Protein AF-0000000084556492 (afdb_homodimer)

Foldseek 3Di:
DFAQLQAKDKDDFAQEEEEEEEADQFHQLLCVLLQVLVVVVGHIYIYWHFFQHRDDQLRLLPDFLVSRLVRSVVRVVVSVVRHPAYEYEYAALGLLSQLVCLLPDDHQEREYELHALDWACVVVCVPQDDLVPQPPPKDADDQDDDDVDPRSSSDGDRIHGSNSVVRSNVSSVVSLVRQLSRAHEYEQEYEPQENTHDPCRSVSSQVSHNYPHYDYYYHYFFYRSLCRTPCNVVVSVVVSVSSVVRD/DFAQLQAKDKDDFAQEEEEEEEADQFHLLLCVLLQVLVVVVGHIYIYWHFFQHRPDQVRLLPDFLVSRLVRSVVRVVVSVVRHPAYEYEYAALGLLSQLVCLLPDDHQEREYALHALDWACVVVCVPQDDLVVQPPPKDADDQDDDDVDPRSSSDGDRIHGSNSVVRSNVSSVVSLVRQLSRAHEYEQEYEPQENTHDPCRSVSSQVSHNYPHYDYYYHYFFYRSLCRTPCNVVVSVVVSVSSVVRD

Nearest PDB structures (foldseek):
  3rm3-assembly1_A  TM=9.226E-01  e=1.569E-26  Bacillus sp. H-257
  4ke6-assembly1_A  TM=9.196E-01  e=4.486E-26  Bacillus sp. H-257
  4ke6-assembly3_C  TM=9.200E-01  e=6.913E-26  Bacillus sp. H-257
  4fbl-assembly1_A  TM=9.233E-01  e=1.065E-25  unidentified
  4ke7-assembly2_B  TM=9.172E-01  e=1.858E-25  Bacillus sp. H-257

Radius of gyration: 22.8 Å; Cα contacts (8 Å, |Δi|>4): 1200; chains: 2; bounding box: 48×64×56 Å

InterPro domains:
  IPR012354 Esterase/lipase [PIRSF017388] (4-246)
  IPR022742 Alpha/beta hydrolase domain-containing protein 17C-like [PF12146] (18-227)
  IPR029058 Alpha/Beta hydrolase fold [G3DSA:3.40.50.1820] (2-245)
  IPR029058 Alpha/Beta hydrolase fold [SSF53474] (14-246)
  IPR051044 Monoacylglycerol and Diacylglycerol Lipase [PTHR11614] (18-239)

Organism: NCBI:txid82374

Structure (mmCIF, N/CA/C/O backbone):
data_AF-0000000084556492-model_v1
#
loop_
_entity.id
_entity.type
_entity.pdbx_description
1 polymer Carboxylesterase
#
loop_
_atom_site.group_PDB
_atom_site.id
_atom_site.type_symbol
_atom_site.label_atom_id
_atom_site.label_alt_id
_atom_site.label_comp_id
_atom_site.label_asym_id
_atom_site.label_entity_id
_atom_site.label_seq_id
_atom_site.pdbx_PDB_ins_code
_atom_site.Cartn_x
_atom_site.Cartn_y
_atom_site.Cartn_z
_atom_site.occupancy
_atom_site.B_iso_or_equiv
_atom_site.auth_seq_id
_atom_site.auth_comp_id
_atom_site.auth_asym_id
_atom_site.auth_atom_id
_atom_site.pdbx_PDB_model_num
ATOM 1 N N . MET A 1 1 ? 7.531 -7.559 9.781 1 83.94 1 MET A N 1
ATOM 2 C CA . MET A 1 1 ? 6.254 -7.633 10.484 1 83.94 1 MET A CA 1
ATOM 3 C C . MET A 1 1 ? 5.746 -6.242 10.844 1 83.94 1 MET A C 1
ATOM 5 O O . MET A 1 1 ? 6.496 -5.418 11.367 1 83.94 1 MET A O 1
ATOM 9 N N . ILE A 1 2 ? 4.5 -6.016 10.508 1 94.94 2 ILE A N 1
ATOM 10 C CA . ILE A 1 2 ? 3.871 -4.734 10.805 1 94.94 2 ILE A CA 1
ATOM 11 C C . ILE A 1 2 ? 3.488 -4.684 12.281 1 94.94 2 ILE A C 1
ATOM 13 O O . ILE A 1 2 ? 2.863 -5.609 12.805 1 94.94 2 ILE A O 1
ATOM 17 N N . ILE A 1 3 ? 3.863 -3.635 12.984 1 94.62 3 ILE A N 1
ATOM 18 C CA . ILE A 1 3 ? 3.629 -3.514 14.414 1 94.62 3 ILE A CA 1
ATOM 19 C C . ILE A 1 3 ? 2.162 -3.178 14.672 1 94.62 3 ILE A C 1
ATOM 21 O O . ILE A 1 3 ? 1.464 -2.693 13.781 1 94.62 3 ILE A O 1
ATOM 25 N N . ASN A 1 4 ? 1.726 -3.416 15.914 1 94.38 4 ASN A N 1
ATOM 26 C CA . ASN A 1 4 ? 0.368 -3.035 16.281 1 94.38 4 ASN A CA 1
ATOM 27 C C . ASN A 1 4 ? 0.14 -1.535 16.109 1 94.38 4 ASN A C 1
ATOM 29 O O . ASN A 1 4 ? 0.911 -0.723 16.625 1 94.38 4 ASN A O 1
ATOM 33 N N . GLY A 1 5 ? -0.828 -1.171 15.398 1 95.56 5 GLY A N 1
ATOM 34 C CA . GLY A 1 5 ? -1.104 0.227 15.109 1 95.56 5 GLY A CA 1
ATOM 35 C C . GLY A 1 5 ? -0.498 0.693 13.797 1 95.56 5 GLY A C 1
ATOM 36 O O . GLY A 1 5 ? -0.805 1.788 13.32 1 95.56 5 GLY A O 1
ATOM 37 N N . GLY A 1 6 ? 0.35 -0.196 13.219 1 97.25 6 GLY A N 1
ATOM 38 C CA . GLY A 1 6 ? 1.032 0.152 11.984 1 97.25 6 GLY A CA 1
ATOM 39 C C . GLY A 1 6 ? 0.242 -0.215 10.742 1 97.25 6 GLY A C 1
ATOM 40 O O . GLY A 1 6 ? 0.597 0.187 9.633 1 97.25 6 GLY A O 1
ATOM 41 N N . GLU A 1 7 ? -0.863 -0.992 10.891 1 97.56 7 GLU A N 1
ATOM 42 C CA . GLU A 1 7 ? -1.685 -1.424 9.766 1 97.56 7 GLU A CA 1
ATOM 43 C C . GLU A 1 7 ? -2.547 -0.28 9.242 1 97.56 7 GLU A C 1
ATOM 45 O O . GLU A 1 7 ? -3.043 0.538 10.016 1 97.56 7 GLU A O 1
ATOM 50 N N . PRO A 1 8 ? -2.658 -0.192 7.883 1 98.5 8 PRO A N 1
ATOM 51 C CA . PRO A 1 8 ? -3.719 0.698 7.402 1 98.5 8 PRO A CA 1
ATOM 52 C C . PRO A 1 8 ? -5.098 0.308 7.926 1 98.5 8 PRO A C 1
ATOM 54 O O . PRO A 1 8 ? -5.297 -0.827 8.367 1 98.5 8 PRO A O 1
ATOM 57 N N . PHE A 1 9 ? -5.977 1.251 7.93 1 97.75 9 PHE A N 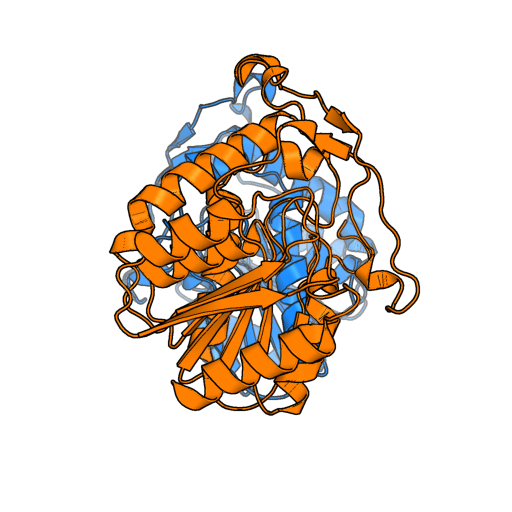1
ATOM 58 C CA . PHE A 1 9 ? -7.34 0.896 8.305 1 97.75 9 PHE A CA 1
ATOM 59 C C . PHE A 1 9 ? -8.352 1.56 7.383 1 97.75 9 PHE A C 1
ATOM 61 O O . PHE A 1 9 ? -8.07 2.604 6.789 1 97.75 9 PHE A O 1
ATOM 68 N N . PHE A 1 10 ? -9.438 0.912 7.281 1 98.38 10 PHE A N 1
ATOM 69 C CA . PHE A 1 10 ? -10.547 1.317 6.434 1 98.38 10 PHE A CA 1
ATOM 70 C C . PHE A 1 10 ? -11.859 1.312 7.219 1 98.38 10 PHE A C 1
ATOM 72 O O . PHE A 1 10 ? -12.188 0.321 7.871 1 98.38 10 PHE A O 1
ATOM 79 N N . LEU A 1 11 ? -12.516 2.412 7.23 1 98.25 11 LEU A N 1
ATOM 80 C CA . LEU A 1 11 ? -13.836 2.545 7.855 1 98.25 11 LEU A CA 1
ATOM 81 C C . LEU A 1 11 ? -14.891 2.898 6.816 1 98.25 11 LEU A C 1
ATOM 83 O O . LEU A 1 11 ? -14.859 3.988 6.238 1 98.25 11 LEU A O 1
ATOM 87 N N . LYS A 1 12 ? -15.82 1.966 6.66 1 97.06 12 LYS A N 1
ATOM 88 C CA . LYS A 1 12 ? -16.828 2.137 5.629 1 97.06 12 LYS A CA 1
ATOM 89 C C . LYS A 1 12 ? -17.859 3.195 6.031 1 97.06 12 LYS A C 1
ATOM 91 O O . LYS A 1 12 ? -18.297 3.236 7.18 1 97.06 12 LYS A O 1
ATOM 96 N N . GLY A 1 13 ? -18.125 4.137 5.121 1 97.69 13 GLY A N 1
ATOM 97 C CA . GLY A 1 13 ? -19.156 5.145 5.285 1 97.69 13 GLY A CA 1
ATOM 98 C C . GLY A 1 13 ? -19.859 5.5 3.988 1 97.69 13 GLY A C 1
ATOM 99 O O . GLY A 1 13 ? -20.281 4.613 3.244 1 97.69 13 GLY A O 1
ATOM 100 N N . GLY A 1 14 ? -20.094 6.758 3.758 1 97.44 14 GLY A N 1
ATOM 101 C CA . GLY A 1 14 ? -20.828 7.234 2.598 1 97.44 14 GLY A CA 1
ATOM 102 C C . GLY A 1 14 ? -19.938 7.445 1.38 1 97.44 14 GLY A C 1
ATOM 103 O O . GLY A 1 14 ? -18.859 6.875 1.288 1 97.44 14 GLY A O 1
ATOM 104 N N . PRO A 1 15 ? -20.453 8.195 0.429 1 98 15 PRO A N 1
ATOM 105 C CA . PRO A 1 15 ? -19.797 8.32 -0.879 1 98 15 PRO A CA 1
ATOM 106 C C . PRO A 1 15 ? -18.609 9.281 -0.857 1 98 15 PRO A C 1
ATOM 108 O O . PRO A 1 15 ? -17.859 9.367 -1.836 1 98 15 PRO A O 1
ATOM 111 N N . HIS A 1 16 ? -18.438 10.039 0.212 1 98.75 16 HIS A N 1
ATOM 112 C CA . HIS A 1 16 ? -17.281 10.93 0.343 1 98.75 16 HIS A CA 1
ATOM 113 C C . HIS A 1 16 ? -16.141 10.242 1.097 1 98.75 16 HIS A C 1
ATOM 115 O O . HIS A 1 16 ? -16.266 9.977 2.295 1 98.75 16 HIS A O 1
ATOM 121 N N . GLY A 1 17 ? -15.078 9.953 0.358 1 98.81 17 GLY A N 1
ATOM 122 C CA . GLY A 1 17 ? -13.914 9.32 0.958 1 98.81 17 GLY A CA 1
ATOM 123 C C . GLY A 1 17 ? -12.93 10.312 1.54 1 98.81 17 GLY A C 1
ATOM 124 O O . GLY A 1 17 ? -12.695 11.375 0.961 1 98.81 17 GLY A O 1
ATOM 125 N N . ILE A 1 18 ? -12.383 9.984 2.686 1 98.94 18 ILE A N 1
ATOM 126 C CA . ILE A 1 18 ? -11.297 10.742 3.295 1 98.94 18 ILE A CA 1
ATOM 127 C C . ILE A 1 18 ? -10.031 9.891 3.342 1 98.94 18 ILE A C 1
ATOM 129 O O . ILE A 1 18 ? -10.016 8.82 3.951 1 98.94 18 ILE A O 1
ATOM 133 N N . LEU A 1 19 ? -9.008 10.336 2.664 1 98.94 19 LEU A N 1
ATOM 134 C CA . LEU A 1 19 ? -7.695 9.711 2.756 1 98.94 19 LEU A CA 1
ATOM 135 C C . LEU A 1 19 ? -6.875 10.344 3.877 1 98.94 19 LEU A C 1
ATOM 137 O O . LEU A 1 19 ? -6.617 11.547 3.863 1 98.94 19 LEU A O 1
ATOM 141 N N . LEU A 1 20 ? -6.508 9.523 4.855 1 99 20 LEU A N 1
ATOM 142 C CA . LEU A 1 20 ? -5.715 9.984 5.992 1 99 20 LEU A CA 1
ATOM 143 C C . LEU A 1 20 ? -4.262 9.539 5.855 1 99 20 LEU A C 1
ATOM 145 O O . LEU A 1 20 ? -3.99 8.375 5.559 1 99 20 LEU A O 1
ATOM 149 N N . ILE A 1 21 ? -3.35 10.484 6.113 1 98.94 21 ILE A N 1
ATOM 150 C CA . ILE A 1 21 ? -1.928 10.211 5.93 1 98.94 21 ILE A CA 1
ATOM 151 C C . ILE A 1 21 ? -1.164 10.586 7.199 1 98.94 21 ILE A C 1
ATOM 153 O O . ILE A 1 21 ? -1.188 11.742 7.625 1 98.94 21 ILE A O 1
ATOM 157 N N . HIS A 1 22 ? -0.417 9.648 7.754 1 98.75 22 HIS A N 1
ATOM 158 C CA . HIS A 1 22 ? 0.329 9.867 8.984 1 98.75 22 HIS A CA 1
ATOM 159 C C . HIS A 1 22 ? 1.667 10.539 8.711 1 98.75 22 HIS A C 1
ATOM 161 O O . HIS A 1 22 ? 2.035 10.75 7.551 1 98.75 22 HIS A O 1
ATOM 167 N N . GLY A 1 23 ? 2.383 10.922 9.812 1 97.94 23 GLY A N 1
ATOM 168 C CA . GLY A 1 23 ? 3.607 11.695 9.68 1 97.94 23 GLY A CA 1
ATOM 169 C C . GLY A 1 23 ? 4.859 10.836 9.695 1 97.94 23 GLY A C 1
ATOM 170 O O . GLY A 1 23 ? 4.777 9.609 9.719 1 97.94 23 GLY A O 1
ATOM 171 N N . PHE A 1 24 ? 5.996 11.555 9.688 1 97.38 24 PHE A N 1
ATOM 172 C CA . PHE A 1 24 ? 7.324 10.961 9.711 1 97.38 24 PHE A CA 1
ATOM 173 C C . PHE A 1 24 ? 7.539 10.156 10.992 1 97.38 24 PHE A C 1
ATOM 175 O O . PHE A 1 24 ? 7.246 10.641 12.086 1 97.38 24 PHE A O 1
ATOM 182 N N . THR A 1 25 ? 7.938 8.875 10.82 1 96.19 25 THR A N 1
ATOM 183 C CA . THR A 1 25 ? 8.203 7.945 11.914 1 96.19 25 THR A CA 1
ATOM 184 C C . THR A 1 25 ? 6.91 7.605 12.656 1 96.19 25 THR A C 1
ATOM 186 O O . THR A 1 25 ? 6.949 6.992 13.727 1 96.19 25 THR A O 1
ATOM 189 N N . GLY A 1 26 ? 5.789 8.039 12.164 1 95.75 26 GLY A N 1
ATOM 190 C CA . GLY A 1 26 ? 4.496 7.664 12.719 1 95.75 26 GLY A CA 1
ATOM 191 C C . GLY A 1 26 ? 3.918 6.41 12.094 1 95.75 26 GLY A C 1
ATOM 192 O O . GLY A 1 26 ? 4.621 5.68 11.391 1 95.75 26 GLY A O 1
ATOM 193 N N . VAL A 1 27 ? 2.676 6.148 12.492 1 97.19 27 VAL A N 1
ATOM 194 C CA . VAL A 1 27 ? 1.912 5.012 11.992 1 97.19 27 VAL A CA 1
ATOM 195 C C . VAL A 1 27 ? 0.457 5.418 11.773 1 97.19 27 VAL A C 1
ATOM 197 O O . VAL A 1 27 ? 0.023 6.469 12.25 1 97.19 27 VAL A O 1
ATOM 200 N N . PRO A 1 28 ? -0.296 4.59 11.008 1 98.38 28 PRO A N 1
ATOM 201 C CA . PRO A 1 28 ? -1.692 4.934 10.727 1 98.38 28 PRO A CA 1
ATOM 202 C C . PRO A 1 28 ? -2.5 5.191 11.992 1 98.38 28 PRO A C 1
ATOM 204 O O . PRO A 1 28 ? -3.418 6.016 11.992 1 98.38 28 PRO A O 1
ATOM 207 N N . ALA A 1 29 ? -2.141 4.59 13.086 1 97.81 29 ALA A N 1
ATOM 208 C CA . ALA A 1 29 ? -2.896 4.715 14.328 1 97.81 29 ALA A CA 1
ATOM 209 C C . ALA A 1 29 ? -2.883 6.152 14.844 1 97.81 29 ALA A C 1
ATOM 211 O O . ALA A 1 29 ? -3.773 6.559 15.594 1 97.81 29 ALA A O 1
ATOM 212 N N . GLU A 1 30 ? -1.933 6.906 14.43 1 96.38 30 GLU A N 1
ATOM 213 C CA . GLU A 1 30 ? -1.869 8.32 14.766 1 96.38 30 GLU A CA 1
ATOM 214 C C . GLU A 1 30 ? -3.086 9.07 14.227 1 96.38 30 GLU A C 1
ATOM 216 O O . GLU A 1 30 ? -3.459 10.125 14.758 1 96.38 30 GLU A O 1
ATOM 221 N N . MET A 1 31 ? -3.705 8.492 13.211 1 98.56 31 MET A N 1
ATOM 222 C CA . MET A 1 31 ? -4.828 9.133 12.531 1 98.56 31 MET A CA 1
ATOM 223 C C . MET A 1 31 ? -6.152 8.508 12.961 1 98.56 31 MET A C 1
ATOM 225 O O . MET A 1 31 ? -7.215 8.898 12.477 1 98.56 31 MET A O 1
ATOM 229 N N . LEU A 1 32 ? -6.113 7.578 13.898 1 98.38 32 LEU A N 1
ATOM 230 C CA . LEU A 1 32 ? -7.254 6.723 14.203 1 98.38 32 LEU A CA 1
ATOM 231 C C . LEU A 1 32 ? -8.398 7.535 14.797 1 98.38 32 LEU A C 1
ATOM 233 O O . LEU A 1 32 ? -9.555 7.387 14.375 1 98.38 32 LEU A O 1
ATOM 237 N N . LEU A 1 33 ? -8.117 8.414 15.734 1 98.69 33 LEU A N 1
ATOM 238 C CA . LEU A 1 33 ? -9.164 9.188 16.391 1 98.69 33 LEU A CA 1
ATOM 239 C C . LEU A 1 33 ? -9.836 10.133 15.406 1 98.69 33 LEU A C 1
ATOM 241 O O . LEU A 1 33 ? -11.062 10.266 15.414 1 98.69 33 LEU A O 1
ATOM 245 N N . LEU A 1 34 ? -9.031 10.773 14.594 1 98.88 34 LEU A N 1
ATOM 246 C CA . LEU A 1 34 ? -9.609 11.609 13.547 1 98.88 34 LEU A CA 1
ATOM 247 C C . LEU A 1 34 ? -10.453 10.773 12.594 1 98.88 34 LEU A C 1
ATOM 249 O O . LEU A 1 34 ? -11.555 11.18 12.219 1 98.88 34 LEU A O 1
ATOM 253 N N . GLY A 1 35 ? -9.93 9.625 12.156 1 98.88 35 GLY A N 1
ATOM 254 C CA . GLY A 1 35 ? -10.648 8.734 11.258 1 98.88 35 GLY A CA 1
ATOM 255 C C . GLY A 1 35 ? -12.008 8.328 11.797 1 98.88 35 GLY A C 1
ATOM 256 O O . GLY A 1 35 ? -13 8.367 11.07 1 98.88 35 GLY A O 1
ATOM 257 N N . ARG A 1 36 ? -12.031 7.93 13.055 1 98.69 36 ARG A N 1
ATOM 258 C CA . ARG A 1 36 ? -13.281 7.523 13.688 1 98.69 36 ARG A CA 1
ATOM 259 C C . ARG A 1 36 ? -14.266 8.688 13.758 1 98.69 36 ARG A C 1
ATOM 261 O O . ARG A 1 36 ? -15.461 8.516 13.492 1 98.69 36 ARG A O 1
ATOM 268 N N . TYR A 1 37 ? -13.742 9.859 14.125 1 98.88 37 TYR A N 1
ATOM 269 C CA . TYR A 1 37 ? -14.578 11.047 14.18 1 98.88 37 TYR A CA 1
ATOM 270 C C . TYR A 1 37 ? -15.234 11.32 12.836 1 98.88 37 TYR A C 1
ATOM 272 O O . TYR A 1 37 ? -16.453 11.508 12.758 1 98.88 37 TYR A O 1
ATOM 280 N N . LEU A 1 38 ? -14.453 11.305 11.781 1 98.94 38 LEU A N 1
ATOM 281 C CA . LEU A 1 38 ? -14.945 11.609 10.445 1 98.94 38 LEU A CA 1
ATOM 282 C C . LEU A 1 38 ? -15.883 10.508 9.953 1 98.94 38 LEU A C 1
ATOM 284 O O . LEU A 1 38 ? -16.875 10.789 9.273 1 98.94 38 LEU A O 1
ATOM 288 N N . ASN A 1 39 ? -15.539 9.281 10.273 1 98.88 39 ASN A N 1
ATOM 289 C CA . ASN A 1 39 ? -16.438 8.188 9.914 1 98.88 39 ASN A CA 1
ATOM 290 C C . ASN A 1 39 ? -17.781 8.312 10.602 1 98.88 39 ASN A C 1
ATOM 292 O O . ASN A 1 39 ? -18.828 8.039 9.992 1 98.88 39 ASN A O 1
ATOM 296 N N . ASP A 1 40 ? -17.781 8.719 11.875 1 98.75 40 ASP A N 1
ATOM 297 C CA . ASP A 1 40 ? -19.016 8.953 12.617 1 98.75 40 ASP A CA 1
ATOM 298 C C . ASP A 1 40 ? -19.859 10.031 11.953 1 98.75 40 ASP A C 1
ATOM 300 O O . ASP A 1 40 ? -21.078 10.062 12.117 1 98.75 40 ASP A O 1
ATOM 304 N N . LYS A 1 41 ? -19.219 10.883 11.211 1 98.69 41 LYS A N 1
ATOM 305 C CA . LYS A 1 41 ? -19.922 11.93 10.484 1 98.69 41 LYS A CA 1
ATOM 306 C C . LYS A 1 41 ? -20.422 11.422 9.133 1 98.69 41 LYS A C 1
ATOM 308 O O . LYS A 1 41 ? -21.078 12.156 8.391 1 98.69 41 LYS A O 1
ATOM 313 N N . GLY A 1 42 ? -20.078 10.219 8.734 1 98.56 42 GLY A N 1
ATOM 314 C CA . GLY A 1 42 ? -20.656 9.586 7.562 1 98.56 42 GLY A CA 1
ATOM 315 C C . GLY A 1 42 ? -19.656 9.367 6.441 1 98.56 42 GLY A C 1
ATOM 316 O O . GLY A 1 42 ? -20.016 8.836 5.387 1 98.56 42 GLY A O 1
ATOM 317 N N . TYR A 1 43 ? -18.453 9.711 6.598 1 98.81 43 TYR A N 1
ATOM 318 C CA . TYR A 1 43 ? -17.438 9.578 5.551 1 98.81 43 TYR A CA 1
ATOM 319 C C . TYR A 1 43 ? -16.922 8.148 5.48 1 98.81 43 TYR A C 1
ATOM 321 O O . TYR A 1 43 ? -16.891 7.441 6.488 1 98.81 43 TYR A O 1
ATOM 329 N N . THR A 1 44 ? -16.516 7.68 4.297 1 98.69 44 THR A N 1
ATOM 330 C CA . THR A 1 44 ? -15.609 6.547 4.156 1 98.69 44 THR A CA 1
ATOM 331 C C . THR A 1 44 ? -14.164 6.977 4.402 1 98.69 44 THR A C 1
ATOM 333 O O . THR A 1 44 ? -13.719 7.992 3.861 1 98.69 44 THR A O 1
ATOM 336 N N . VAL A 1 45 ? -13.477 6.25 5.266 1 98.94 45 VAL A N 1
ATOM 337 C CA . VAL A 1 45 ? -12.148 6.707 5.668 1 98.94 45 VAL A CA 1
ATOM 338 C C . VAL A 1 45 ? -11.117 5.613 5.387 1 98.94 45 VAL A C 1
ATOM 340 O O . VAL A 1 45 ? -11.344 4.441 5.695 1 98.94 45 VAL A O 1
ATOM 343 N N . LEU A 1 46 ? -10.047 5.969 4.734 1 98.94 46 LEU A N 1
ATOM 344 C CA . LEU A 1 46 ? -8.883 5.102 4.578 1 98.94 46 LEU A CA 1
ATOM 345 C C . LEU A 1 46 ? -7.621 5.789 5.098 1 98.94 46 LEU A C 1
ATOM 347 O O . LEU A 1 46 ? -7.273 6.887 4.648 1 98.94 46 LEU A O 1
ATOM 351 N N . ALA A 1 47 ? -6.98 5.203 6.07 1 98.88 47 ALA A N 1
ATOM 352 C CA . ALA A 1 47 ? -5.648 5.625 6.492 1 98.88 47 ALA A CA 1
ATOM 353 C C . ALA A 1 47 ? -4.574 4.691 5.934 1 98.88 47 ALA A C 1
ATOM 355 O O . ALA A 1 47 ? -4.57 3.494 6.227 1 98.88 47 ALA A O 1
ATOM 356 N N . VAL A 1 48 ? -3.686 5.223 5.211 1 98.81 48 VAL A N 1
ATOM 357 C CA . VAL A 1 48 ? -2.682 4.398 4.551 1 98.81 48 VAL A CA 1
ATOM 358 C C . VAL A 1 48 ? -1.459 4.246 5.449 1 98.81 48 VAL A C 1
ATOM 360 O O . VAL A 1 48 ? -1.199 5.102 6.301 1 98.81 48 VAL A O 1
ATOM 363 N N . ARG A 1 49 ? -0.741 3.174 5.289 1 98.75 49 ARG A N 1
ATOM 364 C CA . ARG A 1 49 ? 0.601 3.008 5.836 1 98.75 49 ARG A CA 1
ATOM 365 C C . ARG A 1 49 ? 1.661 3.445 4.832 1 98.75 49 ARG A C 1
ATOM 367 O O . ARG A 1 49 ? 1.708 2.938 3.709 1 98.75 49 ARG A O 1
ATOM 374 N N . LEU A 1 50 ? 2.445 4.355 5.223 1 98.69 50 LEU A N 1
ATOM 375 C CA . LEU A 1 50 ? 3.516 4.805 4.34 1 98.69 50 LEU A CA 1
ATOM 376 C C . LEU A 1 50 ? 4.641 3.777 4.277 1 98.69 50 LEU A C 1
ATOM 378 O O . LEU A 1 50 ? 5.008 3.193 5.301 1 98.69 50 LEU A O 1
ATOM 382 N N . ALA A 1 51 ? 5.168 3.611 3.105 1 98.31 51 ALA A N 1
ATOM 383 C CA . ALA A 1 51 ? 6.176 2.586 2.836 1 98.31 51 ALA A CA 1
ATOM 384 C C . ALA A 1 51 ? 7.309 2.648 3.857 1 98.31 51 ALA A C 1
ATOM 386 O O . ALA A 1 51 ? 7.875 3.715 4.098 1 98.31 51 ALA A O 1
ATOM 387 N N . GLY A 1 52 ? 7.598 1.486 4.426 1 97.62 52 GLY A N 1
ATOM 388 C CA . GLY A 1 52 ? 8.711 1.366 5.355 1 97.62 52 GLY A CA 1
ATOM 389 C C . GLY A 1 52 ? 8.336 1.712 6.781 1 97.62 52 GLY A C 1
ATOM 390 O O . GLY A 1 52 ? 9.078 1.412 7.715 1 97.62 52 GLY A O 1
ATOM 391 N N . HIS A 1 53 ? 7.215 2.359 6.953 1 98.12 53 HIS A N 1
ATOM 392 C CA . HIS A 1 53 ? 6.762 2.711 8.297 1 98.12 53 HIS A CA 1
ATOM 393 C C . HIS A 1 53 ? 5.98 1.565 8.93 1 98.12 53 HIS A C 1
ATOM 395 O O . HIS A 1 53 ? 5.449 0.705 8.219 1 98.12 53 HIS A O 1
ATOM 401 N N . GLY A 1 54 ? 5.918 1.612 10.258 1 96.38 54 GLY A N 1
ATOM 402 C CA . GLY A 1 54 ? 5.105 0.654 10.992 1 96.38 54 GLY A CA 1
ATOM 403 C C . GLY A 1 54 ? 5.719 -0.73 11.047 1 96.38 54 GLY A C 1
ATOM 404 O O . GLY A 1 54 ? 5.02 -1.719 11.273 1 96.38 54 GLY A O 1
ATOM 405 N N . THR A 1 55 ? 7.004 -0.843 10.711 1 96 55 THR A N 1
ATOM 406 C CA . THR A 1 55 ? 7.742 -2.1 10.781 1 96 55 THR A CA 1
ATOM 407 C C . THR A 1 55 ? 9.039 -1.925 11.57 1 96 55 THR A C 1
ATOM 409 O O . THR A 1 55 ? 9.016 -1.85 12.797 1 96 55 THR A O 1
ATOM 412 N N . THR A 1 56 ? 10.242 -1.821 10.898 1 94.44 56 THR A N 1
ATOM 413 C CA . THR A 1 56 ? 11.516 -1.563 11.555 1 94.44 56 THR A CA 1
ATOM 414 C C . THR A 1 56 ? 12.164 -0.298 11.008 1 94.44 56 THR A C 1
ATOM 416 O O . THR A 1 56 ? 11.828 0.156 9.914 1 94.44 56 THR A O 1
ATOM 419 N N . THR A 1 57 ? 13.086 0.229 11.789 1 94.56 57 THR A N 1
ATOM 420 C CA . THR A 1 57 ? 13.797 1.418 11.328 1 94.56 57 THR A CA 1
ATOM 421 C C . THR A 1 57 ? 14.633 1.106 10.094 1 94.56 57 THR A C 1
ATOM 423 O O . THR A 1 57 ? 14.812 1.965 9.227 1 94.56 57 THR A O 1
ATOM 426 N N . GLU A 1 58 ? 15.086 -0.104 10.016 1 94.75 58 GLU A N 1
ATOM 427 C CA . GLU A 1 58 ? 15.844 -0.526 8.844 1 94.75 58 GLU A CA 1
ATOM 428 C C . GLU A 1 58 ? 14.984 -0.503 7.586 1 94.75 58 GLU A C 1
ATOM 430 O O . GLU A 1 58 ? 15.453 -0.111 6.512 1 94.75 58 GLU A O 1
ATOM 435 N N . ASP A 1 59 ? 13.727 -0.934 7.738 1 96.19 59 ASP A N 1
ATOM 436 C CA . ASP A 1 59 ? 12.789 -0.884 6.621 1 96.19 59 ASP A CA 1
ATOM 437 C C . ASP A 1 59 ? 12.562 0.554 6.16 1 96.19 59 ASP A C 1
ATOM 439 O O . ASP A 1 59 ? 12.508 0.827 4.957 1 96.19 59 ASP A O 1
ATOM 443 N N . MET A 1 60 ? 12.453 1.41 7.078 1 96.56 60 MET A N 1
ATOM 444 C CA . MET A 1 60 ? 12.273 2.824 6.766 1 96.56 60 MET A CA 1
ATOM 445 C C . MET A 1 60 ? 13.492 3.387 6.047 1 96.56 60 MET A C 1
ATOM 447 O O . MET A 1 60 ? 13.359 4.203 5.133 1 96.56 60 MET A O 1
ATOM 451 N N . ALA A 1 61 ? 14.688 2.928 6.383 1 96.69 61 ALA A N 1
ATOM 452 C CA . ALA A 1 61 ? 15.953 3.479 5.914 1 96.69 61 ALA A CA 1
ATOM 453 C C . ALA A 1 61 ? 16.109 3.289 4.406 1 96.69 61 ALA A C 1
ATOM 455 O O . ALA A 1 61 ? 16.812 4.062 3.748 1 96.69 61 ALA A O 1
ATOM 456 N N . HIS A 1 62 ? 15.492 2.293 3.865 1 95.19 62 HIS A N 1
ATOM 457 C CA . HIS A 1 62 ? 15.75 2.084 2.445 1 95.19 62 HIS A CA 1
ATOM 458 C C . HIS A 1 62 ? 14.578 2.576 1.596 1 95.19 62 HIS A C 1
ATOM 460 O O . HIS A 1 62 ? 14.523 2.311 0.393 1 95.19 62 HIS A O 1
ATOM 466 N N . MET A 1 63 ? 13.633 3.262 2.152 1 97.75 63 MET A N 1
ATOM 467 C CA . MET A 1 63 ? 12.539 3.859 1.396 1 97.75 63 MET A CA 1
ATOM 468 C C . MET A 1 63 ? 12.875 5.289 0.986 1 97.75 63 MET A C 1
ATOM 470 O O . MET A 1 63 ? 13.617 5.98 1.688 1 97.75 63 MET A O 1
ATOM 474 N N . THR A 1 64 ? 12.328 5.723 -0.117 1 97.69 64 THR A N 1
ATOM 475 C CA . THR A 1 64 ? 12.461 7.09 -0.602 1 97.69 64 THR A CA 1
ATOM 476 C C . THR A 1 64 ? 11.156 7.863 -0.423 1 97.69 64 THR A C 1
ATOM 478 O O . THR A 1 64 ? 10.117 7.27 -0.136 1 97.69 64 THR A O 1
ATOM 481 N N . SER A 1 65 ? 11.266 9.188 -0.582 1 98.12 65 SER A N 1
ATOM 482 C CA . SER A 1 65 ? 10.062 10.008 -0.542 1 98.12 65 SER A CA 1
ATOM 483 C C . SER A 1 65 ? 9.086 9.602 -1.642 1 98.12 65 SER A C 1
ATOM 485 O O . SER A 1 65 ? 7.867 9.703 -1.465 1 98.12 65 SER A O 1
ATOM 487 N N . GLU A 1 66 ? 9.57 9.094 -2.713 1 97.94 66 GLU A N 1
ATOM 488 C CA . GLU A 1 66 ? 8.703 8.617 -3.791 1 97.94 66 GLU A CA 1
ATOM 489 C C . GLU A 1 66 ? 7.934 7.371 -3.371 1 97.94 66 GLU A C 1
ATOM 491 O O . GLU A 1 66 ? 6.77 7.203 -3.742 1 97.94 66 GLU A O 1
ATOM 496 N N . ASP A 1 67 ? 8.609 6.52 -2.654 1 98.25 67 ASP A N 1
ATOM 497 C CA . ASP A 1 67 ? 7.93 5.332 -2.141 1 98.25 67 ASP A CA 1
ATOM 498 C C . ASP A 1 67 ? 6.777 5.719 -1.216 1 98.25 67 ASP A C 1
ATOM 500 O O . ASP A 1 67 ? 5.707 5.105 -1.262 1 98.25 67 ASP A O 1
ATOM 504 N N . TRP A 1 68 ? 7.031 6.719 -0.355 1 98.69 68 TRP A N 1
ATOM 505 C CA . TRP A 1 68 ? 5.973 7.215 0.52 1 98.69 68 TRP A CA 1
ATOM 506 C C . TRP A 1 68 ? 4.793 7.738 -0.294 1 98.69 68 TRP A C 1
ATOM 508 O O . TRP A 1 68 ? 3.639 7.418 -0.003 1 98.69 68 TRP A O 1
ATOM 518 N N . TYR A 1 69 ? 5.102 8.492 -1.28 1 98.69 69 TYR A N 1
ATOM 519 C CA . TYR A 1 69 ? 4.055 9.078 -2.113 1 98.69 69 TYR A CA 1
ATOM 520 C C . TYR A 1 69 ? 3.291 7.996 -2.869 1 98.69 69 TYR A C 1
ATOM 522 O O . TYR A 1 69 ? 2.08 8.117 -3.074 1 98.69 69 TYR A O 1
ATOM 530 N N . ASP A 1 70 ? 3.965 6.918 -3.295 1 98.56 70 ASP A N 1
ATOM 531 C CA . ASP A 1 70 ? 3.291 5.805 -3.955 1 98.56 70 ASP A CA 1
ATOM 532 C C . ASP A 1 70 ? 2.221 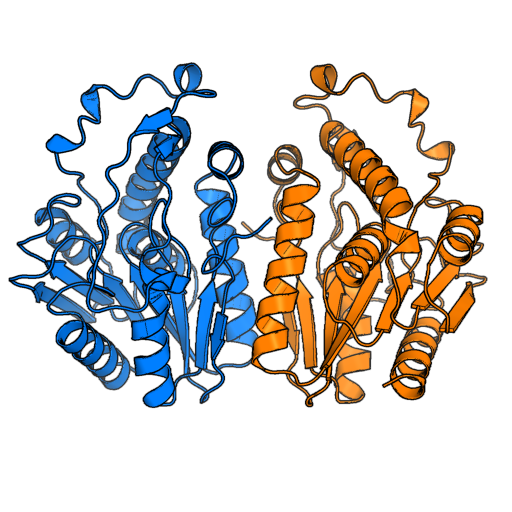5.199 -3.051 1 98.56 70 ASP A C 1
ATOM 534 O O . ASP A 1 70 ? 1.152 4.801 -3.523 1 98.56 70 ASP A O 1
ATOM 538 N N . SER A 1 71 ? 2.52 5.074 -1.766 1 98.69 71 SER A N 1
ATOM 539 C CA . SER A 1 71 ? 1.532 4.574 -0.815 1 98.69 71 SER A CA 1
ATOM 540 C C . SER A 1 71 ? 0.281 5.449 -0.809 1 98.69 71 SER A C 1
ATOM 542 O O . SER A 1 71 ? -0.837 4.938 -0.713 1 98.69 71 SER A O 1
ATOM 544 N N . VAL A 1 72 ? 0.507 6.723 -0.885 1 98.88 72 VAL A N 1
ATOM 545 C CA . VAL A 1 72 ? -0.589 7.684 -0.904 1 98.88 72 VAL A CA 1
ATOM 546 C C . VAL A 1 72 ? -1.413 7.504 -2.178 1 98.88 72 VAL A C 1
ATOM 548 O O . VAL A 1 72 ? -2.645 7.461 -2.125 1 98.88 72 VAL A O 1
ATOM 551 N N . CYS A 1 73 ? -0.734 7.367 -3.289 1 98.75 73 CYS A N 1
ATOM 552 C CA . CYS A 1 73 ? -1.407 7.184 -4.57 1 98.75 73 CYS A CA 1
ATOM 553 C C . CYS A 1 73 ? -2.227 5.898 -4.578 1 98.75 73 CYS A C 1
ATOM 555 O O . CYS A 1 73 ? -3.326 5.859 -5.129 1 98.75 73 CYS A O 1
ATOM 557 N N . ASP A 1 74 ? -1.658 4.859 -4.004 1 98.75 74 ASP A N 1
ATOM 558 C CA . ASP A 1 74 ? -2.395 3.604 -3.9 1 98.75 74 ASP A CA 1
ATOM 559 C C . ASP A 1 74 ? -3.689 3.789 -3.113 1 98.75 74 ASP A C 1
ATOM 561 O O . ASP A 1 74 ? -4.75 3.312 -3.527 1 98.75 74 ASP A O 1
ATOM 565 N N . GLY A 1 75 ? -3.592 4.465 -1.94 1 98.88 75 GLY A N 1
ATOM 566 C CA . GLY A 1 75 ? -4.781 4.746 -1.153 1 98.88 75 GLY A CA 1
ATOM 567 C C . GLY A 1 75 ? -5.828 5.539 -1.915 1 98.88 75 GLY A C 1
ATOM 568 O O . GLY A 1 75 ? -7.02 5.242 -1.834 1 98.88 75 GLY A O 1
ATOM 569 N N . TYR A 1 76 ? -5.359 6.559 -2.656 1 98.81 76 TYR A N 1
ATOM 570 C CA . TYR A 1 76 ? -6.254 7.363 -3.482 1 98.81 76 TYR A CA 1
ATOM 571 C C . TYR A 1 76 ? -6.984 6.492 -4.5 1 98.81 76 TYR A C 1
ATOM 573 O O . TYR A 1 76 ? -8.203 6.621 -4.672 1 98.81 76 TYR A O 1
ATOM 581 N N . SER A 1 77 ? -6.289 5.602 -5.156 1 98.44 77 SER A N 1
ATOM 582 C CA . SER A 1 77 ? -6.875 4.73 -6.168 1 98.44 77 SER A CA 1
ATOM 583 C C . SER A 1 77 ? -7.945 3.824 -5.566 1 98.44 77 SER A C 1
ATOM 585 O O . SER A 1 77 ? -8.992 3.609 -6.176 1 98.44 77 SER A O 1
ATOM 587 N N . ILE A 1 78 ? -7.668 3.297 -4.43 1 98.44 78 ILE A N 1
ATOM 588 C CA . ILE A 1 78 ? -8.609 2.414 -3.75 1 98.44 78 ILE A CA 1
ATOM 589 C C . ILE A 1 78 ? -9.891 3.176 -3.434 1 98.44 78 ILE A C 1
ATOM 591 O O . ILE A 1 78 ? -10.992 2.723 -3.766 1 98.44 78 ILE A O 1
ATOM 595 N N . LEU A 1 79 ? -9.758 4.352 -2.818 1 98.38 79 LEU A N 1
ATOM 596 C CA . LEU A 1 79 ? -10.93 5.145 -2.477 1 98.38 79 LEU A CA 1
ATOM 597 C C . LEU A 1 79 ? -11.688 5.566 -3.734 1 98.38 79 LEU A C 1
ATOM 599 O O . LEU A 1 79 ? -12.914 5.602 -3.742 1 98.38 79 LEU A O 1
ATOM 603 N N . ALA A 1 80 ? -10.938 5.914 -4.758 1 97.62 80 ALA A N 1
ATOM 604 C CA . ALA A 1 80 ? -11.547 6.398 -5.992 1 97.62 80 ALA A CA 1
ATOM 605 C C . ALA A 1 80 ? -12.43 5.328 -6.629 1 97.62 80 ALA A C 1
ATOM 607 O O . ALA A 1 80 ? -13.336 5.637 -7.402 1 97.62 80 ALA A O 1
ATOM 608 N N . SER A 1 81 ? -12.219 4.125 -6.246 1 94.06 81 SER A N 1
ATOM 609 C CA . SER A 1 81 ? -12.977 3.012 -6.805 1 94.06 81 SER A CA 1
ATOM 610 C C . SER A 1 81 ? -14.344 2.893 -6.152 1 94.06 81 SER A C 1
ATOM 612 O O . SER A 1 81 ? -15.258 2.295 -6.723 1 94.06 81 SER A O 1
ATOM 614 N N . ILE A 1 82 ? -14.5 3.51 -4.988 1 94.44 82 ILE A N 1
ATOM 615 C CA . ILE A 1 82 ? -15.734 3.193 -4.281 1 94.44 82 ILE A CA 1
ATOM 616 C C . ILE A 1 82 ? -16.406 4.48 -3.809 1 94.44 82 ILE A C 1
ATOM 618 O O . ILE A 1 82 ? -17.547 4.461 -3.34 1 94.44 82 ILE A O 1
ATOM 622 N N . CYS A 1 83 ? -15.656 5.598 -3.873 1 97.5 83 CYS A N 1
ATOM 623 C CA . CYS A 1 83 ? -16.203 6.875 -3.418 1 97.5 83 CYS A CA 1
ATOM 624 C C . CYS A 1 83 ? -16.406 7.828 -4.59 1 97.5 83 CYS A C 1
ATOM 626 O O . CYS A 1 83 ? -15.68 7.758 -5.586 1 97.5 83 CYS A O 1
ATOM 628 N N . GLU A 1 84 ? -17.344 8.742 -4.508 1 97.88 84 GLU A N 1
ATOM 629 C CA . GLU A 1 84 ? -17.656 9.727 -5.547 1 97.88 84 GLU A CA 1
ATOM 630 C C . GLU A 1 84 ? -16.688 10.898 -5.504 1 97.88 84 GLU A C 1
ATOM 632 O O . GLU A 1 84 ? -16.375 11.492 -6.539 1 97.88 84 GLU A O 1
ATOM 637 N N . LYS A 1 85 ? -16.344 11.242 -4.395 1 98.06 85 LYS A N 1
ATOM 638 C CA . LYS A 1 85 ? -15.383 12.312 -4.168 1 98.06 85 LYS A CA 1
ATOM 639 C C . LYS A 1 85 ? -14.422 11.953 -3.039 1 98.06 85 LYS A C 1
ATOM 641 O O . LYS A 1 85 ? -14.727 11.109 -2.199 1 98.06 85 LYS A O 1
ATOM 646 N N . ILE A 1 86 ? -13.281 12.539 -3.074 1 98.81 86 ILE A N 1
ATOM 647 C CA . ILE A 1 86 ? -12.227 12.219 -2.115 1 98.81 86 ILE A CA 1
ATOM 648 C C . ILE A 1 86 ? -11.617 13.508 -1.57 1 98.81 86 ILE A C 1
ATOM 650 O O . ILE A 1 86 ? -11.352 14.445 -2.328 1 98.81 86 ILE A O 1
ATOM 654 N N . SER A 1 87 ? -11.508 13.633 -0.276 1 98.94 87 SER A N 1
ATOM 655 C CA . SER A 1 87 ? -10.688 14.641 0.385 1 98.94 87 SER A CA 1
ATOM 656 C C . SER A 1 87 ? -9.492 14.008 1.088 1 98.94 87 SER A C 1
ATOM 658 O O . SER A 1 87 ? -9.5 12.805 1.383 1 98.94 87 SER A O 1
ATOM 660 N N . VAL A 1 88 ? -8.477 14.812 1.299 1 98.94 88 VAL A N 1
ATOM 661 C CA . VAL A 1 88 ? -7.262 14.273 1.896 1 98.94 88 VAL A CA 1
ATOM 662 C C . VAL A 1 88 ? -6.871 15.109 3.113 1 98.94 88 VAL A C 1
ATOM 664 O O . VAL A 1 88 ? -6.996 16.328 3.1 1 98.94 88 VAL A O 1
ATOM 667 N N . VAL A 1 89 ? -6.516 14.422 4.195 1 98.94 89 VAL A N 1
ATOM 668 C CA . VAL A 1 89 ? -6.047 15.031 5.434 1 98.94 89 VAL A CA 1
ATOM 669 C C . VAL A 1 89 ? -4.723 14.398 5.855 1 98.94 89 VAL A C 1
ATOM 671 O O . VAL A 1 89 ? -4.621 13.18 5.965 1 98.94 89 VAL A O 1
ATOM 674 N N . GLY A 1 90 ? -3.736 15.227 6.121 1 98.94 90 GLY A N 1
ATOM 675 C CA . GLY A 1 90 ? -2.438 14.688 6.492 1 98.94 90 GLY A CA 1
ATOM 676 C C . GLY A 1 90 ? -1.823 15.391 7.688 1 98.94 90 GLY A C 1
ATOM 677 O O . GLY A 1 90 ? -1.934 16.609 7.824 1 98.94 90 GLY A O 1
ATOM 678 N N . GLN A 1 91 ? -1.158 14.602 8.547 1 98.56 91 GLN A N 1
ATOM 679 C CA . GLN A 1 91 ? -0.421 15.086 9.703 1 98.56 91 GLN A CA 1
ATOM 680 C C . GLN A 1 91 ? 1.067 15.219 9.398 1 98.56 91 GLN A C 1
ATOM 682 O O . GLN A 1 91 ? 1.709 14.258 8.977 1 98.56 91 GLN A O 1
ATOM 687 N N . SER A 1 92 ? 1.661 16.406 9.703 1 98.38 92 SER A N 1
ATOM 688 C CA . SER A 1 92 ? 3.104 16.594 9.594 1 98.38 92 SER A CA 1
ATOM 689 C C . SER A 1 92 ? 3.605 16.219 8.203 1 98.38 92 SER A C 1
ATOM 691 O O . SER A 1 92 ? 3.137 16.766 7.199 1 98.38 92 SER A O 1
ATOM 693 N N . MET A 1 93 ? 4.414 15.234 8.039 1 98.69 93 MET A N 1
ATOM 694 C CA . MET A 1 93 ? 4.855 14.758 6.734 1 98.69 93 MET A CA 1
ATOM 695 C C . MET A 1 93 ? 3.662 14.352 5.875 1 98.69 93 MET A C 1
ATOM 697 O O . MET A 1 93 ? 3.674 14.547 4.66 1 98.69 93 MET A O 1
ATOM 701 N N . GLY A 1 94 ? 2.65 13.781 6.5 1 98.88 94 GLY A N 1
ATOM 702 C CA . GLY A 1 94 ? 1.422 13.469 5.789 1 98.88 94 GLY A CA 1
ATOM 703 C C . GLY A 1 94 ? 0.771 14.68 5.156 1 98.88 94 GLY A C 1
ATOM 704 O O . GLY A 1 94 ? 0.108 14.57 4.121 1 98.88 94 GLY A O 1
ATOM 705 N N . GLY A 1 95 ? 0.942 15.812 5.801 1 98.94 95 GLY A N 1
ATOM 706 C CA . GLY A 1 95 ? 0.473 17.047 5.199 1 98.94 95 GLY A CA 1
ATOM 707 C C . GLY A 1 95 ? 1.189 17.391 3.91 1 98.94 95 GLY A C 1
ATOM 708 O O . GLY A 1 95 ? 0.563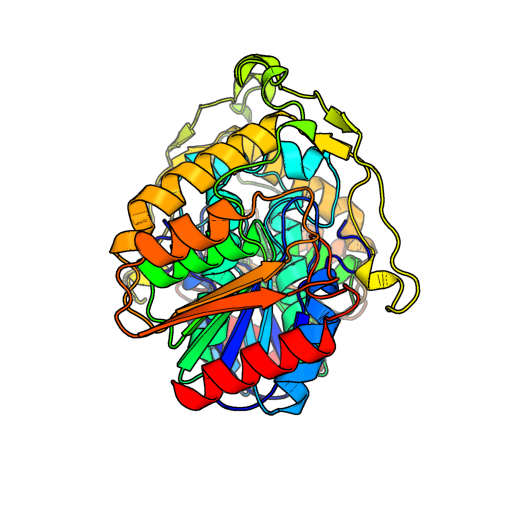 17.844 2.945 1 98.94 95 GLY A O 1
ATOM 709 N N . LEU A 1 96 ? 2.504 17.234 3.904 1 98.94 96 LEU A N 1
ATOM 710 C CA . LEU A 1 96 ? 3.279 17.438 2.686 1 98.94 96 LEU A CA 1
ATOM 711 C C . LEU A 1 96 ? 2.803 16.516 1.573 1 98.94 96 LEU A C 1
ATOM 713 O O . LEU A 1 96 ? 2.588 16.953 0.442 1 98.94 96 LEU A O 1
ATOM 717 N N . LEU A 1 97 ? 2.594 15.281 1.924 1 98.94 97 LEU A N 1
ATOM 718 C CA . LEU A 1 97 ? 2.145 14.281 0.958 1 98.94 97 LEU A CA 1
ATOM 719 C C . LEU A 1 97 ? 0.736 14.594 0.467 1 98.94 97 LEU A C 1
ATOM 721 O O . LEU A 1 97 ? 0.408 14.344 -0.694 1 98.94 97 LEU A O 1
ATOM 725 N N . SER A 1 98 ? -0.094 15.125 1.331 1 98.94 98 SER A N 1
ATOM 726 C CA . SER A 1 98 ? -1.433 15.555 0.938 1 98.94 98 SER A CA 1
ATOM 727 C C . SER A 1 98 ? -1.374 16.656 -0.109 1 98.94 98 SER A C 1
ATOM 729 O O . SER A 1 98 ? -2.154 16.656 -1.062 1 98.94 98 SER A O 1
ATOM 731 N N . ILE A 1 99 ? -0.47 17.578 0.094 1 98.88 99 ILE A N 1
ATOM 732 C CA . ILE A 1 99 ? -0.282 18.672 -0.852 1 98.88 99 ILE A CA 1
ATOM 733 C C . ILE A 1 99 ? 0.153 18.109 -2.205 1 98.88 99 ILE A C 1
ATOM 735 O O . ILE A 1 99 ? -0.385 18.5 -3.246 1 98.88 99 ILE A O 1
ATOM 739 N N . LEU A 1 100 ? 1.111 17.234 -2.168 1 98.81 100 LEU A N 1
ATOM 740 C CA . LEU A 1 100 ? 1.577 16.609 -3.406 1 98.81 100 LEU A CA 1
ATOM 741 C C . LEU A 1 100 ? 0.432 15.914 -4.133 1 98.81 100 LEU A C 1
ATOM 743 O O . LEU A 1 100 ? 0.295 16.047 -5.352 1 98.81 100 LEU A O 1
ATOM 747 N N . LEU A 1 101 ? -0.377 15.172 -3.357 1 98.81 101 LEU A N 1
ATOM 748 C CA . LEU A 1 101 ? -1.524 14.5 -3.959 1 98.81 101 LEU A CA 1
ATOM 749 C C . LEU A 1 101 ? -2.482 15.508 -4.578 1 98.81 101 LEU A C 1
ATOM 751 O O . LEU A 1 101 ? -2.926 15.336 -5.715 1 98.81 101 LEU A O 1
ATOM 755 N N . ALA A 1 102 ? -2.797 16.531 -3.879 1 98.81 102 ALA A N 1
ATOM 756 C CA . ALA A 1 102 ? -3.76 17.547 -4.316 1 98.81 102 ALA A CA 1
ATOM 757 C C . ALA A 1 102 ? -3.275 18.25 -5.578 1 98.81 102 ALA A C 1
ATOM 759 O O . ALA A 1 102 ? -4.086 18.703 -6.391 1 98.81 102 ALA A O 1
ATOM 760 N N . ALA A 1 103 ? -1.957 18.359 -5.719 1 98.69 103 ALA A N 1
ATOM 761 C CA . ALA A 1 103 ? -1.377 19 -6.895 1 98.69 103 ALA A CA 1
ATOM 762 C C . ALA A 1 103 ? -1.471 18.094 -8.117 1 98.69 103 ALA A C 1
ATOM 764 O O . ALA A 1 103 ? -1.37 18.562 -9.258 1 98.69 103 ALA A O 1
ATOM 765 N N . ASN A 1 104 ? -1.688 16.797 -7.93 1 97.81 104 ASN A N 1
ATOM 766 C CA . ASN A 1 104 ? -1.482 15.867 -9.039 1 97.81 104 ASN A CA 1
ATOM 767 C C . ASN A 1 104 ? -2.697 14.969 -9.242 1 97.81 104 ASN A C 1
ATOM 769 O O . ASN A 1 104 ? -2.715 14.148 -10.156 1 97.81 104 ASN A O 1
ATOM 773 N N . ALA A 1 105 ? -3.684 15.047 -8.453 1 97.81 105 ALA A N 1
ATOM 774 C CA . ALA A 1 105 ? -4.914 14.266 -8.555 1 97.81 105 ALA A CA 1
ATOM 775 C C . ALA A 1 105 ? -6.133 15.109 -8.188 1 97.81 105 ALA A C 1
ATOM 777 O O . ALA A 1 105 ? -5.996 16.172 -7.582 1 97.81 105 ALA A O 1
ATOM 778 N N . SER A 1 106 ? -7.258 14.648 -8.57 1 97.75 106 SER A N 1
ATOM 779 C CA . SER A 1 106 ? -8.492 15.352 -8.258 1 97.75 106 SER A CA 1
ATOM 780 C C . SER A 1 106 ? -8.953 15.047 -6.832 1 97.75 106 SER A C 1
ATOM 782 O O . SER A 1 106 ? -9.383 13.922 -6.543 1 97.75 106 SER A O 1
ATOM 784 N N . VAL A 1 107 ? -8.852 16.047 -5.945 1 98.19 107 VAL A N 1
ATOM 785 C CA . VAL A 1 107 ? -9.398 15.922 -4.598 1 98.19 107 VAL A CA 1
ATOM 786 C C . VAL A 1 107 ? -10.32 17.109 -4.301 1 98.19 107 VAL A C 1
ATOM 788 O O . VAL A 1 107 ? -10.156 18.188 -4.875 1 98.19 107 VAL A O 1
ATOM 791 N N . LYS A 1 108 ? -11.281 16.844 -3.465 1 98.56 108 LYS A N 1
ATOM 792 C CA . LYS A 1 108 ? -12.273 17.859 -3.139 1 98.56 108 LYS A CA 1
ATOM 793 C C . LYS A 1 108 ? -11.711 18.891 -2.172 1 98.56 108 LYS A C 1
ATOM 795 O O . LYS A 1 108 ? -11.977 20.078 -2.311 1 98.56 108 LYS A O 1
ATOM 800 N N . CYS A 1 109 ? -10.984 18.406 -1.146 1 98.69 109 CYS A N 1
ATOM 801 C CA . CYS A 1 109 ? -10.328 19.266 -0.155 1 98.69 109 CYS A CA 1
ATOM 802 C C . CYS A 1 109 ? -8.977 18.688 0.255 1 98.69 109 CYS A C 1
ATOM 804 O O . CYS A 1 109 ? -8.789 17.469 0.246 1 98.69 109 CYS A O 1
ATOM 806 N N . CYS A 1 110 ? -8.086 19.578 0.567 1 98.88 110 CYS A N 1
ATOM 807 C CA . CYS A 1 110 ? -6.797 19.234 1.147 1 98.88 110 CYS A CA 1
ATOM 808 C C . CYS A 1 110 ? -6.609 19.891 2.51 1 98.88 110 CYS A C 1
ATOM 810 O O . CYS A 1 110 ? -6.598 21.109 2.613 1 98.88 110 CYS A O 1
ATOM 812 N N . CYS A 1 111 ? -6.492 19.078 3.527 1 98.94 111 CYS A N 1
ATOM 813 C CA . CYS A 1 111 ? -6.273 19.578 4.879 1 98.94 111 CYS A CA 1
ATOM 814 C C . CYS A 1 111 ? -4.91 19.141 5.406 1 98.94 111 CYS A C 1
ATOM 816 O O . CYS A 1 111 ? -4.641 17.953 5.559 1 98.94 111 CYS A O 1
ATOM 818 N N . THR A 1 112 ? -4.082 20.094 5.742 1 98.88 112 THR A N 1
ATOM 819 C CA . THR A 1 112 ? -2.758 19.812 6.281 1 98.88 112 THR A CA 1
ATOM 820 C C . THR A 1 112 ? -2.682 20.203 7.758 1 98.88 112 THR A C 1
ATOM 822 O O . THR A 1 112 ? -3.061 21.312 8.133 1 98.88 112 THR A O 1
ATOM 825 N N . LEU A 1 113 ? -2.23 19.266 8.547 1 98.88 113 LEU A N 1
ATOM 826 C CA . LEU A 1 113 ? -2.061 19.453 9.977 1 98.88 113 LEU A CA 1
ATOM 827 C C . LEU A 1 113 ? -0.582 19.453 10.359 1 98.88 113 LEU A C 1
ATOM 829 O O . LEU A 1 113 ? 0.078 18.422 10.289 1 98.88 113 LEU A O 1
ATOM 833 N N . ALA A 1 114 ? -0.045 20.609 10.664 1 98.5 114 ALA A N 1
ATOM 834 C CA . ALA A 1 114 ? 1.321 20.797 11.148 1 98.5 114 ALA A CA 1
ATOM 835 C C . ALA A 1 114 ? 2.338 20.359 10.102 1 98.5 114 ALA A C 1
ATOM 837 O O . ALA A 1 114 ? 3.344 19.719 10.43 1 98.5 114 ALA A O 1
ATOM 838 N N . ALA A 1 115 ? 2.062 20.609 8.828 1 98.69 115 ALA A N 1
ATOM 839 C CA . ALA A 1 115 ? 3.002 20.25 7.77 1 98.69 115 ALA A CA 1
ATOM 840 C C . ALA A 1 115 ? 4.273 21.094 7.859 1 98.69 115 ALA A C 1
ATOM 842 O O . ALA A 1 115 ? 4.211 22.312 7.926 1 98.69 115 ALA A O 1
ATOM 843 N N . PRO A 1 116 ? 5.395 20.469 7.781 1 98.38 116 PRO A N 1
ATOM 844 C CA . PRO A 1 116 ? 6.641 21.219 7.949 1 98.38 116 PRO A CA 1
ATOM 845 C C . PRO A 1 116 ? 7.223 21.703 6.625 1 98.38 116 PRO A C 1
ATOM 847 O O . PRO A 1 116 ? 7.457 20.906 5.719 1 98.38 116 PRO A O 1
ATOM 850 N N . ILE A 1 117 ? 7.395 23.016 6.477 1 97.75 117 ILE A N 1
ATOM 851 C CA . ILE A 1 117 ? 8.234 23.609 5.441 1 97.75 117 ILE A CA 1
ATOM 852 C C . ILE A 1 117 ? 9.578 24.016 6.035 1 97.75 117 ILE A C 1
ATOM 854 O O . ILE A 1 117 ? 10.617 23.859 5.391 1 97.75 117 ILE A O 1
ATOM 858 N N . PHE A 1 118 ? 9.5 24.484 7.195 1 96.62 118 PHE A N 1
ATOM 859 C CA . PHE A 1 118 ? 10.664 24.844 7.996 1 96.62 118 PHE A CA 1
ATOM 860 C C . PHE A 1 118 ? 10.703 24.031 9.281 1 96.62 118 PHE A C 1
ATOM 862 O O . PHE A 1 118 ? 9.742 24.047 10.062 1 96.62 118 PHE A O 1
ATOM 869 N N . ILE A 1 119 ? 11.836 23.375 9.5 1 95.38 119 ILE A N 1
ATOM 870 C CA . ILE A 1 119 ? 12.008 22.547 10.695 1 95.38 119 ILE A CA 1
ATOM 871 C C . ILE A 1 119 ? 12.75 23.344 11.758 1 95.38 119 ILE A C 1
ATOM 873 O O . ILE A 1 119 ? 13.695 24.078 11.453 1 95.38 119 ILE A O 1
ATOM 877 N N . HIS A 1 120 ? 12.336 23.203 12.945 1 92.81 120 HIS A N 1
ATOM 878 C CA . HIS A 1 120 ? 12.938 23.922 14.062 1 92.81 120 HIS A CA 1
ATOM 879 C C . HIS A 1 120 ? 14.422 23.609 14.188 1 92.81 120 HIS A C 1
ATOM 881 O O . HIS A 1 120 ? 14.828 22.453 14.023 1 92.81 120 HIS A O 1
ATOM 887 N N . GLU A 1 121 ? 15.156 24.516 14.602 1 86.81 121 GLU A N 1
ATOM 888 C CA . GLU A 1 121 ? 16.609 24.391 14.727 1 86.81 121 GLU A CA 1
ATOM 889 C C . GLU A 1 121 ? 16.969 23.391 15.82 1 86.81 121 GLU A C 1
ATOM 891 O O . GLU A 1 121 ? 18.062 22.812 15.797 1 86.81 121 GLU A O 1
ATOM 896 N N . ASP A 1 122 ? 16.109 23.234 16.719 1 85.94 122 ASP A N 1
ATOM 897 C CA . ASP A 1 122 ? 16.359 22.312 17.828 1 85.94 122 ASP A CA 1
ATOM 898 C C . ASP A 1 122 ? 16.547 20.891 17.344 1 85.94 122 ASP A C 1
ATOM 900 O O . ASP A 1 122 ? 17.062 20.031 18.062 1 85.94 122 ASP A O 1
ATOM 904 N N . LYS A 1 123 ? 16.156 20.719 16.125 1 86.69 123 LYS A N 1
ATOM 905 C CA . LYS A 1 123 ? 16.328 19.391 15.562 1 86.69 123 LYS A CA 1
ATOM 906 C C . LYS A 1 123 ? 17.719 19.203 14.992 1 86.69 123 LYS A C 1
ATOM 908 O O . LYS A 1 123 ? 18.094 18.094 14.57 1 86.69 123 LYS A O 1
ATOM 913 N N . GLN A 1 124 ? 18.531 20.188 14.984 1 88.94 124 GLN A N 1
ATOM 914 C CA . GLN A 1 124 ? 19.969 20.156 14.703 1 88.94 124 GLN A CA 1
ATOM 915 C C . GLN A 1 124 ? 20.25 19.578 13.328 1 88.94 124 GLN A C 1
ATOM 917 O O . GLN A 1 124 ? 21.156 18.766 13.164 1 88.94 124 GLN A O 1
ATOM 922 N N . LEU A 1 125 ? 19.453 19.953 12.359 1 91.19 125 LEU A N 1
ATOM 923 C CA . LEU A 1 125 ? 19.609 19.453 11 1 91.19 125 LEU A CA 1
ATOM 924 C C . LEU A 1 125 ? 20.969 19.828 10.43 1 91.19 125 LEU A C 1
ATOM 926 O O . LEU A 1 125 ? 21.453 19.203 9.484 1 91.19 125 LEU A O 1
ATOM 930 N N . TYR A 1 126 ? 21.562 20.891 10.984 1 86.5 126 TYR A N 1
ATOM 931 C CA . TYR A 1 126 ? 22.891 21.297 10.539 1 86.5 126 TYR A CA 1
ATOM 932 C C . TYR A 1 126 ? 23.922 20.219 10.797 1 86.5 126 TYR A C 1
ATOM 934 O O . TYR A 1 126 ? 25.016 20.234 10.227 1 86.5 126 TYR A O 1
ATOM 942 N N . ARG A 1 127 ? 23.625 19.281 11.648 1 92.62 127 ARG A N 1
ATOM 943 C CA . ARG A 1 127 ? 24.531 18.172 11.953 1 92.62 127 ARG A CA 1
ATOM 944 C C . ARG A 1 127 ? 24.328 17.016 11 1 92.62 127 ARG A C 1
ATOM 946 O O . ARG A 1 127 ? 25.016 15.992 11.094 1 92.62 127 ARG A O 1
ATOM 953 N N . LEU A 1 128 ? 23.312 17.156 10.133 1 95.88 128 LEU A N 1
ATOM 954 C CA . LEU A 1 128 ? 23.016 16.094 9.18 1 95.88 128 LEU A CA 1
ATOM 955 C C . LEU A 1 128 ? 24.125 15.984 8.133 1 95.88 128 LEU A C 1
ATOM 957 O O . LEU A 1 128 ? 24.312 16.906 7.332 1 95.88 128 LEU A O 1
ATOM 961 N N . PRO A 1 129 ? 24.875 14.914 8.148 1 96 129 PRO A N 1
ATOM 962 C CA . PRO A 1 129 ? 25.906 14.766 7.129 1 96 129 PRO A CA 1
ATOM 963 C C . PRO A 1 129 ? 25.328 14.609 5.723 1 96 129 PRO A C 1
ATOM 965 O O . PRO A 1 129 ? 24.125 14.469 5.559 1 96 129 PRO A O 1
ATOM 968 N N . ALA A 1 130 ? 26.297 14.633 4.75 1 96.12 130 ALA A N 1
ATOM 969 C CA . ALA A 1 130 ? 25.859 14.344 3.385 1 96.12 130 ALA A CA 1
ATOM 970 C C . ALA A 1 130 ? 25.219 12.961 3.291 1 96.12 130 ALA A C 1
ATOM 972 O O . ALA A 1 130 ? 25.562 12.055 4.051 1 96.12 130 ALA A O 1
ATOM 973 N N . LYS A 1 131 ? 24.281 12.875 2.43 1 95.12 131 LYS A N 1
ATOM 974 C CA . LYS A 1 131 ? 23.438 11.68 2.316 1 95.12 131 LYS A CA 1
ATOM 975 C C . LYS A 1 131 ? 24.297 10.422 2.232 1 95.12 131 LYS A C 1
ATOM 977 O O . LYS A 1 131 ? 23.953 9.391 2.82 1 95.12 131 LYS A O 1
ATOM 982 N N . GLU A 1 132 ? 25.391 10.422 1.491 1 93.94 132 GLU A N 1
ATOM 983 C CA . GLU A 1 132 ? 26.25 9.266 1.251 1 93.94 132 GLU A CA 1
ATOM 984 C C . GLU A 1 132 ? 26.859 8.75 2.551 1 93.94 132 GLU A C 1
ATOM 986 O O . GLU A 1 132 ? 27.266 7.59 2.641 1 93.94 132 GLU A O 1
ATOM 991 N N . TYR A 1 133 ? 26.906 9.57 3.566 1 96.06 133 TYR A N 1
ATOM 992 C CA . TYR A 1 133 ? 27.516 9.203 4.84 1 96.06 133 TYR A CA 1
ATOM 993 C C . TYR A 1 133 ? 26.453 8.844 5.871 1 96.06 133 TYR A C 1
ATOM 995 O O . TYR A 1 133 ? 26.766 8.625 7.043 1 96.06 133 TYR A O 1
ATOM 1003 N N . CYS A 1 134 ? 25.234 8.797 5.477 1 96.19 134 CYS A N 1
ATOM 1004 C CA . CYS A 1 134 ? 24.141 8.586 6.398 1 96.19 134 CYS A CA 1
ATOM 1005 C C . CYS A 1 134 ? 23.703 7.121 6.406 1 96.19 134 CYS A C 1
ATOM 1007 O O . CYS A 1 134 ? 22.828 6.73 7.188 1 96.19 134 CYS A O 1
ATOM 1009 N N . LYS A 1 135 ? 24.328 6.305 5.547 1 93.44 135 LYS A N 1
ATOM 1010 C CA . LYS A 1 135 ? 23.922 4.906 5.445 1 93.44 135 LYS A CA 1
ATOM 1011 C C . LYS A 1 135 ? 24.094 4.188 6.781 1 93.44 135 LYS A C 1
ATOM 1013 O O . LYS A 1 135 ? 25.156 4.273 7.406 1 93.44 135 LYS A O 1
ATOM 1018 N N . ASN A 1 136 ? 23.031 3.57 7.301 1 94.06 136 ASN A N 1
ATOM 1019 C CA . ASN A 1 136 ? 23.016 2.773 8.523 1 94.06 136 ASN A CA 1
ATOM 1020 C C . ASN A 1 136 ? 23.281 3.629 9.758 1 94.06 136 ASN A C 1
ATOM 1022 O O . ASN A 1 136 ? 23.859 3.15 10.734 1 94.06 136 ASN A O 1
ATOM 1026 N N . LYS A 1 137 ? 23.109 4.922 9.703 1 96.31 137 LYS A N 1
ATOM 1027 C CA . LYS A 1 137 ? 23.172 5.824 10.852 1 96.31 137 LYS A CA 1
ATOM 1028 C C . LYS A 1 137 ? 21.781 6.281 11.281 1 96.31 137 LYS A C 1
ATOM 1030 O O . LYS A 1 137 ? 20.938 6.57 10.438 1 96.31 137 LYS A O 1
ATOM 1035 N N . TYR A 1 138 ? 21.625 6.297 12.594 1 95.88 138 TYR A N 1
ATOM 1036 C CA . TYR A 1 138 ? 20.312 6.586 13.164 1 95.88 138 TYR A CA 1
ATOM 1037 C C . TYR A 1 138 ? 20.406 7.684 14.219 1 95.88 138 TYR A C 1
ATOM 1039 O O . TYR A 1 138 ? 21.391 7.766 14.961 1 95.88 138 TYR A O 1
ATOM 1047 N N . TRP A 1 139 ? 19.406 8.516 14.227 1 94.94 139 TRP A N 1
ATOM 1048 C CA . TRP A 1 139 ? 19.25 9.508 15.289 1 94.94 139 TRP A CA 1
ATOM 1049 C C . TRP A 1 139 ? 18.234 9.039 16.312 1 94.94 139 TRP A C 1
ATOM 1051 O O . TRP A 1 139 ? 17.188 8.484 15.961 1 94.94 139 TRP A O 1
ATOM 1061 N N . PRO A 1 140 ? 18.547 9.234 17.578 1 92.06 140 PRO A N 1
ATOM 1062 C CA . PRO A 1 140 ? 17.531 8.93 18.594 1 92.06 140 PRO A CA 1
ATOM 1063 C C . PRO A 1 140 ? 16.344 9.891 18.547 1 92.06 140 PRO A C 1
ATOM 1065 O O . PRO A 1 140 ? 16.5 11.047 18.156 1 92.06 140 PRO A O 1
ATOM 1068 N N . LYS A 1 141 ? 15.219 9.375 18.844 1 89.12 141 LYS A N 1
ATOM 1069 C CA . LYS A 1 141 ? 13.984 10.148 18.906 1 89.12 141 LYS A CA 1
ATOM 1070 C C . LYS A 1 141 ? 13.336 10.016 20.281 1 89.12 141 LYS A C 1
ATOM 1072 O O . LYS A 1 141 ? 13.148 8.906 20.781 1 89.12 141 LYS A O 1
ATOM 1077 N N . LYS A 1 142 ? 13.023 11.117 20.828 1 81.38 142 LYS A N 1
ATOM 1078 C CA . LYS A 1 142 ? 12.305 11.078 22.109 1 81.38 142 LYS A CA 1
ATOM 1079 C C . LYS A 1 142 ? 10.852 10.648 21.906 1 81.38 142 LYS A C 1
ATOM 1081 O O . LYS A 1 142 ? 10.148 11.219 21.062 1 81.38 142 LYS A O 1
ATOM 1086 N N . LYS A 1 143 ? 10.531 9.625 22.609 1 75.19 143 LYS A N 1
ATOM 1087 C CA . LYS A 1 143 ? 9.148 9.164 22.531 1 75.19 143 LYS A CA 1
ATOM 1088 C C . LYS A 1 143 ? 8.242 9.984 23.438 1 75.19 143 LYS A C 1
ATOM 1090 O O . LYS A 1 143 ? 8.531 10.164 24.625 1 75.19 143 LYS A O 1
ATOM 1095 N N . ARG A 1 144 ? 7.328 10.641 22.766 1 73.19 144 ARG A N 1
ATOM 1096 C CA . ARG A 1 144 ? 6.32 11.312 23.578 1 73.19 144 ARG A CA 1
ATOM 1097 C C . ARG A 1 144 ? 5.059 10.461 23.703 1 73.19 144 ARG A C 1
ATOM 1099 O O . ARG A 1 144 ? 4.609 9.859 22.734 1 73.19 144 ARG A O 1
ATOM 1106 N N . MET A 1 145 ? 4.652 10.336 24.953 1 81.5 145 MET A N 1
ATOM 1107 C CA . MET A 1 145 ? 3.455 9.555 25.234 1 81.5 145 MET A CA 1
ATOM 1108 C C . MET A 1 145 ? 2.287 10.453 25.609 1 81.5 145 MET A C 1
ATOM 1110 O O . MET A 1 145 ? 2.426 11.32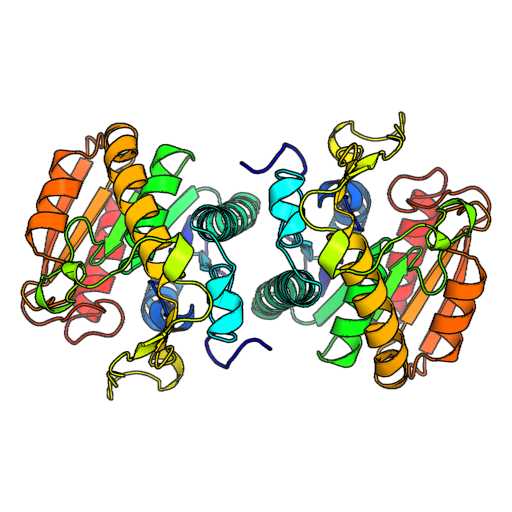8 26.469 1 81.5 145 MET A O 1
ATOM 1114 N N . HIS A 1 146 ? 1.278 10.297 24.859 1 87.31 146 HIS A N 1
ATOM 1115 C CA . HIS A 1 146 ? 0.012 10.938 25.203 1 87.31 146 HIS A CA 1
ATOM 1116 C C . HIS A 1 146 ? -0.881 9.992 26 1 87.31 146 HIS A C 1
ATOM 1118 O O . HIS A 1 146 ? -1.28 8.938 25.5 1 87.31 146 HIS A O 1
ATOM 1124 N N . PHE A 1 147 ? -1.288 10.383 27.141 1 84.88 147 PHE A N 1
ATOM 1125 C CA . PHE A 1 147 ? -1.93 9.453 28.062 1 84.88 147 PHE A CA 1
ATOM 1126 C C . PHE A 1 147 ? -3.445 9.484 27.891 1 84.88 147 PHE A C 1
ATOM 1128 O O . PHE A 1 147 ? -4.145 8.586 28.359 1 84.88 147 PHE A O 1
ATOM 1135 N N . ASP A 1 148 ? -3.969 10.438 27.25 1 90.62 148 ASP A N 1
ATOM 1136 C CA . ASP A 1 148 ? -5.418 10.578 27.141 1 90.62 148 ASP A CA 1
ATOM 1137 C C . ASP A 1 148 ? -5.918 10 25.812 1 90.62 148 ASP A C 1
ATOM 1139 O O . ASP A 1 148 ? -7.012 10.344 25.359 1 90.62 148 ASP A O 1
ATOM 1143 N N . VAL A 1 149 ? -5.086 9.195 25.172 1 92.56 149 VAL A N 1
ATOM 1144 C CA . VAL A 1 149 ? -5.469 8.531 23.922 1 92.56 149 VAL A CA 1
ATOM 1145 C C . VAL A 1 149 ? -5.184 7.035 24.031 1 92.56 149 VAL A C 1
ATOM 1147 O O . VAL A 1 149 ? -4.414 6.602 24.891 1 92.56 149 VAL A O 1
ATOM 1150 N N . PRO A 1 150 ? -5.879 6.234 23.141 1 93.12 150 PRO A N 1
ATOM 1151 C CA . PRO A 1 150 ? -5.527 4.812 23.141 1 93.12 150 PRO A CA 1
ATOM 1152 C C . PRO A 1 150 ? -4.035 4.574 22.938 1 93.12 150 PRO A C 1
ATOM 1154 O O . PRO A 1 150 ? -3.393 5.289 22.156 1 93.12 150 PRO A O 1
ATOM 1157 N N . GLN A 1 151 ? -3.521 3.621 23.609 1 92.25 151 GLN A N 1
ATOM 1158 C CA . GLN A 1 151 ? -2.092 3.332 23.594 1 92.25 151 GLN A CA 1
ATOM 1159 C C . GLN A 1 151 ? -1.578 3.176 22.172 1 92.25 151 GLN A C 1
ATOM 1161 O O . GLN A 1 151 ? -0.458 3.586 21.859 1 92.25 151 GLN A O 1
ATOM 1166 N N . VAL A 1 152 ? -2.379 2.617 21.328 1 93.31 152 VAL A N 1
ATOM 1167 C CA . VAL A 1 152 ? -1.984 2.307 19.953 1 93.31 152 VAL A CA 1
ATOM 1168 C C . VAL A 1 152 ? -1.694 3.598 19.188 1 93.31 152 VAL A C 1
ATOM 1170 O O . VAL A 1 152 ? -0.904 3.605 18.25 1 93.31 152 VAL A O 1
ATOM 1173 N N . CYS A 1 153 ? -2.223 4.652 19.594 1 93.12 153 CYS A N 1
ATOM 1174 C CA . CYS A 1 153 ? -2.033 5.941 18.922 1 93.12 153 CYS A CA 1
ATOM 1175 C C . CYS A 1 153 ? -0.634 6.488 19.188 1 93.12 153 CYS A C 1
ATOM 1177 O O . CYS A 1 153 ? -0.177 7.395 18.5 1 93.12 153 CYS A O 1
ATOM 1179 N N . ASN A 1 154 ? -0.005 5.906 20.219 1 91.44 154 ASN A N 1
ATOM 1180 C CA . ASN A 1 154 ? 1.324 6.363 20.609 1 91.44 154 ASN A CA 1
ATOM 1181 C C . ASN A 1 154 ? 2.42 5.566 19.906 1 91.44 154 ASN A C 1
ATOM 1183 O O . ASN A 1 154 ? 3.607 5.789 20.156 1 91.44 154 ASN A O 1
ATOM 1187 N N . ALA A 1 155 ? 1.992 4.664 19.078 1 89.38 155 ALA A N 1
ATOM 1188 C CA . ALA A 1 155 ? 2.986 3.852 18.391 1 89.38 155 ALA A CA 1
ATOM 1189 C C . ALA A 1 155 ? 3.842 4.707 17.453 1 89.38 155 ALA A C 1
ATOM 1191 O O . ALA A 1 155 ? 3.312 5.445 16.625 1 89.38 155 ALA A O 1
ATOM 1192 N N . SER A 1 156 ? 5.188 4.688 17.703 1 87.44 156 SER A N 1
ATOM 1193 C CA . SER A 1 156 ? 6.16 5.41 16.891 1 87.44 156 SER A CA 1
ATOM 1194 C C . SER A 1 156 ? 7.562 4.828 17.062 1 87.44 156 SER A C 1
ATOM 1196 O O . SER A 1 156 ? 7.812 4.059 17.984 1 87.44 156 SER A O 1
ATOM 1198 N N . TYR A 1 157 ? 8.383 5.211 16.219 1 89.5 157 TYR A N 1
ATOM 1199 C CA . TYR A 1 157 ? 9.766 4.754 16.297 1 89.5 157 TYR A CA 1
ATOM 1200 C C . TYR A 1 157 ? 10.531 5.527 17.375 1 89.5 157 TYR A C 1
ATOM 1202 O O . TYR A 1 157 ? 10.273 6.715 17.594 1 89.5 157 TYR A O 1
ATOM 1210 N N . GLY A 1 158 ? 11.469 4.844 18.016 1 89.38 158 GLY A N 1
ATOM 1211 C CA . GLY A 1 158 ? 12.336 5.484 19 1 89.38 158 GLY A CA 1
ATOM 1212 C C . GLY A 1 158 ? 13.609 6.043 18.391 1 89.38 158 GLY A C 1
ATOM 1213 O O . GLY A 1 158 ? 14.438 6.625 19.094 1 89.38 158 GLY A O 1
ATOM 1214 N N . GLU A 1 159 ? 13.805 5.824 17.172 1 93.62 159 GLU A N 1
ATOM 1215 C CA . GLU A 1 159 ? 14.898 6.355 16.359 1 93.62 159 GLU A CA 1
ATOM 1216 C C . GLU A 1 159 ? 14.492 6.457 14.883 1 93.62 159 GLU A C 1
ATOM 1218 O O . GLU A 1 159 ? 13.453 5.934 14.484 1 93.62 159 GLU A O 1
ATOM 1223 N N . TYR A 1 160 ? 15.203 7.246 14.141 1 93.88 160 TYR A N 1
ATOM 1224 C CA . TYR A 1 160 ? 14.953 7.297 12.711 1 93.88 160 TYR A CA 1
ATOM 1225 C C . TYR A 1 160 ? 16.25 7.383 11.93 1 93.88 160 TYR A C 1
ATOM 1227 O O . TYR A 1 160 ? 17.25 7.93 12.422 1 93.88 160 TYR A O 1
ATOM 1235 N N . PRO A 1 161 ? 16.25 6.766 10.742 1 96.75 161 PRO A N 1
ATOM 1236 C CA . PRO A 1 161 ? 17.453 6.797 9.914 1 96.75 161 PRO A CA 1
ATOM 1237 C C . PRO A 1 161 ? 17.797 8.203 9.414 1 96.75 161 PRO A C 1
ATOM 1239 O O . PRO A 1 161 ? 16.906 8.938 8.984 1 96.75 161 PRO A O 1
ATOM 1242 N N . MET A 1 162 ? 19.062 8.5 9.375 1 97.31 162 MET A N 1
ATOM 1243 C CA . MET A 1 162 ? 19.516 9.797 8.875 1 97.31 162 MET A CA 1
ATOM 1244 C C . MET A 1 162 ? 19.188 9.953 7.395 1 97.31 162 MET A C 1
ATOM 1246 O O . MET A 1 162 ? 18.844 11.047 6.941 1 97.31 162 MET A O 1
ATOM 1250 N N . VAL A 1 163 ? 19.25 8.875 6.68 1 97.75 163 VAL A N 1
ATOM 1251 C CA . VAL A 1 163 ? 18.953 8.922 5.254 1 97.75 163 VAL A CA 1
ATOM 1252 C C . VAL A 1 163 ? 17.5 9.328 5.039 1 97.75 163 VAL A C 1
ATOM 1254 O O . VAL A 1 163 ? 17.172 10.016 4.062 1 97.75 163 VAL A O 1
ATOM 1257 N N . SER A 1 164 ? 16.625 8.883 5.906 1 98 164 SER A N 1
ATOM 1258 C CA . SER A 1 164 ? 15.211 9.227 5.789 1 98 164 SER A CA 1
ATOM 1259 C C . SER A 1 164 ? 14.977 10.711 6.02 1 98 164 SER A C 1
ATOM 1261 O O . SER A 1 164 ? 14 11.273 5.527 1 98 164 SER A O 1
ATOM 1263 N N . VAL A 1 165 ? 15.82 11.352 6.812 1 97.94 165 VAL A N 1
ATOM 1264 C CA . VAL A 1 165 ? 15.734 12.797 6.992 1 97.94 165 VAL A CA 1
ATOM 1265 C C . VAL A 1 165 ? 16 13.5 5.664 1 97.94 165 VAL A C 1
ATOM 1267 O O . VAL A 1 165 ? 15.328 14.469 5.32 1 97.94 165 VAL A O 1
ATOM 1270 N N . HIS A 1 166 ? 16.984 13.023 4.902 1 98.19 166 HIS A N 1
ATOM 1271 C CA . HIS A 1 166 ? 17.234 13.57 3.574 1 98.19 166 HIS A CA 1
ATOM 1272 C C . HIS A 1 166 ? 16 13.43 2.686 1 98.19 166 HIS A C 1
ATOM 1274 O O . HIS A 1 166 ? 15.672 14.344 1.925 1 98.19 166 HIS A O 1
ATOM 1280 N N . GLU A 1 167 ? 15.336 12.297 2.785 1 98.38 167 GLU A N 1
ATOM 1281 C CA . GLU A 1 167 ? 14.117 12.078 2.014 1 98.38 167 GLU A CA 1
ATOM 1282 C C . GLU A 1 167 ? 13.031 13.07 2.416 1 98.38 167 GLU A C 1
ATOM 1284 O O . GLU A 1 167 ? 12.297 13.578 1.562 1 98.38 167 GLU A O 1
ATOM 1289 N N . LEU A 1 168 ? 12.914 13.312 3.682 1 98.44 168 LEU A N 1
ATOM 1290 C CA . LEU A 1 168 ? 11.953 14.297 4.18 1 98.44 168 LEU A CA 1
ATOM 1291 C C . LEU A 1 168 ? 12.266 15.68 3.629 1 98.44 168 LEU A C 1
ATOM 1293 O O . LEU A 1 168 ? 11.359 16.391 3.184 1 98.44 168 LEU A O 1
ATOM 1297 N N . LEU A 1 169 ? 13.5 16.062 3.648 1 98.31 169 LEU A N 1
ATOM 1298 C CA . LEU A 1 169 ? 13.906 17.359 3.135 1 98.31 169 LEU A CA 1
ATOM 1299 C C . LEU A 1 169 ? 13.633 17.469 1.639 1 98.31 169 LEU A C 1
ATOM 1301 O O . LEU A 1 169 ? 13.18 18.516 1.158 1 98.31 169 LEU A O 1
ATOM 1305 N N . ASP A 1 170 ? 13.883 16.375 0.922 1 98 170 ASP A N 1
ATOM 1306 C CA . ASP A 1 170 ? 13.547 16.328 -0.498 1 98 170 ASP A CA 1
ATOM 1307 C C . ASP A 1 170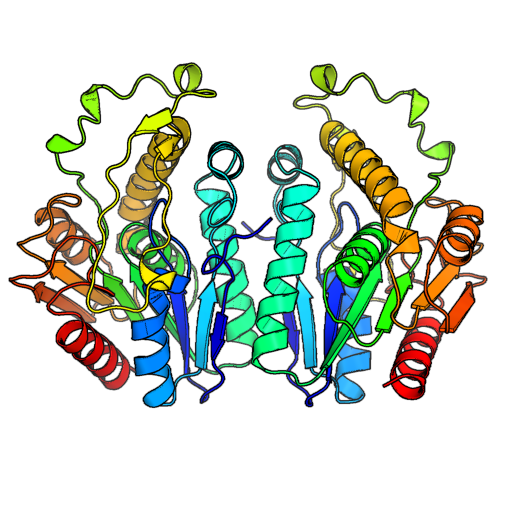 ? 12.047 16.516 -0.714 1 98 170 ASP A C 1
ATOM 1309 O O . ASP A 1 170 ? 11.625 17.203 -1.644 1 98 170 ASP A O 1
ATOM 1313 N N . LEU A 1 171 ? 11.297 15.891 0.104 1 98.69 171 LEU A N 1
ATOM 1314 C CA . LEU A 1 171 ? 9.844 16 0.02 1 98.69 171 LEU A CA 1
ATOM 1315 C C . LEU A 1 171 ? 9.391 17.438 0.273 1 98.69 171 LEU A C 1
ATOM 1317 O O . LEU A 1 171 ? 8.5 17.938 -0.419 1 98.69 171 LEU A O 1
ATOM 1321 N N . ILE A 1 172 ? 9.977 18.062 1.261 1 98.62 172 ILE A N 1
ATOM 1322 C CA . ILE A 1 172 ? 9.672 19.469 1.564 1 98.62 172 ILE A CA 1
ATOM 1323 C C . ILE A 1 172 ? 9.93 20.328 0.333 1 98.62 172 ILE A C 1
ATOM 1325 O O . ILE A 1 172 ? 9.07 21.109 -0.074 1 98.62 172 ILE A O 1
ATOM 1329 N N . ASP A 1 173 ? 11.047 20.156 -0.291 1 98.5 173 ASP A N 1
ATOM 1330 C CA . ASP A 1 173 ? 11.414 20.953 -1.456 1 98.5 173 ASP A CA 1
ATOM 1331 C C . ASP A 1 173 ? 10.453 20.703 -2.617 1 98.5 173 ASP A C 1
ATOM 1333 O O . ASP A 1 173 ? 10.031 21.641 -3.291 1 98.5 173 ASP A O 1
ATOM 1337 N N . ARG A 1 174 ? 10.18 19.484 -2.836 1 98.38 174 ARG A N 1
ATOM 1338 C CA . ARG A 1 174 ? 9.234 19.125 -3.887 1 98.38 174 ARG A CA 1
ATOM 1339 C C . ARG A 1 174 ? 7.871 19.75 -3.631 1 98.38 174 ARG A C 1
ATOM 1341 O O . ARG A 1 174 ? 7.234 20.266 -4.555 1 98.38 174 ARG A O 1
ATOM 1348 N N . THR A 1 175 ? 7.438 19.703 -2.395 1 98.5 175 THR A N 1
ATOM 1349 C CA . THR A 1 175 ? 6.137 20.234 -2.014 1 98.5 175 THR A CA 1
ATOM 1350 C C . THR A 1 175 ? 6.082 21.734 -2.262 1 98.5 175 THR A C 1
ATOM 1352 O O . THR A 1 175 ? 5.098 22.25 -2.803 1 98.5 175 THR A O 1
ATOM 1355 N N . LYS A 1 176 ? 7.125 22.453 -1.934 1 98.31 176 LYS A N 1
ATOM 1356 C CA . LYS A 1 176 ? 7.188 23.891 -2.186 1 98.31 176 LYS A CA 1
ATOM 1357 C C . LYS A 1 176 ? 6.988 24.188 -3.668 1 98.31 176 LYS A C 1
ATOM 1359 O O . LYS A 1 176 ? 6.27 25.125 -4.023 1 98.31 176 LYS A O 1
ATOM 1364 N N . ARG A 1 177 ? 7.57 23.375 -4.484 1 98.38 177 ARG A N 1
ATOM 1365 C CA . ARG A 1 177 ? 7.508 23.594 -5.926 1 98.38 177 ARG A CA 1
ATOM 1366 C C . ARG A 1 177 ? 6.113 23.297 -6.465 1 98.38 177 ARG A C 1
ATOM 1368 O O . ARG A 1 177 ? 5.676 23.906 -7.445 1 98.38 177 ARG A O 1
ATOM 1375 N N . GLU A 1 178 ? 5.402 22.422 -5.805 1 98.56 178 GLU A N 1
ATOM 1376 C CA . GLU A 1 178 ? 4.129 21.938 -6.328 1 98.56 178 GLU A CA 1
ATOM 1377 C C . GLU A 1 178 ? 2.955 22.719 -5.746 1 98.56 178 GLU A C 1
ATOM 1379 O O . GLU A 1 178 ? 1.843 22.672 -6.277 1 98.56 178 GLU A O 1
ATOM 1384 N N . LEU A 1 179 ? 3.145 23.453 -4.719 1 98.69 179 LEU A N 1
ATOM 1385 C CA . LEU A 1 179 ? 2.1 24.141 -3.967 1 98.69 179 LEU A CA 1
ATOM 1386 C C . LEU A 1 179 ? 1.27 25.031 -4.883 1 98.69 179 LEU A C 1
ATOM 1388 O O . LEU A 1 179 ? 0.04 25.047 -4.797 1 98.69 179 LEU A O 1
ATOM 1392 N N . PRO A 1 180 ? 1.905 25.75 -5.859 1 98.75 180 PRO A N 1
ATOM 1393 C CA . PRO A 1 180 ? 1.106 26.609 -6.734 1 98.75 180 PRO A CA 1
ATOM 1394 C C . PRO A 1 180 ? 0.132 25.828 -7.609 1 98.75 180 PRO A C 1
ATOM 1396 O O . PRO A 1 180 ? -0.822 26.406 -8.141 1 98.75 180 PRO A O 1
ATOM 1399 N N . ARG A 1 181 ? 0.315 24.531 -7.719 1 98.62 181 ARG A N 1
ATOM 1400 C CA . ARG A 1 181 ? -0.513 23.703 -8.586 1 98.62 181 ARG A CA 1
ATOM 1401 C C . ARG A 1 181 ? -1.728 23.156 -7.832 1 98.62 181 ARG A C 1
ATOM 1403 O O . ARG A 1 181 ? -2.625 22.578 -8.43 1 98.62 181 ARG A O 1
ATOM 1410 N N . VAL A 1 182 ? -1.805 23.375 -6.547 1 98.69 182 VAL A N 1
ATOM 1411 C CA . VAL A 1 182 ? -2.963 22.969 -5.758 1 98.69 182 VAL A CA 1
ATOM 1412 C C . VAL A 1 182 ? -4.125 23.922 -6.008 1 98.69 182 VAL A C 1
ATOM 1414 O O . VAL A 1 182 ? -4.035 25.109 -5.688 1 98.69 182 VAL A O 1
ATOM 1417 N N . LYS A 1 183 ? -5.207 23.375 -6.496 1 98.25 183 LYS A N 1
ATOM 1418 C CA . LYS A 1 183 ? -6.324 24.234 -6.863 1 98.25 183 LYS A CA 1
ATOM 1419 C C . LYS A 1 183 ? -7.539 23.969 -5.98 1 98.25 183 LYS A C 1
ATOM 1421 O O . LYS A 1 183 ? -8.438 24.812 -5.879 1 98.25 183 LYS A O 1
ATOM 1426 N N . CYS A 1 184 ? -7.621 22.812 -5.367 1 98.5 184 CYS A N 1
ATOM 1427 C CA . CYS A 1 184 ? -8.758 22.5 -4.512 1 98.5 184 CYS A CA 1
ATOM 1428 C C . CYS A 1 184 ? -8.742 23.344 -3.24 1 98.5 184 CYS A C 1
ATOM 1430 O O . CYS A 1 184 ? -7.707 23.906 -2.875 1 98.5 184 CYS A O 1
ATOM 1432 N N . PRO A 1 185 ? -9.906 23.484 -2.594 1 98.88 185 PRO A N 1
ATOM 1433 C CA . PRO A 1 185 ? -9.914 24.156 -1.29 1 98.88 185 PRO A CA 1
ATOM 1434 C C . PRO A 1 185 ? -8.906 23.547 -0.315 1 98.88 185 PRO A C 1
ATOM 1436 O O . PRO A 1 185 ? -8.734 22.328 -0.278 1 98.88 185 PRO A O 1
ATOM 1439 N N . MET A 1 186 ? -8.242 24.438 0.487 1 98.81 186 MET A N 1
ATOM 1440 C CA . MET A 1 186 ? -7.164 23.969 1.352 1 98.81 186 MET A CA 1
ATOM 1441 C C . MET A 1 186 ? -7.309 24.547 2.76 1 98.81 186 MET A C 1
ATOM 1443 O O . MET A 1 186 ? -7.488 25.75 2.932 1 98.81 186 MET A O 1
ATOM 1447 N N . LEU A 1 187 ? -7.258 23.672 3.695 1 98.94 187 LEU A N 1
ATOM 1448 C CA . LEU A 1 187 ? -7.152 24.047 5.102 1 98.94 187 LEU A CA 1
ATOM 1449 C C . LEU A 1 187 ? -5.734 23.828 5.617 1 98.94 187 LEU A C 1
ATOM 1451 O O . LEU A 1 187 ? -5.203 22.719 5.543 1 98.94 187 LEU A O 1
ATOM 1455 N N . VAL A 1 188 ? -5.117 24.875 6.074 1 98.88 188 VAL A N 1
ATOM 1456 C CA . VAL A 1 188 ? -3.816 24.797 6.727 1 98.88 188 VAL A CA 1
ATOM 1457 C C . VAL A 1 188 ? -3.979 25.016 8.227 1 98.88 188 VAL A C 1
ATOM 1459 O O . VAL A 1 188 ? -4.422 26.078 8.664 1 98.88 188 VAL A O 1
ATOM 1462 N N . MET A 1 189 ? -3.668 24 8.977 1 98.88 189 MET A N 1
ATOM 1463 C CA . MET A 1 189 ? -3.797 24.078 10.43 1 98.88 189 MET A CA 1
ATOM 1464 C C . MET A 1 189 ? -2.445 23.875 11.109 1 98.88 189 MET A C 1
ATOM 1466 O O . MET A 1 189 ? -1.678 23 10.711 1 98.88 189 MET A O 1
ATOM 1470 N N . HIS A 1 190 ? -2.129 24.688 12.086 1 98.56 190 HIS A N 1
ATOM 1471 C CA . HIS A 1 190 ? -0.868 24.625 12.812 1 98.56 190 HIS A CA 1
ATOM 1472 C C . HIS A 1 190 ? -1.057 25.047 14.266 1 98.56 190 HIS A C 1
ATOM 1474 O O . HIS A 1 190 ? -2.07 25.656 14.617 1 98.56 190 HIS A O 1
ATOM 1480 N N . SER A 1 191 ? -0.151 24.594 15.086 1 97.69 191 SER A N 1
ATOM 1481 C CA . SER A 1 191 ? -0.21 24.969 16.5 1 97.69 191 SER A CA 1
ATOM 1482 C C . SER A 1 191 ? 0.958 25.859 16.875 1 97.69 191 SER A C 1
ATOM 1484 O O . SER A 1 191 ? 2.092 25.625 16.453 1 97.69 191 SER A O 1
ATOM 1486 N N . HIS A 1 192 ? 0.694 26.844 17.734 1 95.88 192 HIS A N 1
ATOM 1487 C CA . HIS A 1 192 ? 1.761 27.688 18.266 1 95.88 192 HIS A CA 1
ATOM 1488 C C . HIS A 1 192 ? 2.666 26.891 19.203 1 95.88 192 HIS A C 1
ATOM 1490 O O . HIS A 1 192 ? 3.824 27.266 19.406 1 95.88 192 HIS A O 1
ATOM 1496 N N . GLY A 1 193 ? 2.117 25.812 19.703 1 93.62 193 GLY A N 1
ATOM 1497 C CA . GLY A 1 193 ? 2.889 24.984 20.609 1 93.62 193 GLY A CA 1
ATOM 1498 C C . GLY A 1 193 ? 3.742 23.953 19.906 1 93.62 193 GLY A C 1
ATOM 1499 O O . GLY A 1 193 ? 4.359 23.094 20.547 1 93.62 193 GLY A O 1
ATOM 1500 N N . ASP A 1 194 ? 3.832 23.984 18.594 1 95.25 194 ASP A N 1
ATOM 1501 C CA . ASP A 1 194 ? 4.621 23.031 17.812 1 95.25 194 ASP A CA 1
ATOM 1502 C C . ASP A 1 194 ? 6.113 23.344 17.922 1 95.25 194 ASP A C 1
ATOM 1504 O O . ASP A 1 194 ? 6.562 24.406 17.5 1 95.25 194 ASP A O 1
ATOM 1508 N N . HIS A 1 195 ? 6.867 22.406 18.359 1 92.19 195 HIS A N 1
ATOM 1509 C CA . HIS A 1 195 ? 8.305 22.594 18.516 1 92.19 195 HIS A CA 1
ATOM 1510 C C . HIS A 1 195 ? 9.086 21.797 17.484 1 92.19 195 HIS A C 1
ATOM 1512 O O . HIS A 1 195 ? 10.289 21.578 17.656 1 92.19 195 HIS A O 1
ATOM 1518 N N . THR A 1 196 ? 8.391 21.281 16.547 1 94.19 196 THR A N 1
ATOM 1519 C CA . THR A 1 196 ? 9.016 20.547 15.461 1 94.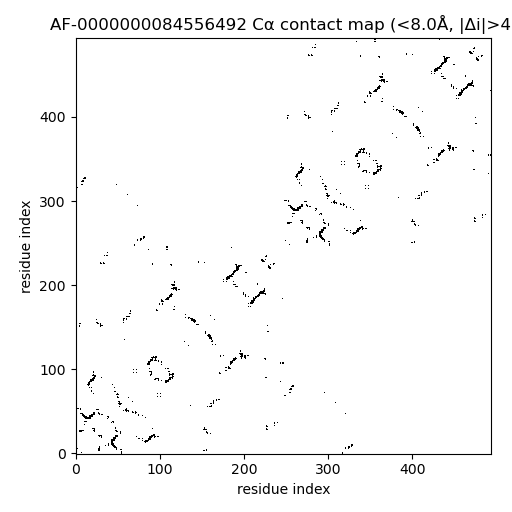19 196 THR A CA 1
ATOM 1520 C C . THR A 1 196 ? 8.953 21.344 14.156 1 94.19 196 THR A C 1
ATOM 1522 O O . THR A 1 196 ? 9.992 21.672 13.586 1 94.19 196 THR A O 1
ATOM 1525 N N . ALA A 1 197 ? 7.809 21.656 13.711 1 95.81 197 ALA A N 1
ATOM 1526 C CA . ALA A 1 197 ? 7.605 22.5 12.539 1 95.81 197 ALA A CA 1
ATOM 1527 C C . ALA A 1 197 ? 7.41 23.953 12.93 1 95.81 197 ALA A C 1
ATOM 1529 O O . ALA A 1 197 ? 6.547 24.281 13.75 1 95.81 197 ALA A O 1
ATOM 1530 N N . ARG A 1 198 ? 8.141 24.812 12.289 1 96 198 ARG A N 1
ATOM 1531 C CA . ARG A 1 198 ? 8.023 26.234 12.609 1 96 198 ARG A CA 1
ATOM 1532 C C . ARG A 1 198 ? 6.684 26.797 12.141 1 96 198 ARG A C 1
ATOM 1534 O O . ARG A 1 198 ? 6.172 26.406 11.094 1 96 198 ARG A O 1
ATOM 1541 N N . ASP A 1 199 ? 6.262 27.812 12.867 1 94.75 199 ASP A N 1
ATOM 1542 C CA . ASP A 1 199 ? 4.988 28.453 12.57 1 94.75 199 ASP A CA 1
ATOM 1543 C C . ASP A 1 199 ? 4.961 28.984 11.133 1 94.75 199 ASP A C 1
ATOM 1545 O O . ASP A 1 199 ? 3.938 28.906 10.453 1 94.75 199 ASP A O 1
ATOM 1549 N N . ARG A 1 200 ? 6.039 29.5 10.727 1 96.69 200 ARG A N 1
ATOM 1550 C CA . ARG A 1 200 ? 6.102 30.109 9.398 1 96.69 200 ARG A CA 1
ATOM 1551 C C . ARG A 1 200 ? 5.84 29.078 8.305 1 96.69 200 ARG A C 1
ATOM 1553 O O . ARG A 1 200 ? 5.582 29.438 7.156 1 96.69 200 ARG A O 1
ATOM 1560 N N . SER A 1 201 ? 5.969 27.781 8.648 1 97.94 201 SER A N 1
ATOM 1561 C CA . SER A 1 201 ? 5.613 26.75 7.684 1 97.94 201 SER A CA 1
ATOM 1562 C C . SER A 1 201 ? 4.176 26.906 7.199 1 97.94 201 SER A C 1
ATOM 1564 O O . SER A 1 201 ? 3.906 26.844 6 1 97.94 201 SER A O 1
ATOM 1566 N N . ALA A 1 202 ? 3.268 27.141 8.117 1 98.44 202 ALA A N 1
ATOM 1567 C CA . ALA A 1 202 ? 1.853 27.281 7.785 1 98.44 202 ALA A CA 1
ATOM 1568 C C . ALA A 1 202 ? 1.622 28.484 6.879 1 98.44 202 ALA A C 1
ATOM 1570 O O . ALA A 1 202 ? 0.877 28.391 5.898 1 98.44 202 ALA A O 1
ATOM 1571 N N . ASN A 1 203 ? 2.303 29.562 7.199 1 98.44 203 ASN A N 1
ATOM 1572 C CA . ASN A 1 203 ? 2.189 30.766 6.375 1 98.44 203 ASN A CA 1
ATOM 1573 C C . ASN A 1 203 ? 2.703 30.531 4.961 1 98.44 203 ASN A C 1
ATOM 1575 O O . ASN A 1 203 ? 2.088 30.969 3.988 1 98.44 203 ASN A O 1
ATOM 1579 N N . LYS A 1 204 ? 3.836 29.875 4.91 1 98.56 204 LYS A N 1
ATOM 1580 C CA . LYS A 1 204 ? 4.438 29.609 3.605 1 98.56 204 LYS A CA 1
ATOM 1581 C C . LYS A 1 204 ? 3.525 28.734 2.748 1 98.56 204 LYS A C 1
ATOM 1583 O O . LYS A 1 204 ? 3.344 29 1.558 1 98.56 204 LYS A O 1
ATOM 1588 N N . ILE A 1 205 ? 2.93 27.688 3.32 1 98.81 205 ILE A N 1
ATOM 1589 C CA . ILE A 1 205 ? 2.012 26.797 2.607 1 98.81 205 ILE A CA 1
ATOM 1590 C C . ILE A 1 205 ? 0.801 27.594 2.123 1 98.81 205 ILE A C 1
ATOM 1592 O O . ILE A 1 205 ? 0.413 27.5 0.958 1 98.81 205 ILE A O 1
ATOM 1596 N N . TYR A 1 206 ? 0.28 28.391 3.006 1 98.56 206 TYR A N 1
ATOM 1597 C CA . TYR A 1 206 ? -0.881 29.219 2.684 1 98.56 206 TYR A CA 1
ATOM 1598 C C . TYR A 1 206 ? -0.576 30.156 1.527 1 98.56 206 TYR A C 1
ATOM 1600 O O . TYR A 1 206 ? -1.359 30.266 0.58 1 98.56 206 TYR A O 1
ATOM 1608 N N . ASP A 1 207 ? 0.533 30.766 1.596 1 98.19 207 ASP A N 1
ATOM 1609 C CA . ASP A 1 207 ? 0.904 31.797 0.63 1 98.19 207 ASP A CA 1
ATOM 1610 C C . ASP A 1 207 ? 1.197 31.188 -0.738 1 98.19 207 ASP A C 1
ATOM 1612 O O . ASP A 1 207 ? 0.838 31.766 -1.77 1 98.19 207 ASP A O 1
ATOM 1616 N N . LEU A 1 208 ? 1.824 30.047 -0.757 1 98.44 208 LEU A N 1
ATOM 1617 C CA . LEU A 1 208 ? 2.301 29.469 -2.01 1 98.44 208 LEU A CA 1
ATOM 1618 C C . LEU A 1 208 ? 1.197 28.672 -2.693 1 98.44 208 LEU A C 1
ATOM 1620 O O . LEU A 1 208 ? 1.271 28.422 -3.896 1 98.44 208 LEU A O 1
ATOM 1624 N N . SER A 1 209 ? 0.23 28.25 -1.904 1 98.56 209 SER A N 1
ATOM 1625 C CA . SER A 1 209 ? -0.822 27.406 -2.473 1 98.56 209 SER A CA 1
ATOM 1626 C C . SER A 1 209 ? -1.561 28.141 -3.594 1 98.56 209 SER A C 1
ATOM 1628 O O . SER A 1 209 ? -1.844 29.328 -3.484 1 98.56 209 SER A O 1
ATOM 1630 N N . GLY A 1 210 ? -1.858 27.422 -4.66 1 98.38 210 GLY A N 1
ATOM 1631 C CA . GLY A 1 210 ? -2.619 27.984 -5.766 1 98.38 210 GLY A CA 1
ATOM 1632 C C . GLY A 1 210 ? -4.117 27.938 -5.543 1 98.38 210 GLY A C 1
ATOM 1633 O O . GLY A 1 210 ? -4.891 28.375 -6.402 1 98.38 210 GLY A O 1
ATOM 1634 N N . SER A 1 211 ? -4.527 27.406 -4.41 1 97.69 211 SER A N 1
ATOM 1635 C CA . SER A 1 211 ? -5.945 27.297 -4.09 1 97.69 211 SER A CA 1
ATOM 1636 C C . SER A 1 211 ? -6.59 28.672 -3.973 1 97.69 211 SER A C 1
ATOM 1638 O O . SER A 1 211 ? -5.992 29.594 -3.416 1 97.69 211 SER A O 1
ATOM 1640 N N . TYR A 1 212 ? -7.84 28.828 -4.449 1 94.38 212 TYR A N 1
ATOM 1641 C CA . TYR A 1 212 ? -8.555 30.094 -4.316 1 94.38 212 TYR A CA 1
ATOM 1642 C C . TYR A 1 212 ? -9.359 30.125 -3.02 1 94.38 212 TYR A C 1
ATOM 1644 O O . TYR A 1 212 ? -9.742 31.203 -2.551 1 94.38 212 TYR A O 1
ATOM 1652 N N . GLU A 1 213 ? -9.641 29.016 -2.496 1 97.56 213 GLU A N 1
ATOM 1653 C CA . GLU A 1 213 ? -10.328 28.891 -1.215 1 97.56 213 GLU A CA 1
ATOM 1654 C C . GLU A 1 213 ? -9.43 28.25 -0.164 1 97.56 213 GLU A C 1
ATOM 1656 O O . GLU A 1 213 ? -9.352 27.016 -0.07 1 97.56 213 GLU A O 1
ATOM 1661 N N . LYS A 1 214 ? -8.805 28.984 0.606 1 97.75 214 LYS A N 1
ATOM 1662 C CA . LYS A 1 214 ? -7.883 28.469 1.619 1 97.75 214 LYS A CA 1
ATOM 1663 C C . LYS A 1 214 ? -8.133 29.141 2.969 1 97.75 214 LYS A C 1
ATOM 1665 O O . LYS A 1 214 ? -8.578 30.281 3.029 1 97.75 214 LYS A O 1
ATOM 1670 N N . GLU A 1 215 ? -7.895 28.438 3.951 1 98.44 215 GLU A N 1
ATOM 1671 C CA . GLU A 1 215 ? -8.023 28.891 5.336 1 98.44 215 GLU A CA 1
ATOM 1672 C C . GLU A 1 215 ? -6.793 28.5 6.152 1 98.44 215 GLU A C 1
ATOM 1674 O O . GLU A 1 215 ? -6.254 27.406 6 1 98.44 215 GLU A O 1
ATOM 1679 N N . LEU A 1 216 ? -6.355 29.469 6.945 1 98.62 216 LEU A N 1
ATOM 1680 C CA . LEU A 1 216 ? -5.281 29.234 7.902 1 98.62 216 LEU A CA 1
ATOM 1681 C C . LEU A 1 216 ? -5.812 29.266 9.336 1 98.62 216 LEU A C 1
ATOM 1683 O O . LEU A 1 216 ? -6.371 30.266 9.773 1 98.62 216 LEU A O 1
ATOM 1687 N N . VAL A 1 217 ? -5.641 28.156 10.039 1 98.69 217 VAL A N 1
ATOM 1688 C CA . VAL A 1 217 ? -6.152 28.031 11.398 1 98.69 217 VAL A CA 1
ATOM 1689 C C . VAL A 1 217 ? -5 27.797 12.367 1 98.69 217 VAL A C 1
ATOM 1691 O O . VAL A 1 217 ? -4.152 26.938 12.133 1 98.69 217 VAL A O 1
ATOM 1694 N N . TRP A 1 218 ? -5.031 28.484 13.461 1 98.38 218 TRP A N 1
ATOM 1695 C CA . TRP A 1 218 ? -4.02 28.344 14.5 1 98.38 218 TRP A CA 1
ATOM 1696 C C . TRP A 1 218 ? -4.613 27.719 15.758 1 98.38 218 TRP A C 1
ATOM 1698 O O . TRP A 1 218 ? -5.672 28.141 16.234 1 98.38 218 TRP A O 1
ATOM 1708 N N . LEU A 1 219 ? -3.959 26.703 16.234 1 98.12 219 LEU A N 1
ATOM 1709 C CA . LEU A 1 219 ? -4.223 26.156 17.562 1 98.12 219 LEU A CA 1
ATOM 1710 C C . LEU A 1 219 ? -3.25 26.734 18.578 1 98.12 219 LEU A C 1
ATOM 1712 O O . LEU A 1 219 ? -2.152 27.172 18.234 1 98.12 219 LEU A O 1
ATOM 1716 N N . GLU A 1 220 ? -3.631 26.734 19.844 1 96.25 220 GLU A N 1
ATOM 1717 C CA . GLU A 1 220 ? -2.852 27.453 20.859 1 96.25 220 GLU A CA 1
ATOM 1718 C C . GLU A 1 220 ? -2.049 26.484 21.719 1 96.25 220 GLU A C 1
ATOM 1720 O O . GLU A 1 220 ? -0.893 26.75 22.062 1 96.25 220 GLU A O 1
ATOM 1725 N N . GLU A 1 221 ? -2.637 25.406 22.094 1 93.88 221 GLU A N 1
ATOM 1726 C CA . GLU A 1 221 ? -2.062 24.594 23.156 1 93.88 221 GLU A CA 1
ATOM 1727 C C . GLU A 1 221 ? -1.535 23.266 22.609 1 93.88 221 GLU A C 1
ATOM 1729 O O . GLU A 1 221 ? -0.741 22.594 23.281 1 93.88 221 GLU A O 1
ATOM 1734 N N . SER A 1 222 ? -1.924 22.922 21.469 1 93.38 222 SER A N 1
ATOM 1735 C CA . SER A 1 222 ? -1.522 21.625 20.922 1 93.38 222 SER A CA 1
ATOM 1736 C C . SER A 1 222 ? -0.039 21.625 20.562 1 93.38 222 SER A C 1
ATOM 1738 O O . SER A 1 222 ? 0.565 22.672 20.359 1 93.38 222 SER A O 1
ATOM 1740 N N . GLY A 1 223 ? 0.529 20.5 20.641 1 93.75 223 GLY A N 1
ATOM 1741 C CA . GLY A 1 223 ? 1.874 20.328 20.109 1 93.75 223 GLY A CA 1
ATOM 1742 C C . GLY A 1 223 ? 1.896 19.984 18.641 1 93.75 223 GLY A C 1
ATOM 1743 O O . GLY A 1 223 ? 1.03 20.422 17.875 1 93.75 223 GLY A O 1
ATOM 1744 N N . HIS A 1 224 ? 2.994 19.266 18.25 1 94.44 224 HIS A N 1
ATOM 1745 C CA . HIS A 1 224 ? 3.209 18.922 16.844 1 94.44 224 HIS A CA 1
ATOM 1746 C C . HIS A 1 224 ? 2.172 17.922 16.359 1 94.44 224 HIS A C 1
ATOM 1748 O O . HIS A 1 224 ? 1.688 18.031 15.227 1 94.44 224 HIS A O 1
ATOM 1754 N N . LEU A 1 225 ? 1.837 16.969 17.156 1 96 225 LEU A N 1
ATOM 1755 C CA . LEU A 1 225 ? 0.863 15.945 16.781 1 96 225 LEU A CA 1
ATOM 1756 C C . LEU A 1 225 ? -0.553 16.391 17.125 1 96 225 LEU A C 1
ATOM 1758 O O . LEU A 1 225 ? -1.095 16.016 18.172 1 96 225 LEU A O 1
ATOM 1762 N N . ILE A 1 226 ? -1.134 17.031 16.203 1 97.5 226 ILE A N 1
ATOM 1763 C CA . ILE A 1 226 ? -2.422 17.688 16.422 1 97.5 226 ILE A CA 1
ATOM 1764 C C . ILE A 1 226 ? -3.512 16.625 16.609 1 97.5 226 ILE A C 1
ATOM 1766 O O . ILE A 1 226 ? -4.41 16.797 17.422 1 97.5 226 ILE A O 1
ATOM 1770 N N . THR A 1 227 ? -3.471 15.469 15.938 1 97.5 227 THR A N 1
ATOM 1771 C CA . THR A 1 227 ? -4.527 14.469 15.906 1 97.5 227 THR A CA 1
ATOM 1772 C C . THR A 1 227 ? -4.625 13.742 17.25 1 97.5 227 THR A C 1
ATOM 1774 O O . THR A 1 227 ? -5.629 13.086 17.531 1 97.5 227 THR A O 1
ATOM 1777 N N . ILE A 1 228 ? -3.547 13.867 18.031 1 96.31 228 ILE A N 1
ATOM 1778 C CA . ILE A 1 228 ? -3.57 13.227 19.328 1 96.31 228 ILE A CA 1
ATOM 1779 C C . ILE A 1 228 ? -3.193 14.234 20.422 1 96.31 228 ILE A C 1
ATOM 1781 O O . ILE A 1 228 ? -2.822 13.852 21.531 1 96.31 228 ILE A O 1
ATOM 1785 N N . GLY A 1 229 ? -3.225 15.516 20.109 1 94.69 229 GLY A N 1
ATOM 1786 C CA . GLY A 1 229 ? -2.885 16.578 21.031 1 94.69 229 GLY A CA 1
ATOM 1787 C C . GLY A 1 229 ? -4.062 17.031 21.875 1 94.69 229 GLY A C 1
ATOM 1788 O O . GLY A 1 229 ? -5.164 16.5 21.75 1 94.69 229 GLY A O 1
ATOM 1789 N N . SER A 1 230 ? -3.816 18.062 22.672 1 94.75 230 SER A N 1
ATOM 1790 C CA . SER A 1 230 ? -4.781 18.516 23.672 1 94.75 230 SER A CA 1
ATOM 1791 C C . SER A 1 230 ? -5.988 19.172 23.016 1 94.75 230 SER A C 1
ATOM 1793 O O . SER A 1 230 ? -7.082 19.188 23.578 1 94.75 230 SER A O 1
ATOM 1795 N N . GLU A 1 231 ? -5.836 19.672 21.797 1 97.31 231 GLU A N 1
ATOM 1796 C CA . GLU A 1 231 ? -6.934 20.359 21.125 1 97.31 231 GLU A CA 1
ATOM 1797 C C . GLU A 1 231 ? -7.461 19.547 19.953 1 97.31 231 GLU A C 1
ATOM 1799 O O . GLU A 1 231 ? -7.992 20.094 18.984 1 97.31 231 GLU A O 1
ATOM 1804 N N . ARG A 1 232 ? -7.316 18.234 20.016 1 97.81 232 ARG A N 1
ATOM 1805 C CA . ARG A 1 232 ? -7.641 17.375 18.875 1 97.81 232 ARG A CA 1
ATOM 1806 C C . ARG A 1 232 ? -9.117 17.484 18.516 1 97.81 232 ARG A C 1
ATOM 1808 O O . ARG A 1 232 ? -9.477 17.469 17.344 1 97.81 232 ARG A O 1
ATOM 1815 N N . GLU A 1 233 ? -10.008 17.562 19.5 1 98 233 GLU A N 1
ATOM 1816 C CA . GLU A 1 233 ? -11.438 17.625 19.203 1 98 233 GLU A CA 1
ATOM 1817 C C . GLU A 1 233 ? -11.789 18.891 18.422 1 98 233 GLU A C 1
ATOM 1819 O O . GLU A 1 233 ? -12.578 18.828 17.469 1 98 233 GLU A O 1
ATOM 1824 N N . LYS A 1 234 ? -11.188 19.938 18.859 1 98.38 234 LYS A N 1
ATOM 1825 C CA . LYS A 1 234 ? -11.367 21.188 18.125 1 98.38 234 LYS A CA 1
ATOM 1826 C C . LYS A 1 234 ? -10.852 21.047 16.688 1 98.38 234 LYS A C 1
ATOM 1828 O O . LYS A 1 234 ? -11.516 21.484 15.742 1 98.38 234 LYS A O 1
ATOM 1833 N N . ALA A 1 235 ? -9.727 20.484 16.531 1 98.75 235 ALA A N 1
ATOM 1834 C CA . ALA A 1 235 ? -9.133 20.266 15.219 1 98.75 235 ALA A CA 1
ATOM 1835 C C . ALA A 1 235 ? -10.047 19.406 14.344 1 98.75 235 ALA A C 1
ATOM 1837 O O . ALA A 1 235 ? -10.25 19.703 13.164 1 98.75 235 ALA A O 1
ATOM 1838 N N . PHE A 1 236 ? -10.602 18.297 14.93 1 98.88 236 PHE A N 1
ATOM 1839 C CA . PHE A 1 236 ? -11.492 17.406 14.211 1 98.88 236 PHE A CA 1
ATOM 1840 C C . PHE A 1 236 ? -12.711 18.156 13.688 1 98.88 236 PHE A C 1
ATOM 1842 O O . PHE A 1 236 ? -13.086 18 12.523 1 98.88 236 PHE A O 1
ATOM 1849 N N . GLU A 1 237 ? -13.242 18.969 14.531 1 98.81 237 GLU A N 1
ATOM 1850 C CA . GLU A 1 237 ? -14.422 19.75 14.172 1 98.81 237 GLU A CA 1
ATOM 1851 C C . GLU A 1 237 ? -14.125 20.703 13.016 1 98.81 237 GLU A C 1
ATOM 1853 O O . GLU A 1 237 ? -14.922 20.828 12.086 1 98.81 237 GLU A O 1
ATOM 1858 N N . LEU A 1 238 ? -13.008 21.344 13.062 1 98.75 238 LEU A N 1
ATOM 1859 C CA . LEU A 1 238 ? -12.633 22.328 12.055 1 98.75 238 LEU A CA 1
ATOM 1860 C C . LEU A 1 238 ? -12.367 21.641 10.711 1 98.75 238 LEU A C 1
ATOM 1862 O O . LEU A 1 238 ? -12.734 22.172 9.656 1 98.75 238 LEU A O 1
ATOM 1866 N N . VAL A 1 239 ? -11.75 20.469 10.734 1 98.88 239 VAL A N 1
ATOM 1867 C CA . VAL A 1 239 ? -11.531 19.703 9.516 1 98.88 239 VAL A CA 1
ATOM 1868 C C . VAL A 1 239 ? -12.875 19.312 8.898 1 98.88 239 VAL A C 1
ATOM 1870 O O . VAL A 1 239 ? -13.102 19.516 7.707 1 98.88 239 VAL A O 1
ATOM 1873 N N . ASP A 1 240 ? -13.758 18.781 9.742 1 98.88 240 ASP A N 1
ATOM 1874 C CA . ASP A 1 240 ? -15.078 18.359 9.273 1 98.88 240 ASP A CA 1
ATOM 1875 C C . ASP A 1 240 ? -15.859 19.531 8.695 1 98.88 240 ASP A C 1
ATOM 1877 O O . ASP A 1 240 ? -16.453 19.422 7.617 1 98.88 240 ASP A O 1
ATOM 1881 N N . GLU A 1 241 ? -15.852 20.641 9.422 1 98.75 241 GLU A N 1
ATOM 1882 C CA . GLU A 1 241 ? -16.562 21.828 8.977 1 98.75 241 GLU A CA 1
ATOM 1883 C C . GLU A 1 241 ? -16.031 22.312 7.629 1 98.75 241 GLU A C 1
ATOM 1885 O O . GLU A 1 241 ? -16.828 22.641 6.734 1 98.75 241 G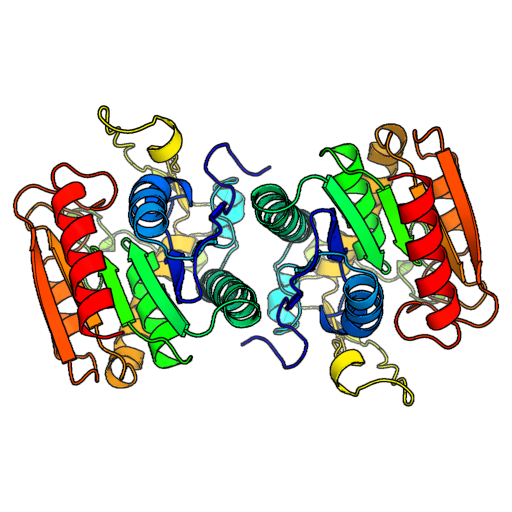LU A O 1
ATOM 1890 N N . PHE A 1 242 ? -14.758 22.375 7.438 1 98.88 242 PHE A N 1
ATOM 1891 C CA . PHE A 1 242 ? -14.148 22.844 6.191 1 98.88 242 PHE A CA 1
ATOM 1892 C C . PHE A 1 242 ? -14.562 21.953 5.027 1 98.88 242 PHE A C 1
ATOM 1894 O O . PHE A 1 242 ? -14.93 22.438 3.959 1 98.88 242 PHE A O 1
ATOM 1901 N N . ILE A 1 243 ? -14.461 20.625 5.258 1 98.62 243 ILE A N 1
ATOM 1902 C CA . ILE A 1 243 ? -14.789 19.672 4.207 1 98.62 243 ILE A CA 1
ATOM 1903 C C . ILE A 1 243 ? -16.266 19.797 3.84 1 98.62 243 ILE A C 1
ATOM 1905 O O . ILE A 1 243 ? -16.625 19.812 2.658 1 98.62 243 ILE A O 1
ATOM 1909 N N . ARG A 1 244 ? -17.125 20 4.785 1 98 244 ARG A N 1
ATOM 1910 C CA . ARG A 1 244 ? -18.547 20.141 4.547 1 98 244 ARG A CA 1
ATOM 1911 C C . ARG A 1 244 ? -18.844 21.406 3.75 1 98 244 ARG A C 1
ATOM 1913 O O . ARG A 1 244 ? -19.688 21.391 2.846 1 98 244 ARG A O 1
ATOM 1920 N N . GLU A 1 245 ? -18.156 22.391 4.121 1 97.69 245 GLU A N 1
ATOM 1921 C CA . GLU A 1 245 ? -18.406 23.703 3.504 1 97.69 245 GLU A CA 1
ATOM 1922 C C . GLU A 1 245 ? -17.969 23.703 2.041 1 97.69 245 GLU A C 1
ATOM 1924 O O . GLU A 1 245 ? -18.516 24.469 1.233 1 97.69 245 GLU A O 1
ATOM 1929 N N . HIS A 1 246 ? -17.062 22.906 1.713 1 95.88 246 HIS A N 1
ATOM 1930 C CA . HIS A 1 246 ? -16.484 22.969 0.371 1 95.88 246 HIS A CA 1
ATOM 1931 C C . HIS A 1 246 ? -16.844 21.719 -0.435 1 95.88 246 HIS A C 1
ATOM 1933 O O . HIS A 1 246 ? -16.297 21.5 -1.52 1 95.88 246 HIS A O 1
ATOM 1939 N N . SER A 1 247 ? -17.594 20.766 0.094 1 85.12 247 SER A N 1
ATOM 1940 C CA . SER A 1 247 ? -17.938 19.516 -0.598 1 85.12 247 SER A CA 1
ATOM 1941 C C . SER A 1 247 ? -19.312 19.609 -1.229 1 85.12 247 SER A C 1
ATOM 1943 O O . SER A 1 247 ? -20.234 20.188 -0.639 1 85.12 247 SER A O 1
ATOM 1945 N N . MET B 1 1 ? 6.203 7.656 -10.523 1 83.56 1 MET B N 1
ATOM 1946 C CA . MET B 1 1 ? 4.871 7.668 -11.125 1 83.56 1 MET B CA 1
ATOM 1947 C C . MET B 1 1 ? 4.41 6.25 -11.445 1 83.56 1 MET B C 1
ATOM 1949 O O . MET B 1 1 ? 5.156 5.465 -12.023 1 83.56 1 MET B O 1
ATOM 1953 N N . ILE B 1 2 ? 3.209 5.961 -11 1 95 2 ILE B N 1
ATOM 1954 C CA . ILE B 1 2 ? 2.629 4.648 -11.25 1 95 2 ILE B CA 1
ATOM 1955 C C . ILE B 1 2 ? 2.123 4.57 -12.688 1 95 2 ILE B C 1
ATOM 1957 O O . ILE B 1 2 ? 1.406 5.461 -13.148 1 95 2 ILE B O 1
ATOM 1961 N N . ILE B 1 3 ? 2.496 3.539 -13.422 1 94.62 3 ILE B N 1
ATOM 1962 C CA . ILE B 1 3 ? 2.145 3.402 -14.836 1 94.62 3 ILE B CA 1
ATOM 1963 C C . ILE B 1 3 ? 0.682 2.984 -14.961 1 94.62 3 ILE B C 1
ATOM 1965 O O . ILE B 1 3 ? 0.091 2.467 -14.016 1 94.62 3 ILE B O 1
ATOM 1969 N N . ASN B 1 4 ? 0.128 3.193 -16.156 1 94.38 4 ASN B N 1
ATOM 1970 C CA . ASN B 1 4 ? -1.233 2.732 -16.422 1 94.38 4 ASN B CA 1
ATOM 1971 C C . ASN B 1 4 ? -1.359 1.224 -16.219 1 94.38 4 ASN B C 1
ATOM 1973 O O . ASN B 1 4 ? -0.587 0.455 -16.797 1 94.38 4 ASN B O 1
ATOM 1977 N N . GLY B 1 5 ? -2.252 0.812 -15.445 1 95.56 5 GLY B N 1
ATOM 1978 C CA . GLY B 1 5 ? -2.422 -0.598 -15.125 1 95.56 5 GLY B CA 1
ATOM 1979 C C . GLY B 1 5 ? -1.678 -1.025 -13.875 1 95.56 5 GLY B C 1
ATOM 1980 O O . GLY B 1 5 ? -1.884 -2.131 -13.375 1 95.56 5 GLY B O 1
ATOM 1981 N N . GLY B 1 6 ? -0.829 -0.093 -13.375 1 97.31 6 GLY B N 1
ATOM 1982 C CA . GLY B 1 6 ? -0.018 -0.4 -12.211 1 97.31 6 GLY B CA 1
ATOM 1983 C C . GLY B 1 6 ? -0.711 -0.073 -10.898 1 97.31 6 GLY B C 1
ATOM 1984 O O . GLY B 1 6 ? -0.232 -0.45 -9.828 1 97.31 6 GLY B O 1
ATOM 1985 N N . GLU B 1 7 ? -1.865 0.634 -10.945 1 97.5 7 GLU B N 1
ATOM 1986 C CA . GLU B 1 7 ? -2.602 1.022 -9.742 1 97.5 7 GLU B CA 1
ATOM 1987 C C . GLU B 1 7 ? -3.35 -0.166 -9.148 1 97.5 7 GLU B C 1
ATOM 1989 O O . GLU B 1 7 ? -3.867 -1.012 -9.883 1 97.5 7 GLU B O 1
ATOM 1994 N N . PRO B 1 8 ? -3.348 -0.25 -7.781 1 98.5 8 PRO B N 1
ATOM 1995 C CA . PRO B 1 8 ? -4.309 -1.195 -7.215 1 98.5 8 PRO B CA 1
ATOM 1996 C C . PRO B 1 8 ? -5.75 -0.886 -7.617 1 98.5 8 PRO B C 1
ATOM 1998 O O . PRO B 1 8 ? -6.051 0.235 -8.031 1 98.5 8 PRO B O 1
ATOM 2001 N N . PHE B 1 9 ? -6.566 -1.877 -7.547 1 97.75 9 PHE B N 1
ATOM 2002 C CA . PHE B 1 9 ? -7.973 -1.599 -7.809 1 97.75 9 PHE B CA 1
ATOM 2003 C C . PHE B 1 9 ? -8.859 -2.312 -6.797 1 97.75 9 PHE B C 1
ATOM 2005 O O . PHE B 1 9 ? -8.477 -3.34 -6.238 1 97.75 9 PHE B O 1
ATOM 2012 N N . PHE B 1 10 ? -9.961 -1.718 -6.598 1 98.38 10 PHE B N 1
ATOM 2013 C CA . PHE B 1 10 ? -10.977 -2.18 -5.656 1 98.38 10 PHE B CA 1
ATOM 2014 C C . PHE B 1 10 ? -12.344 -2.246 -6.324 1 98.38 10 PHE B C 1
ATOM 2016 O O . PHE B 1 10 ? -12.789 -1.273 -6.938 1 98.38 10 PHE B O 1
ATOM 2023 N N . LEU B 1 11 ? -12.953 -3.385 -6.285 1 98.25 11 LEU B N 1
ATOM 2024 C CA . LEU B 1 11 ? -14.305 -3.588 -6.789 1 98.25 11 LEU B CA 1
ATOM 2025 C C . LEU B 1 11 ? -15.25 -3.996 -5.664 1 98.25 11 LEU B C 1
ATOM 2027 O O . LEU B 1 11 ? -15.109 -5.078 -5.09 1 98.25 11 LEU B O 1
ATOM 2031 N N . LYS B 1 12 ? -16.203 -3.119 -5.434 1 97.06 12 LYS B N 1
ATOM 2032 C CA . LYS B 1 12 ? -17.109 -3.342 -4.312 1 97.06 12 LYS B CA 1
ATOM 2033 C C . LYS B 1 12 ? -18.109 -4.457 -4.629 1 97.06 12 LYS B C 1
ATOM 2035 O O . LYS B 1 12 ? -18.641 -4.527 -5.738 1 97.06 12 LYS B O 1
ATOM 2040 N N . GLY B 1 13 ? -18.25 -5.398 -3.691 1 97.69 13 GLY B N 1
ATOM 2041 C CA . GLY B 1 13 ? -19.234 -6.461 -3.77 1 97.69 13 GLY B CA 1
ATOM 2042 C C . GLY B 1 13 ? -19.797 -6.855 -2.416 1 97.69 13 GLY B C 1
ATOM 2043 O O . GLY B 1 13 ? -20.203 -5.996 -1.633 1 97.69 13 GLY B O 1
ATOM 2044 N N . GLY B 1 14 ? -19.938 -8.133 -2.172 1 97.5 14 GLY B N 1
ATOM 2045 C CA . GLY B 1 14 ? -20.547 -8.641 -0.954 1 97.5 14 GLY B CA 1
ATOM 2046 C C . GLY B 1 14 ? -19.562 -8.805 0.184 1 97.5 14 GLY B C 1
ATOM 2047 O O . GLY B 1 14 ? -18.5 -8.18 0.182 1 97.5 14 GLY B O 1
ATOM 2048 N N . PRO B 1 15 ? -19.938 -9.586 1.164 1 98 15 PRO B N 1
ATOM 2049 C CA . PRO B 1 15 ? -19.172 -9.68 2.414 1 98 15 PRO B CA 1
ATOM 2050 C C . PRO B 1 15 ? -17.938 -10.57 2.285 1 98 15 PRO B C 1
ATOM 2052 O O . PRO B 1 15 ? -17.109 -10.602 3.195 1 98 15 PRO B O 1
ATOM 2055 N N . HIS B 1 16 ? -17.812 -11.32 1.212 1 98.81 16 HIS B N 1
ATOM 2056 C CA . HIS B 1 16 ? -16.625 -12.141 0.982 1 98.81 16 HIS B CA 1
ATOM 2057 C C . HIS B 1 16 ? -15.594 -11.398 0.135 1 98.81 16 HIS B C 1
ATOM 2059 O O . HIS B 1 16 ? -15.828 -11.133 -1.047 1 98.81 16 HIS B O 1
ATOM 2065 N N . GLY B 1 17 ? -14.484 -11.047 0.775 1 98.81 17 GLY B N 1
ATOM 2066 C CA . GLY B 1 17 ? -13.414 -10.352 0.079 1 98.81 17 GLY B CA 1
ATOM 2067 C C . GLY B 1 17 ? -12.43 -11.289 -0.588 1 98.81 17 GLY B C 1
ATOM 2068 O O . GLY B 1 17 ? -12.086 -12.336 -0.035 1 98.81 17 GLY B O 1
ATOM 2069 N N . ILE B 1 18 ? -12 -10.93 -1.777 1 98.94 18 ILE B N 1
ATOM 2070 C CA . ILE B 1 18 ? -10.93 -11.633 -2.482 1 98.94 18 ILE B CA 1
ATOM 2071 C C . ILE B 1 18 ? -9.727 -10.711 -2.639 1 98.94 18 ILE B C 1
ATOM 2073 O O . ILE B 1 18 ? -9.828 -9.641 -3.244 1 98.94 18 ILE B O 1
ATOM 2077 N N . LEU B 1 19 ? -8.625 -11.102 -2.051 1 98.94 19 LEU B N 1
ATOM 2078 C CA . LEU B 1 19 ? -7.363 -10.406 -2.258 1 98.94 19 LEU B CA 1
ATOM 2079 C C . LEU B 1 19 ? -6.609 -10.992 -3.447 1 98.94 19 LEU B C 1
ATOM 2081 O O . LEU B 1 19 ? -6.293 -12.188 -3.461 1 98.94 19 LEU B O 1
ATOM 2085 N N . LEU B 1 20 ? -6.375 -10.148 -4.449 1 99 20 LEU B N 1
ATOM 2086 C CA . LEU B 1 20 ? -5.664 -10.57 -5.652 1 99 20 LEU B CA 1
ATOM 2087 C C . LEU B 1 20 ? -4.23 -10.047 -5.648 1 99 20 LEU B C 1
ATOM 2089 O O . LEU B 1 20 ? -3.994 -8.867 -5.371 1 99 20 LEU B O 1
ATOM 2093 N N . ILE B 1 21 ? -3.289 -10.953 -5.988 1 98.94 21 ILE B N 1
ATOM 2094 C CA . ILE B 1 21 ? -1.875 -10.602 -5.93 1 98.94 21 ILE B CA 1
ATOM 2095 C C . ILE B 1 21 ? -1.203 -10.938 -7.262 1 98.94 21 ILE B C 1
ATOM 2097 O O . ILE B 1 21 ? -1.198 -12.094 -7.684 1 98.94 21 ILE B O 1
ATOM 2101 N N . HIS B 1 22 ? -0.561 -9.953 -7.879 1 98.75 22 HIS B N 1
ATOM 2102 C CA . HIS B 1 22 ? 0.086 -10.133 -9.172 1 98.75 22 HIS B CA 1
ATOM 2103 C C . HIS B 1 22 ? 1.479 -10.734 -9.016 1 98.75 22 HIS B C 1
ATOM 2105 O O . HIS B 1 22 ? 1.955 -10.914 -7.891 1 98.75 22 HIS B O 1
ATOM 2111 N N . GLY B 1 23 ? 2.119 -11.078 -10.172 1 97.94 23 GLY B N 1
ATOM 2112 C CA . GLY B 1 23 ? 3.391 -11.781 -10.156 1 97.94 23 GLY B CA 1
ATOM 2113 C C . GLY B 1 23 ? 4.59 -10.859 -10.273 1 97.94 23 GLY B C 1
ATOM 2114 O O . GLY B 1 23 ? 4.438 -9.633 -10.289 1 97.94 23 GLY B O 1
ATOM 2115 N N . PHE B 1 24 ? 5.758 -11.508 -10.367 1 97.44 24 PHE B N 1
ATOM 2116 C CA . PHE B 1 24 ? 7.047 -10.844 -10.5 1 97.44 24 PHE B CA 1
ATOM 2117 C C . PHE B 1 24 ? 7.105 -10.031 -11.789 1 97.44 24 PHE B C 1
ATOM 2119 O O . PHE B 1 24 ? 6.738 -10.531 -12.859 1 97.44 24 PHE B O 1
ATOM 2126 N N . THR B 1 25 ? 7.445 -8.727 -11.664 1 96.19 25 THR B N 1
ATOM 2127 C CA . THR B 1 25 ? 7.562 -7.789 -12.773 1 96.19 25 THR B CA 1
ATOM 2128 C C . THR B 1 25 ? 6.195 -7.516 -13.398 1 96.19 25 THR B C 1
ATOM 2130 O O . THR B 1 25 ? 6.105 -6.902 -14.461 1 96.19 25 THR B O 1
ATOM 2133 N N . GLY B 1 26 ? 5.145 -8.016 -12.805 1 95.75 26 GLY B N 1
ATOM 2134 C CA . GLY B 1 26 ? 3.791 -7.719 -13.25 1 95.75 26 GLY B CA 1
ATOM 2135 C C . GLY B 1 26 ? 3.199 -6.496 -12.578 1 95.75 26 GLY B C 1
ATOM 2136 O O . GLY B 1 26 ? 3.916 -5.727 -11.938 1 95.75 26 GLY B O 1
ATOM 2137 N N . VAL B 1 27 ? 1.916 -6.301 -12.859 1 97.19 27 VAL B N 1
ATOM 2138 C CA . VAL B 1 27 ? 1.139 -5.203 -12.297 1 97.19 27 VAL B CA 1
ATOM 2139 C C . VAL B 1 27 ? -0.268 -5.688 -11.953 1 97.19 27 VAL B C 1
ATOM 2141 O O . VAL B 1 27 ? -0.684 -6.766 -12.391 1 97.19 27 VAL B O 1
ATOM 2144 N N . PRO B 1 28 ? -1.001 -4.902 -11.117 1 98.44 28 PRO B N 1
ATOM 2145 C CA . PRO B 1 28 ? -2.346 -5.32 -10.719 1 98.44 28 PRO B CA 1
ATOM 2146 C C . PRO B 1 28 ? -3.248 -5.625 -11.914 1 98.44 28 PRO B C 1
ATOM 2148 O O . PRO B 1 28 ? -4.113 -6.5 -11.828 1 98.44 28 PRO B O 1
ATOM 2151 N N . ALA B 1 29 ? -3.016 -5.004 -13.031 1 97.81 29 ALA B N 1
ATOM 2152 C CA . ALA B 1 29 ? -3.873 -5.172 -14.203 1 97.81 29 ALA B CA 1
ATOM 2153 C C . ALA B 1 29 ? -3.826 -6.609 -14.711 1 97.81 29 ALA B C 1
ATOM 2155 O O . ALA B 1 29 ? -4.758 -7.066 -15.383 1 97.81 29 ALA B O 1
ATOM 2156 N N . GLU B 1 30 ? -2.803 -7.309 -14.383 1 96.38 30 GLU B N 1
ATOM 2157 C CA . GLU B 1 30 ? -2.693 -8.727 -14.734 1 96.38 30 GLU B CA 1
ATOM 2158 C C . GLU B 1 30 ? -3.814 -9.539 -14.094 1 96.38 30 GLU B C 1
ATOM 2160 O O . GLU B 1 30 ? -4.176 -10.609 -14.594 1 96.38 30 GLU B O 1
ATOM 2165 N N . MET B 1 31 ? -4.371 -9 -13.016 1 98.56 31 MET B N 1
ATOM 2166 C CA . MET B 1 31 ? -5.395 -9.695 -12.25 1 98.56 31 MET B CA 1
ATOM 2167 C C . MET B 1 31 ? -6.785 -9.148 -12.562 1 98.56 31 MET B C 1
ATOM 2169 O O . MET B 1 31 ? -7.777 -9.594 -11.984 1 98.56 31 MET B O 1
ATOM 2173 N N . LEU B 1 32 ? -6.879 -8.227 -13.492 1 98.38 32 LEU B N 1
ATOM 2174 C CA . LEU B 1 32 ? -8.086 -7.43 -13.703 1 98.38 32 LEU B CA 1
ATOM 2175 C C . LEU B 1 32 ? -9.234 -8.305 -14.188 1 98.38 32 LEU B C 1
ATOM 2177 O O . LEU B 1 32 ? -10.352 -8.219 -13.672 1 98.38 32 LEU B O 1
ATOM 2181 N N . LEU B 1 33 ? -8.984 -9.156 -15.156 1 98.69 33 LEU B N 1
ATOM 2182 C CA . LEU B 1 33 ? -10.039 -9.992 -15.719 1 98.69 33 LEU B CA 1
ATOM 2183 C C . LEU B 1 33 ? -10.578 -10.969 -14.68 1 98.69 33 LEU B C 1
ATOM 2185 O O . LEU B 1 33 ? -11.789 -11.164 -14.578 1 98.69 33 LEU B O 1
ATOM 2189 N N . LEU B 1 34 ? -9.672 -11.562 -13.945 1 98.88 34 LEU B N 1
ATOM 2190 C CA . LEU B 1 34 ? -10.109 -12.43 -12.852 1 98.88 34 LEU B CA 1
ATOM 2191 C C . LEU B 1 34 ? -10.906 -11.641 -11.82 1 98.88 34 LEU B C 1
ATOM 2193 O O . LEU B 1 34 ? -11.945 -12.102 -11.352 1 98.88 34 LEU B O 1
ATOM 2197 N N . GLY B 1 35 ? -10.406 -10.461 -11.43 1 98.88 35 GLY B N 1
ATOM 2198 C CA . GLY B 1 35 ? -11.094 -9.617 -10.477 1 98.88 35 GLY B CA 1
ATOM 2199 C C . GLY B 1 35 ? -12.516 -9.273 -10.883 1 98.88 35 GLY B C 1
ATOM 2200 O O . GLY B 1 35 ? -13.438 -9.367 -10.078 1 98.88 35 GLY B O 1
ATOM 2201 N N . ARG B 1 36 ? -12.672 -8.883 -12.141 1 98.69 36 ARG B N 1
ATOM 2202 C CA . ARG B 1 36 ? -13.992 -8.547 -12.656 1 98.69 36 ARG B CA 1
ATOM 2203 C C . ARG B 1 36 ? -14.914 -9.766 -12.641 1 98.69 36 ARG B C 1
ATOM 2205 O O . ARG B 1 36 ? -16.094 -9.656 -12.273 1 98.69 36 ARG B O 1
ATOM 2212 N N . TYR B 1 37 ? -14.359 -10.898 -13.062 1 98.88 37 TYR B N 1
ATOM 2213 C CA . TYR B 1 37 ? -15.141 -12.133 -13.047 1 98.88 37 TYR B CA 1
ATOM 2214 C C . TYR B 1 37 ? -15.664 -12.438 -11.648 1 98.88 37 TYR B C 1
ATOM 2216 O O . TYR B 1 37 ? -16.859 -12.688 -11.469 1 98.88 37 TYR B O 1
ATOM 2224 N N . LEU B 1 38 ? -14.789 -12.383 -10.664 1 98.94 38 LEU B N 1
ATOM 2225 C CA . LEU B 1 38 ? -15.156 -12.711 -9.297 1 98.94 38 LEU B CA 1
ATOM 2226 C C . LEU B 1 38 ? -16.094 -11.664 -8.719 1 98.94 38 LEU B C 1
ATOM 2228 O O . LEU B 1 38 ? -17.016 -11.992 -7.953 1 98.94 38 LEU B O 1
ATOM 2232 N N . ASN B 1 39 ? -15.852 -10.422 -9.062 1 98.88 39 ASN B N 1
ATOM 2233 C CA . ASN B 1 39 ? -16.766 -9.375 -8.625 1 98.88 39 ASN B CA 1
ATOM 2234 C C . ASN B 1 39 ? -18.172 -9.578 -9.195 1 98.88 39 ASN B C 1
ATOM 2236 O O . ASN B 1 39 ? -19.156 -9.359 -8.5 1 98.88 39 ASN B O 1
ATOM 2240 N N . ASP B 1 40 ? -18.234 -9.977 -10.469 1 98.69 40 ASP B N 1
ATOM 2241 C CA . ASP B 1 40 ? -19.516 -10.281 -11.102 1 98.69 40 ASP B CA 1
ATOM 2242 C C . ASP B 1 40 ? -20.25 -11.406 -10.367 1 98.69 40 ASP B C 1
ATOM 2244 O O . ASP B 1 40 ? -21.469 -11.508 -10.438 1 98.69 40 ASP B O 1
ATOM 2248 N N . LYS B 1 41 ? -19.5 -12.219 -9.68 1 98.69 41 LYS B N 1
ATOM 2249 C CA . LYS B 1 41 ? -20.078 -13.297 -8.898 1 98.69 41 LYS B CA 1
ATOM 2250 C C . LYS B 1 41 ? -20.484 -12.82 -7.508 1 98.69 41 LYS B C 1
ATOM 2252 O O . LYS B 1 41 ? -21.031 -13.586 -6.711 1 98.69 41 LYS B O 1
ATOM 2257 N N . GLY B 1 42 ? -20.172 -11.602 -7.137 1 98.56 42 GLY B N 1
ATOM 2258 C CA . GLY B 1 42 ? -20.688 -11 -5.918 1 98.56 42 GLY B CA 1
ATOM 2259 C C . GLY B 1 42 ? -19.609 -10.727 -4.887 1 98.56 42 GLY B C 1
ATOM 2260 O O . GLY B 1 42 ? -19.891 -10.203 -3.809 1 98.56 42 GLY B O 1
ATOM 2261 N N . TYR B 1 43 ? -18.391 -11 -5.148 1 98.81 43 TYR B N 1
ATOM 2262 C CA . TYR B 1 43 ? -17.312 -10.812 -4.191 1 98.81 43 TYR B CA 1
ATOM 2263 C C . TYR B 1 43 ? -16.859 -9.359 -4.164 1 98.81 43 TYR B C 1
ATOM 2265 O O . TYR B 1 43 ? -16.953 -8.648 -5.172 1 98.81 43 TYR B O 1
ATOM 2273 N N . THR B 1 44 ? -16.391 -8.859 -3.027 1 98.69 44 THR B N 1
ATOM 2274 C CA . THR B 1 44 ? -15.531 -7.68 -2.965 1 98.69 44 THR B CA 1
ATOM 2275 C C . THR B 1 44 ? -14.094 -8.031 -3.334 1 98.69 44 THR B C 1
ATOM 2277 O O . THR B 1 44 ? -13.547 -9.016 -2.838 1 98.69 44 THR B O 1
ATOM 2280 N N . VAL B 1 45 ? -13.523 -7.27 -4.246 1 98.94 45 VAL B N 1
ATOM 2281 C CA . VAL B 1 45 ? -12.219 -7.656 -4.762 1 98.94 45 VAL B CA 1
ATOM 2282 C C . VAL B 1 45 ? -11.227 -6.508 -4.57 1 98.94 45 VAL B C 1
ATOM 2284 O O . VAL B 1 45 ? -11.547 -5.352 -4.855 1 98.94 45 VAL B O 1
ATOM 2287 N N . LEU B 1 46 ? -10.078 -6.801 -4.02 1 98.94 46 LEU B N 1
ATOM 2288 C CA . LEU B 1 46 ? -8.953 -5.871 -3.967 1 98.94 46 LEU B CA 1
ATOM 2289 C C . LEU B 1 46 ? -7.711 -6.488 -4.594 1 98.94 46 LEU B C 1
ATOM 2291 O O . LEU B 1 46 ? -7.262 -7.559 -4.172 1 98.94 46 LEU B O 1
ATOM 2295 N N . ALA B 1 47 ? -7.191 -5.871 -5.617 1 98.94 47 ALA B N 1
ATOM 2296 C CA . ALA B 1 47 ? -5.883 -6.219 -6.156 1 98.94 47 ALA B CA 1
ATOM 2297 C C . ALA B 1 47 ? -4.816 -5.23 -5.688 1 98.94 47 ALA B C 1
ATOM 2299 O O . ALA B 1 47 ? -4.898 -4.035 -5.977 1 98.94 47 ALA B O 1
ATOM 2300 N N . VAL B 1 48 ? -3.842 -5.711 -5.043 1 98.81 48 VAL B N 1
ATOM 2301 C CA . VAL B 1 48 ? -2.83 -4.832 -4.469 1 98.81 48 VAL B CA 1
ATOM 2302 C C . VAL B 1 48 ? -1.701 -4.617 -5.477 1 98.81 48 VAL B C 1
ATOM 2304 O O . VAL B 1 48 ? -1.472 -5.457 -6.348 1 98.81 48 VAL B O 1
ATOM 2307 N N . ARG B 1 49 ? -1.031 -3.504 -5.375 1 98.75 49 ARG B N 1
ATOM 2308 C CA . ARG B 1 49 ? 0.246 -3.268 -6.039 1 98.75 49 ARG B CA 1
ATOM 2309 C C . ARG B 1 49 ? 1.413 -3.646 -5.133 1 98.75 49 ARG B C 1
ATOM 2311 O O . ARG B 1 49 ? 1.533 -3.133 -4.02 1 98.75 49 ARG B O 1
ATOM 2318 N N . LEU B 1 50 ? 2.211 -4.516 -5.594 1 98.75 50 LEU B N 1
ATOM 2319 C CA . LEU B 1 50 ? 3.379 -4.906 -4.812 1 98.75 50 LEU B CA 1
ATOM 2320 C C . LEU B 1 50 ? 4.445 -3.816 -4.848 1 98.75 50 LEU B C 1
ATOM 2322 O O . LEU B 1 50 ? 4.688 -3.213 -5.895 1 98.75 50 LEU B O 1
ATOM 2326 N N . ALA B 1 51 ? 5.059 -3.619 -3.727 1 98.31 51 ALA B N 1
ATOM 2327 C CA . ALA B 1 51 ? 6.027 -2.539 -3.543 1 98.31 51 ALA B CA 1
ATOM 2328 C C . ALA B 1 51 ? 7.066 -2.539 -4.66 1 98.31 51 ALA B C 1
ATOM 2330 O O . ALA B 1 51 ? 7.672 -3.572 -4.953 1 98.31 51 ALA B O 1
ATOM 2331 N N . GLY B 1 52 ? 7.238 -1.365 -5.246 1 97.69 52 GLY B N 1
ATOM 2332 C CA . GLY B 1 52 ? 8.258 -1.184 -6.27 1 97.69 52 GLY B CA 1
ATOM 2333 C C . GLY B 1 52 ? 7.777 -1.553 -7.66 1 97.69 52 GLY B C 1
ATOM 2334 O O . GLY B 1 52 ? 8.422 -1.215 -8.656 1 97.69 52 GLY B O 1
ATOM 2335 N N . HIS B 1 53 ? 6.684 -2.256 -7.738 1 98.19 53 HIS B N 1
ATOM 2336 C CA . HIS B 1 53 ? 6.137 -2.635 -9.039 1 98.19 53 HIS B CA 1
ATOM 2337 C C . HIS B 1 53 ? 5.238 -1.536 -9.594 1 98.19 53 HIS B C 1
ATOM 2339 O O . HIS B 1 53 ? 4.719 -0.709 -8.844 1 98.19 53 HIS B O 1
ATOM 2345 N N . GLY B 1 54 ? 5.055 -1.584 -10.922 1 96.38 54 GLY B N 1
ATOM 2346 C CA . GLY B 1 54 ? 4.129 -0.674 -11.578 1 96.38 54 GLY B CA 1
ATOM 2347 C C . GLY B 1 54 ? 4.66 0.742 -11.688 1 96.38 54 GLY B C 1
ATOM 2348 O O . GLY B 1 54 ? 3.891 1.69 -11.844 1 96.38 54 GLY B O 1
ATOM 2349 N N . THR B 1 55 ? 5.961 0.919 -11.453 1 96 55 THR B N 1
ATOM 2350 C CA . THR B 1 55 ? 6.625 2.213 -11.586 1 96 55 THR B CA 1
ATOM 2351 C C . THR B 1 55 ? 7.852 2.104 -12.484 1 96 55 THR B C 1
ATOM 2353 O O . THR B 1 55 ? 7.727 2.023 -13.711 1 96 55 THR B O 1
ATOM 2356 N N . THR B 1 56 ? 9.117 2.072 -11.922 1 94.44 56 THR B N 1
ATOM 2357 C CA . THR B 1 56 ? 10.344 1.877 -12.695 1 94.44 56 THR B CA 1
ATOM 2358 C C . THR B 1 56 ? 11.102 0.649 -12.203 1 94.44 56 THR B C 1
ATOM 2360 O O . THR B 1 56 ? 10.883 0.185 -11.078 1 94.44 56 THR B O 1
ATOM 2363 N N . THR B 1 57 ? 11.977 0.167 -13.062 1 94.44 57 THR B N 1
ATOM 2364 C CA . THR B 1 57 ? 12.781 -0.98 -12.672 1 94.44 57 THR B CA 1
ATOM 2365 C C . THR B 1 57 ? 13.711 -0.617 -11.508 1 94.44 57 THR B C 1
ATOM 2367 O O . THR B 1 57 ? 14.008 -1.46 -10.664 1 94.44 57 THR B O 1
ATOM 2370 N N . GLU B 1 58 ? 14.102 0.608 -11.477 1 94.69 58 GLU B N 1
ATOM 2371 C CA . GLU B 1 58 ? 14.938 1.077 -10.375 1 94.69 58 GLU B CA 1
ATOM 2372 C C . GLU B 1 58 ? 14.195 1.016 -9.047 1 94.69 58 GLU B C 1
ATOM 2374 O O . GLU B 1 58 ? 14.781 0.655 -8.023 1 94.69 58 GLU B O 1
ATOM 2379 N N . ASP B 1 59 ? 12.906 1.377 -9.086 1 96.19 59 ASP B N 1
ATOM 2380 C CA . ASP B 1 59 ? 12.078 1.286 -7.887 1 96.19 59 ASP B CA 1
ATOM 2381 C C . ASP B 1 59 ? 11.969 -0.159 -7.406 1 96.19 59 ASP B C 1
ATOM 2383 O O . ASP B 1 59 ? 12.031 -0.424 -6.203 1 96.19 59 ASP B O 1
ATOM 2387 N N . MET B 1 60 ? 11.844 -1.025 -8.312 1 96.56 60 MET B N 1
ATOM 2388 C CA . MET B 1 60 ? 11.766 -2.445 -7.98 1 96.56 60 MET B CA 1
ATOM 2389 C C . MET B 1 60 ? 13.07 -2.938 -7.375 1 96.56 60 MET B C 1
ATOM 2391 O O . MET B 1 60 ? 13.07 -3.758 -6.457 1 96.56 60 MET B O 1
ATOM 2395 N N . ALA B 1 61 ? 14.203 -2.408 -7.816 1 96.75 61 ALA B N 1
ATOM 2396 C CA . ALA B 1 61 ? 15.539 -2.887 -7.465 1 96.75 61 ALA B CA 1
ATOM 2397 C C . ALA B 1 61 ? 15.82 -2.689 -5.977 1 96.75 61 ALA B C 1
ATOM 2399 O O . ALA B 1 61 ? 16.609 -3.424 -5.387 1 96.75 61 ALA B O 1
ATOM 2400 N N . HIS B 1 62 ? 15.195 -1.735 -5.375 1 95.19 62 HIS B N 1
ATOM 2401 C CA . HIS B 1 62 ? 15.562 -1.512 -3.98 1 95.19 62 HIS B CA 1
ATOM 2402 C C . HIS B 1 62 ? 14.5 -2.066 -3.035 1 95.19 62 HIS B C 1
ATOM 2404 O O . HIS B 1 62 ? 14.531 -1.799 -1.832 1 95.19 62 HIS B O 1
ATOM 2410 N N . MET B 1 63 ? 13.555 -2.807 -3.516 1 97.75 63 MET B N 1
ATOM 2411 C CA . MET B 1 63 ? 12.562 -3.463 -2.668 1 97.75 63 MET B CA 1
ATOM 2412 C C . MET B 1 63 ? 13.016 -4.871 -2.293 1 97.75 63 MET B C 1
ATOM 2414 O O . MET B 1 63 ? 13.727 -5.523 -3.057 1 97.75 63 MET B O 1
ATOM 2418 N N . THR B 1 64 ? 12.578 -5.328 -1.146 1 97.69 64 THR B N 1
ATOM 2419 C CA . THR B 1 64 ? 12.828 -6.684 -0.676 1 97.69 64 THR B CA 1
ATOM 2420 C C . THR B 1 64 ? 11.555 -7.527 -0.739 1 97.69 64 THR B C 1
ATOM 2422 O O . THR B 1 64 ? 10.461 -6.992 -0.929 1 97.69 64 THR B O 1
ATOM 2425 N N . SER B 1 65 ? 11.766 -8.852 -0.596 1 98.12 65 SER B N 1
ATOM 2426 C CA . SER B 1 65 ? 10.602 -9.734 -0.53 1 98.12 65 SER B CA 1
ATOM 2427 C C . SER B 1 65 ? 9.703 -9.375 0.651 1 98.12 65 SER B C 1
ATOM 2429 O O . SER B 1 65 ? 8.484 -9.539 0.582 1 98.12 65 SER B O 1
ATOM 2431 N N . GLU B 1 66 ? 10.258 -8.836 1.683 1 97.94 66 GLU B N 1
ATOM 2432 C CA . GLU B 1 66 ? 9.469 -8.406 2.832 1 97.94 66 GLU B CA 1
ATOM 2433 C C . GLU B 1 66 ? 8.594 -7.203 2.484 1 97.94 66 GLU B C 1
ATOM 2435 O O . GLU B 1 66 ? 7.457 -7.094 2.959 1 97.94 66 GLU B O 1
ATOM 2440 N N . ASP B 1 67 ? 9.156 -6.324 1.703 1 98.31 67 ASP B N 1
ATOM 2441 C CA . ASP B 1 67 ? 8.367 -5.176 1.254 1 98.31 67 ASP B CA 1
ATOM 2442 C C . ASP B 1 67 ? 7.164 -5.625 0.432 1 98.31 67 ASP B C 1
ATOM 2444 O O . ASP B 1 67 ? 6.07 -5.07 0.573 1 98.31 67 ASP B O 1
ATOM 2448 N N . TRP B 1 68 ? 7.395 -6.609 -0.445 1 98.69 68 TRP B N 1
ATOM 2449 C CA . TRP B 1 68 ? 6.289 -7.16 -1.226 1 98.69 68 TRP B CA 1
ATOM 2450 C C . TRP B 1 68 ? 5.219 -7.75 -0.313 1 98.69 68 TRP B C 1
ATOM 2452 O O . TRP B 1 68 ? 4.027 -7.492 -0.502 1 98.69 68 TRP B O 1
ATOM 2462 N N . TYR B 1 69 ? 5.645 -8.477 0.64 1 98.69 69 TYR B N 1
ATOM 2463 C CA . TYR B 1 69 ? 4.715 -9.117 1.561 1 98.69 69 TYR B CA 1
ATOM 2464 C C . TYR B 1 69 ? 3.959 -8.078 2.381 1 98.69 69 TYR B C 1
ATOM 2466 O O . TYR B 1 69 ? 2.779 -8.258 2.693 1 98.69 69 TYR B O 1
ATOM 2474 N N . ASP B 1 70 ? 4.609 -6.969 2.748 1 98.56 70 ASP B N 1
ATOM 2475 C CA . ASP B 1 70 ? 3.938 -5.891 3.467 1 98.56 70 ASP B CA 1
ATOM 2476 C C . ASP B 1 70 ? 2.762 -5.344 2.66 1 98.56 70 ASP B C 1
ATOM 2478 O O . ASP B 1 70 ? 1.719 -5.004 3.225 1 98.56 70 ASP B O 1
ATOM 2482 N N . SER B 1 71 ? 2.941 -5.207 1.358 1 98.75 71 SER B N 1
ATOM 2483 C CA . SER B 1 71 ? 1.85 -4.766 0.499 1 98.75 71 SER B CA 1
ATOM 2484 C C . SER B 1 71 ? 0.652 -5.703 0.598 1 98.75 71 SER B C 1
ATOM 2486 O O . SER B 1 71 ? -0.496 -5.254 0.601 1 98.75 71 SER B O 1
ATOM 2488 N N . VAL B 1 72 ? 0.948 -6.957 0.648 1 98.88 72 VAL B N 1
ATOM 2489 C CA . VAL B 1 72 ? -0.089 -7.98 0.761 1 98.88 72 VAL B CA 1
ATOM 2490 C C . VAL B 1 72 ? -0.807 -7.84 2.102 1 98.88 72 VAL B C 1
ATOM 2492 O O . VAL B 1 72 ? -2.039 -7.863 2.158 1 98.88 72 VAL B O 1
ATOM 2495 N N . CYS B 1 73 ? -0.041 -7.66 3.148 1 98.75 73 CYS B N 1
ATOM 2496 C CA . CYS B 1 73 ? -0.608 -7.512 4.484 1 98.75 73 CYS B CA 1
ATOM 2497 C C . CYS B 1 73 ? -1.493 -6.27 4.562 1 98.75 73 CYS B C 1
ATOM 2499 O O . CYS B 1 73 ? -2.541 -6.293 5.211 1 98.75 73 CYS B O 1
ATOM 2501 N N . ASP B 1 74 ? -1.031 -5.207 3.953 1 98.75 74 ASP B N 1
ATOM 2502 C CA . ASP B 1 74 ? -1.84 -3.992 3.92 1 98.75 74 ASP B CA 1
ATOM 2503 C C . ASP B 1 74 ? -3.188 -4.25 3.248 1 98.75 74 ASP B C 1
ATOM 2505 O O . ASP B 1 74 ? -4.23 -3.828 3.756 1 98.75 74 ASP B O 1
ATOM 2509 N N . GLY B 1 75 ? -3.158 -4.922 2.066 1 98.88 75 GLY B N 1
ATOM 2510 C CA . GLY B 1 75 ? -4.398 -5.266 1.389 1 98.88 75 GLY B CA 1
ATOM 2511 C C . GLY B 1 75 ? -5.328 -6.113 2.238 1 98.88 75 GLY B C 1
ATOM 2512 O O . GLY B 1 75 ? -6.535 -5.879 2.264 1 98.88 75 GLY B O 1
ATOM 2513 N N . TYR B 1 76 ? -4.742 -7.105 2.928 1 98.81 76 TYR B N 1
ATOM 2514 C CA . TYR B 1 76 ? -5.512 -7.953 3.828 1 98.81 76 TYR B CA 1
ATOM 2515 C C . TYR B 1 76 ? -6.199 -7.125 4.906 1 98.81 76 TYR B C 1
ATOM 2517 O O . TYR B 1 76 ? -7.383 -7.316 5.188 1 98.81 76 TYR B O 1
ATOM 2525 N N . SER B 1 77 ? -5.492 -6.195 5.504 1 98.44 77 SER B N 1
ATOM 2526 C CA . SER B 1 77 ? -6.031 -5.352 6.562 1 98.44 77 SER B CA 1
ATOM 2527 C C . SER B 1 77 ? -7.199 -4.508 6.059 1 98.44 77 SER B C 1
ATOM 2529 O O . SER B 1 77 ? -8.203 -4.348 6.758 1 98.44 77 SER B O 1
ATOM 2531 N N . ILE B 1 78 ? -7.055 -3.971 4.902 1 98.44 78 ILE B N 1
ATOM 2532 C CA . ILE B 1 78 ? -8.102 -3.141 4.312 1 98.44 78 ILE B CA 1
ATOM 2533 C C . ILE B 1 78 ? -9.359 -3.973 4.105 1 98.44 78 ILE B C 1
ATOM 2535 O O . ILE B 1 78 ? -10.453 -3.578 4.535 1 98.44 78 ILE B O 1
ATOM 2539 N N . LEU B 1 79 ? -9.219 -5.141 3.484 1 98.38 79 LEU B N 1
ATOM 2540 C CA . LEU B 1 79 ? -10.375 -5.996 3.246 1 98.38 79 LEU B CA 1
ATOM 2541 C C . LEU B 1 79 ? -10.984 -6.457 4.562 1 98.38 79 LEU B C 1
ATOM 2543 O O . LEU B 1 79 ? -12.211 -6.559 4.68 1 98.38 79 LEU B O 1
ATOM 2547 N N . ALA B 1 80 ? -10.141 -6.762 5.512 1 97.62 80 ALA B N 1
ATOM 2548 C CA . ALA B 1 80 ? -10.609 -7.273 6.797 1 97.62 80 ALA B CA 1
ATOM 2549 C C . ALA B 1 80 ? -11.484 -6.254 7.508 1 97.62 80 ALA B C 1
ATOM 2551 O O . ALA B 1 80 ? -12.305 -6.613 8.359 1 97.62 80 ALA B O 1
ATOM 2552 N N . SER B 1 81 ? -11.375 -5.043 7.117 1 94.06 81 SER B N 1
ATOM 2553 C CA . SER B 1 81 ? -12.148 -3.973 7.742 1 94.06 81 SER B CA 1
ATOM 2554 C C . SER B 1 81 ? -13.57 -3.936 7.207 1 94.06 81 SER B C 1
ATOM 2556 O O . SER B 1 81 ? -14.469 -3.387 7.855 1 94.06 81 SER B O 1
ATOM 2558 N N . ILE B 1 82 ? -13.797 -4.559 6.059 1 94.5 82 ILE B N 1
ATOM 2559 C CA . ILE B 1 82 ? -15.102 -4.312 5.461 1 94.5 82 ILE B CA 1
ATOM 2560 C C . ILE B 1 82 ? -15.742 -5.637 5.047 1 94.5 82 ILE B C 1
ATOM 2562 O O . ILE B 1 82 ? -16.922 -5.68 4.676 1 94.5 82 ILE B O 1
ATOM 2566 N N . CYS B 1 83 ? -14.922 -6.711 5.051 1 97.5 83 CYS B N 1
ATOM 2567 C CA . CYS B 1 83 ? -15.43 -8.016 4.637 1 97.5 83 CYS B CA 1
ATOM 2568 C C . CYS B 1 83 ? -15.484 -8.977 5.82 1 97.5 83 CYS B C 1
ATOM 2570 O O . CYS B 1 83 ? -14.68 -8.867 6.746 1 97.5 83 CYS B O 1
ATOM 2572 N N . GLU B 1 84 ? -16.375 -9.945 5.812 1 97.88 84 GLU B N 1
ATOM 2573 C CA . GLU B 1 84 ? -16.547 -10.938 6.871 1 97.88 84 GLU B CA 1
ATOM 2574 C C . GLU B 1 84 ? -15.523 -12.062 6.742 1 97.88 84 GLU B C 1
ATOM 2576 O O . GLU B 1 84 ? -15.102 -12.641 7.746 1 97.88 84 GLU B O 1
ATOM 2581 N N . LYS B 1 85 ? -15.266 -12.391 5.609 1 98.06 85 LYS B N 1
ATOM 2582 C CA . LYS B 1 85 ? -14.258 -13.406 5.297 1 98.06 85 LYS B CA 1
ATOM 2583 C C . LYS B 1 85 ? -13.422 -12.992 4.09 1 98.06 85 LYS B C 1
ATOM 2585 O O . LYS B 1 85 ? -13.852 -12.172 3.279 1 98.06 85 LYS B O 1
ATOM 2590 N N . ILE B 1 86 ? -12.25 -13.508 4.027 1 98.81 86 ILE B N 1
ATOM 2591 C CA . ILE B 1 86 ? -11.305 -13.133 2.982 1 98.81 86 ILE B CA 1
ATOM 2592 C C . ILE B 1 86 ? -10.672 -14.391 2.385 1 98.81 86 ILE B C 1
ATOM 2594 O O . ILE B 1 86 ? -10.273 -15.305 3.113 1 98.81 86 ILE B O 1
ATOM 2598 N N . SER B 1 87 ? -10.672 -14.516 1.087 1 98.94 87 SER B N 1
ATOM 2599 C CA . SER B 1 87 ? -9.859 -15.477 0.355 1 98.94 87 SER B CA 1
ATOM 2600 C C . SER B 1 87 ? -8.766 -14.773 -0.448 1 98.94 87 SER B C 1
ATOM 2602 O O . SER B 1 87 ? -8.867 -13.578 -0.732 1 98.94 87 SER B O 1
ATOM 2604 N N . VAL B 1 88 ? -7.742 -15.531 -0.755 1 98.94 88 VAL B N 1
ATOM 2605 C CA . VAL B 1 88 ? -6.609 -14.93 -1.454 1 98.94 88 VAL B CA 1
ATOM 2606 C C . VAL B 1 88 ? -6.281 -15.75 -2.703 1 98.94 88 VAL B C 1
ATOM 2608 O O . VAL B 1 88 ? -6.332 -16.984 -2.68 1 98.94 88 VAL B O 1
ATOM 2611 N N . VAL B 1 89 ? -6.055 -15.039 -3.811 1 98.94 89 VAL B N 1
ATOM 2612 C CA . VAL B 1 89 ? -5.664 -15.633 -5.086 1 98.94 89 VAL B CA 1
ATOM 2613 C C . VAL B 1 89 ? -4.418 -14.93 -5.621 1 98.94 89 VAL B C 1
ATOM 2615 O O . VAL B 1 89 ? -4.391 -13.703 -5.73 1 98.94 89 VAL B O 1
ATOM 2618 N N . GLY B 1 90 ? -3.42 -15.695 -5.977 1 98.94 90 GLY B N 1
ATOM 2619 C CA . GLY B 1 90 ? -2.189 -15.094 -6.461 1 98.94 90 GLY B CA 1
ATOM 2620 C C . GLY B 1 90 ? -1.646 -15.766 -7.711 1 98.94 90 GLY B C 1
ATOM 2621 O O . GLY B 1 90 ? -1.703 -16.984 -7.836 1 98.94 90 GLY B O 1
ATOM 2622 N N . GLN B 1 91 ? -1.111 -14.945 -8.617 1 98.56 91 GLN B N 1
ATOM 2623 C CA . GLN B 1 91 ? -0.453 -15.383 -9.844 1 98.56 91 GLN B CA 1
ATOM 2624 C C . GLN B 1 91 ? 1.062 -15.438 -9.664 1 98.56 91 GLN B C 1
ATOM 2626 O O . GLN B 1 91 ? 1.684 -14.438 -9.297 1 98.56 91 GLN B O 1
ATOM 2631 N N . SER B 1 92 ? 1.703 -16.578 -10.031 1 98.38 92 SER B N 1
ATOM 2632 C CA . SER B 1 92 ? 3.158 -16.703 -10.039 1 98.38 92 SER B CA 1
ATOM 2633 C C . SER B 1 92 ? 3.754 -16.297 -8.695 1 98.38 92 SER B C 1
ATOM 2635 O O . SER B 1 92 ? 3.4 -16.859 -7.66 1 98.38 92 SER B O 1
ATOM 2637 N N . MET B 1 93 ? 4.523 -15.266 -8.602 1 98.69 93 MET B N 1
ATOM 2638 C CA . MET B 1 93 ? 5.047 -14.766 -7.336 1 98.69 93 MET B CA 1
ATOM 2639 C C . MET B 1 93 ? 3.914 -14.422 -6.379 1 98.69 93 MET B C 1
ATOM 2641 O O . MET B 1 93 ? 4.043 -14.609 -5.168 1 98.69 93 MET B O 1
ATOM 2645 N N . GLY B 1 94 ? 2.822 -13.914 -6.91 1 98.88 94 GLY B N 1
ATOM 2646 C CA . GLY B 1 94 ? 1.644 -13.664 -6.094 1 98.88 94 GLY B CA 1
ATOM 2647 C C . GLY B 1 94 ? 1.116 -14.914 -5.41 1 98.88 94 GLY B C 1
ATOM 2648 O O . GLY B 1 94 ? 0.538 -14.828 -4.324 1 98.88 94 GLY B O 1
ATOM 2649 N N . GLY B 1 95 ? 1.299 -16.031 -6.066 1 98.94 95 GLY B N 1
ATOM 2650 C CA . GLY B 1 95 ? 0.95 -17.281 -5.434 1 98.94 95 GLY B CA 1
ATOM 2651 C C . GLY B 1 95 ? 1.795 -17.594 -4.211 1 98.94 95 GLY B C 1
ATOM 2652 O O . GLY B 1 95 ? 1.28 -18.062 -3.195 1 98.94 95 GLY B O 1
ATOM 2653 N N . LEU B 1 96 ? 3.094 -17.359 -4.316 1 98.94 96 LEU B N 1
ATOM 2654 C CA . LEU B 1 96 ? 3.982 -17.516 -3.17 1 98.94 96 LEU B CA 1
ATOM 2655 C C . LEU B 1 96 ? 3.557 -16.625 -2.018 1 98.94 96 LEU B C 1
ATOM 2657 O O . LEU B 1 96 ? 3.469 -17.062 -0.872 1 98.94 96 LEU B O 1
ATOM 2661 N N . LEU B 1 97 ? 3.248 -15.391 -2.348 1 98.94 97 LEU B N 1
ATOM 2662 C CA . LEU B 1 97 ? 2.83 -14.422 -1.345 1 98.94 97 LEU B CA 1
ATOM 2663 C C . LEU B 1 97 ? 1.488 -14.812 -0.733 1 98.94 97 LEU B C 1
ATOM 2665 O O . LEU B 1 97 ? 1.25 -14.578 0.454 1 98.94 97 LEU B O 1
ATOM 2669 N N . SER B 1 98 ? 0.619 -15.391 -1.519 1 98.94 98 SER B N 1
ATOM 2670 C CA . SER B 1 98 ? -0.655 -15.891 -1.012 1 98.94 98 SER B CA 1
ATOM 2671 C C . SER B 1 98 ? -0.445 -16.984 0.022 1 98.94 98 SER B C 1
ATOM 2673 O O . SER B 1 98 ? -1.14 -17.031 1.039 1 98.94 98 SER B O 1
ATOM 2675 N N . ILE B 1 99 ? 0.486 -17.844 -0.26 1 98.88 99 ILE B N 1
ATOM 2676 C CA . ILE B 1 99 ? 0.815 -18.938 0.664 1 98.88 99 ILE B CA 1
ATOM 2677 C C . ILE B 1 99 ? 1.334 -18.344 1.977 1 98.88 99 ILE B C 1
ATOM 2679 O O . ILE B 1 99 ? 0.91 -18.766 3.057 1 98.88 99 ILE B O 1
ATOM 2683 N N . LEU B 1 100 ? 2.238 -17.422 1.858 1 98.81 100 LEU B N 1
ATOM 2684 C CA . LEU B 1 100 ? 2.775 -16.781 3.053 1 98.81 100 LEU B CA 1
ATOM 2685 C C . LEU B 1 100 ? 1.661 -16.141 3.877 1 98.81 100 LEU B C 1
ATOM 2687 O O . LEU B 1 100 ? 1.639 -16.266 5.102 1 98.81 100 LEU B O 1
ATOM 2691 N N . LEU B 1 101 ? 0.749 -15.445 3.174 1 98.81 101 LEU B N 1
ATOM 2692 C CA . LEU B 1 101 ? -0.377 -14.836 3.873 1 98.81 101 LEU B CA 1
ATOM 2693 C C . LEU B 1 101 ? -1.224 -15.898 4.57 1 98.81 101 LEU B C 1
ATOM 2695 O O . LEU B 1 101 ? -1.575 -15.742 5.742 1 98.81 101 LEU B O 1
ATOM 2699 N N . ALA B 1 102 ? -1.54 -16.938 3.896 1 98.81 102 ALA B N 1
ATOM 2700 C CA . ALA B 1 102 ? -2.404 -17.984 4.414 1 98.81 102 ALA B CA 1
ATOM 2701 C C . ALA B 1 102 ? -1.776 -18.672 5.629 1 98.81 102 ALA B C 1
ATOM 2703 O O . ALA B 1 102 ? -2.486 -19.156 6.508 1 98.81 102 ALA B O 1
ATOM 2704 N N . ALA B 1 103 ? -0.451 -18.703 5.652 1 98.69 103 ALA B N 1
ATOM 2705 C CA . ALA B 1 103 ? 0.263 -19.312 6.77 1 98.69 103 ALA B CA 1
ATOM 2706 C C . ALA B 1 103 ? 0.227 -18.422 8 1 98.69 103 ALA B C 1
ATOM 2708 O O . ALA B 1 103 ? 0.45 -18.875 9.125 1 98.69 103 ALA B O 1
ATOM 2709 N N . ASN B 1 104 ? -0.074 -17.141 7.84 1 97.81 104 ASN B N 1
ATOM 2710 C CA . ASN B 1 104 ? 0.176 -16.203 8.922 1 97.81 104 ASN B CA 1
ATOM 2711 C C . ASN B 1 104 ? -1.062 -15.359 9.242 1 97.81 104 ASN B C 1
ATOM 2713 O O . ASN B 1 104 ? -1.046 -14.547 10.164 1 97.81 104 ASN B O 1
ATOM 2717 N N . ALA B 1 105 ? -2.104 -15.484 8.539 1 97.81 105 ALA B N 1
ATOM 2718 C CA . ALA B 1 105 ? -3.361 -14.773 8.75 1 97.81 105 ALA B CA 1
ATOM 2719 C C . ALA B 1 105 ? -4.559 -15.688 8.484 1 97.81 105 ALA B C 1
ATOM 2721 O O . ALA B 1 105 ? -4.418 -16.734 7.863 1 97.81 105 ALA B O 1
ATOM 2722 N N . SER B 1 106 ? -5.672 -15.281 8.969 1 97.81 106 SER B N 1
ATOM 2723 C CA . SER B 1 106 ? -6.891 -16.047 8.75 1 97.81 106 SER B CA 1
ATOM 2724 C C . SER B 1 106 ? -7.492 -15.766 7.379 1 97.81 106 SER B C 1
ATOM 2726 O O . SER B 1 106 ? -8.008 -14.672 7.133 1 97.81 106 SER B O 1
ATOM 2728 N N . VAL B 1 107 ? -7.406 -16.766 6.488 1 98.19 107 VAL B N 1
ATOM 2729 C CA . VAL B 1 107 ? -8.078 -16.672 5.195 1 98.19 107 VAL B CA 1
ATOM 2730 C C . VAL B 1 107 ? -8.953 -17.906 4.977 1 98.19 107 VAL B C 1
ATOM 2732 O O . VAL B 1 107 ? -8.688 -18.969 5.535 1 98.19 107 VAL B O 1
ATOM 2735 N N . LYS B 1 108 ? -10 -17.688 4.227 1 98.56 108 LYS B N 1
ATOM 2736 C CA . LYS B 1 108 ? -10.961 -18.75 3.988 1 98.56 108 LYS B CA 1
ATOM 2737 C C . LYS B 1 108 ? -10.43 -19.766 2.975 1 98.56 108 LYS B C 1
ATOM 2739 O O . LYS B 1 108 ? -10.609 -20.969 3.139 1 98.56 108 LYS B O 1
ATOM 2744 N N . CYS B 1 109 ? -9.828 -19.266 1.89 1 98.75 109 CYS B N 1
ATOM 2745 C CA . CYS B 1 109 ? -9.219 -20.078 0.847 1 98.75 109 CYS B CA 1
ATOM 2746 C C . CYS B 1 109 ? -7.938 -19.438 0.322 1 98.75 109 CYS B C 1
ATOM 2748 O O . CYS B 1 109 ? -7.816 -18.203 0.319 1 98.75 109 CYS B O 1
ATOM 2750 N N . CYS B 1 110 ? -7.027 -20.281 -0.074 1 98.88 110 CYS B N 1
ATOM 2751 C CA . CYS B 1 110 ? -5.816 -19.859 -0.762 1 98.88 110 CYS B CA 1
ATOM 2752 C C . CYS B 1 110 ? -5.711 -20.5 -2.137 1 98.88 110 CYS B C 1
ATOM 2754 O O . CYS B 1 110 ? -5.641 -21.734 -2.246 1 98.88 110 CYS B O 1
ATOM 2756 N N . CYS B 1 111 ? -5.727 -19.688 -3.16 1 98.94 111 CYS B N 1
ATOM 2757 C CA . CYS B 1 111 ? -5.602 -20.188 -4.527 1 98.94 111 CYS B CA 1
ATOM 2758 C C . CYS B 1 111 ? -4.316 -19.688 -5.172 1 98.94 111 CYS B C 1
ATOM 2760 O O . CYS B 1 111 ? -4.129 -18.484 -5.344 1 98.94 111 CYS B O 1
ATOM 2762 N N . THR B 1 112 ? -3.465 -20.578 -5.578 1 98.88 112 THR B N 1
ATOM 2763 C CA . THR B 1 112 ? -2.213 -20.219 -6.234 1 98.88 112 THR B CA 1
ATOM 2764 C C . THR B 1 112 ? -2.242 -20.609 -7.711 1 98.88 112 THR B C 1
ATOM 2766 O O . THR B 1 112 ? -2.594 -21.75 -8.055 1 98.88 112 THR B O 1
ATOM 2769 N N . LEU B 1 113 ? -1.918 -19.656 -8.531 1 98.88 113 LEU B N 1
ATOM 2770 C CA . LEU B 1 113 ? -1.862 -19.844 -9.977 1 98.88 113 LEU B CA 1
ATOM 2771 C C . LEU B 1 113 ? -0.426 -19.766 -10.477 1 98.88 113 LEU B C 1
ATOM 2773 O O . LEU B 1 113 ? 0.178 -18.688 -10.477 1 98.88 113 LEU B O 1
ATOM 2777 N N . ALA B 1 114 ? 0.146 -20.891 -10.844 1 98.5 114 ALA B N 1
ATOM 2778 C CA . ALA B 1 114 ? 1.473 -21 -11.445 1 98.5 114 ALA B CA 1
ATOM 2779 C C . ALA B 1 114 ? 2.551 -20.5 -10.484 1 98.5 114 ALA B C 1
ATOM 2781 O O . ALA B 1 114 ? 3.488 -19.828 -10.898 1 98.5 114 ALA B O 1
ATOM 2782 N N . ALA B 1 115 ? 2.406 -20.766 -9.195 1 98.69 115 ALA B N 1
ATOM 2783 C CA . ALA B 1 115 ? 3.41 -20.344 -8.219 1 98.69 115 ALA B CA 1
ATOM 2784 C C . ALA B 1 115 ? 4.715 -21.125 -8.414 1 98.69 115 ALA B C 1
ATOM 2786 O O . ALA B 1 115 ? 4.715 -22.344 -8.469 1 98.69 115 ALA B O 1
ATOM 2787 N N . PRO B 1 116 ? 5.797 -20.438 -8.445 1 98.44 116 PRO B N 1
ATOM 2788 C CA . PRO B 1 116 ? 7.062 -21.109 -8.719 1 98.44 116 PRO B CA 1
ATOM 2789 C C . PRO B 1 116 ? 7.781 -21.562 -7.445 1 98.44 116 PRO B C 1
ATOM 2791 O O . PRO B 1 116 ? 8.055 -20.734 -6.566 1 98.44 116 PRO B O 1
ATOM 2794 N N . ILE B 1 117 ? 8.047 -22.859 -7.305 1 97.81 117 ILE B N 1
ATOM 2795 C CA . ILE B 1 117 ? 9.008 -23.406 -6.348 1 97.81 117 ILE B CA 1
ATOM 2796 C C . ILE B 1 117 ? 10.32 -23.734 -7.055 1 97.81 117 ILE B C 1
ATOM 2798 O O . ILE B 1 117 ? 11.398 -23.531 -6.504 1 97.81 117 ILE B O 1
ATOM 2802 N N . PHE B 1 118 ? 10.172 -24.219 -8.219 1 96.81 118 PHE B N 1
ATOM 2803 C CA . PHE B 1 118 ? 11.281 -24.5 -9.117 1 96.81 118 PHE B CA 1
ATOM 2804 C C . PHE B 1 118 ? 11.164 -23.688 -10.398 1 96.81 118 PHE B C 1
ATOM 2806 O O . PHE B 1 118 ? 10.141 -23.766 -11.094 1 96.81 118 PHE B O 1
ATOM 2813 N N . ILE B 1 119 ? 12.234 -22.984 -10.711 1 95.5 119 ILE B N 1
ATOM 2814 C CA . ILE B 1 119 ? 12.258 -22.156 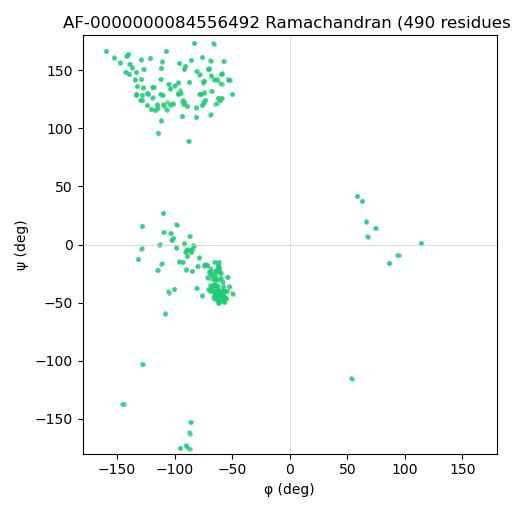-11.914 1 95.5 119 ILE B CA 1
ATOM 2815 C C . ILE B 1 119 ? 12.945 -22.906 -13.047 1 95.5 119 ILE B C 1
ATOM 2817 O O . ILE B 1 119 ? 13.953 -23.578 -12.836 1 95.5 119 ILE B O 1
ATOM 2821 N N . HIS B 1 120 ? 12.406 -22.781 -14.195 1 93.06 120 HIS B N 1
ATOM 2822 C CA . HIS B 1 120 ? 12.945 -23.469 -15.359 1 93.06 120 HIS B CA 1
ATOM 2823 C C . HIS B 1 120 ? 14.391 -23.062 -15.625 1 93.06 120 HIS B C 1
ATOM 2825 O O . HIS B 1 120 ? 14.742 -21.891 -15.484 1 93.06 120 HIS B O 1
ATOM 2831 N N . GLU B 1 121 ? 15.141 -23.938 -16.109 1 87.62 121 GLU B N 1
ATOM 2832 C CA . GLU B 1 121 ? 16.562 -23.719 -16.359 1 87.62 121 GLU B CA 1
ATOM 2833 C C . GLU B 1 121 ? 16.766 -22.719 -17.484 1 87.62 121 GLU B C 1
ATOM 2835 O O . GLU B 1 121 ? 17.812 -22.062 -17.562 1 87.62 121 GLU B O 1
ATOM 2840 N N . ASP B 1 122 ? 15.812 -22.594 -18.297 1 86.44 122 ASP B N 1
ATOM 2841 C CA . ASP B 1 122 ? 15.906 -21.672 -19.422 1 86.44 122 ASP B CA 1
ATOM 2842 C C . ASP B 1 122 ? 16.062 -20.234 -18.938 1 86.44 122 ASP B C 1
ATOM 2844 O O . ASP B 1 122 ? 16.453 -19.359 -19.703 1 86.44 122 ASP B O 1
ATOM 2848 N N . LYS B 1 123 ? 15.766 -20.094 -17.688 1 87.06 123 LYS B N 1
ATOM 2849 C CA . LYS B 1 123 ? 15.914 -18.75 -17.141 1 87.06 123 LYS B CA 1
ATOM 2850 C C . LYS B 1 123 ? 17.359 -18.5 -16.688 1 87.06 123 LYS B C 1
ATOM 2852 O O . LYS B 1 123 ? 17.703 -17.375 -16.312 1 87.06 123 LYS B O 1
ATOM 2857 N N . GLN B 1 124 ? 18.203 -19.438 -16.75 1 89.5 124 GLN B N 1
ATOM 2858 C CA . GLN B 1 124 ? 19.656 -19.344 -16.609 1 89.5 124 GLN B CA 1
ATOM 2859 C C . GLN B 1 124 ? 20.031 -18.75 -15.25 1 89.5 124 GLN B C 1
ATOM 2861 O O . GLN B 1 124 ? 20.906 -17.891 -15.172 1 89.5 124 GLN B O 1
ATOM 2866 N N . LEU B 1 125 ? 19.359 -19.156 -14.219 1 91.44 125 LEU B N 1
ATOM 2867 C CA . LEU B 1 125 ? 19.609 -18.641 -12.875 1 91.44 125 LEU B CA 1
ATOM 2868 C C . LEU B 1 125 ? 21.031 -18.953 -12.43 1 91.44 125 LEU B C 1
ATOM 2870 O O . LEU B 1 125 ? 21.547 -18.312 -11.523 1 91.44 125 LEU B O 1
ATOM 2874 N N . TYR B 1 126 ? 21.609 -19.984 -13.047 1 87 126 TYR B N 1
ATOM 2875 C CA . TYR B 1 126 ? 23 -20.344 -12.719 1 87 126 TYR B CA 1
ATOM 2876 C C . TYR B 1 126 ? 23.938 -19.188 -13.062 1 87 126 TYR B C 1
ATOM 2878 O O . TYR B 1 126 ? 25.078 -19.156 -12.594 1 87 126 TYR B O 1
ATOM 2886 N N . ARG B 1 127 ? 23.531 -18.281 -13.883 1 92.69 127 ARG B N 1
ATOM 2887 C CA . ARG B 1 127 ? 24.359 -17.125 -14.266 1 92.69 127 ARG B CA 1
ATOM 2888 C C . ARG B 1 127 ? 24.172 -15.977 -13.281 1 92.69 127 ARG B C 1
ATOM 2890 O O . ARG B 1 127 ? 24.781 -14.914 -13.438 1 92.69 127 ARG B O 1
ATOM 2897 N N . LEU B 1 128 ? 23.234 -16.172 -12.328 1 96 128 LEU B N 1
ATOM 2898 C CA . LEU B 1 128 ? 22.984 -15.125 -11.352 1 96 128 LEU B CA 1
ATOM 2899 C C . LEU B 1 128 ? 24.172 -14.961 -10.406 1 96 128 LEU B C 1
ATOM 2901 O O . LEU B 1 128 ? 24.469 -15.867 -9.617 1 96 128 LEU B O 1
ATOM 2905 N N . PRO B 1 129 ? 24.859 -13.852 -10.484 1 96.06 129 PRO B N 1
ATOM 2906 C CA . PRO B 1 129 ? 25.969 -13.656 -9.547 1 96.06 129 PRO B CA 1
ATOM 2907 C C . PRO B 1 129 ? 25.516 -13.516 -8.102 1 96.06 129 PRO B C 1
ATOM 2909 O O . PRO B 1 129 ? 24.312 -13.43 -7.836 1 96.06 129 PRO B O 1
ATOM 2912 N N . ALA B 1 130 ? 26.547 -13.477 -7.211 1 96.25 130 ALA B N 1
ATOM 2913 C CA . ALA B 1 130 ? 26.203 -13.203 -5.816 1 96.25 130 ALA B CA 1
ATOM 2914 C C . ALA B 1 130 ? 25.516 -11.859 -5.672 1 96.25 130 ALA B C 1
ATOM 2916 O O . ALA B 1 130 ? 25.75 -10.945 -6.469 1 96.25 130 ALA B O 1
ATOM 2917 N N . LYS B 1 131 ? 24.641 -11.812 -4.742 1 95.19 131 LYS B N 1
ATOM 2918 C CA . LYS B 1 131 ? 23.766 -10.664 -4.559 1 95.19 131 LYS B CA 1
ATOM 2919 C C . LYS B 1 131 ? 24.547 -9.359 -4.555 1 95.19 131 LYS B C 1
ATOM 2921 O O . LYS B 1 131 ? 24.109 -8.359 -5.117 1 95.19 131 LYS B O 1
ATOM 2926 N N . GLU B 1 132 ? 25.703 -9.289 -3.898 1 93.94 132 GLU B N 1
ATOM 2927 C CA . GLU B 1 132 ? 26.516 -8.078 -3.74 1 93.94 132 GLU B CA 1
ATOM 2928 C C . GLU B 1 132 ? 26.984 -7.551 -5.09 1 93.94 132 GLU B C 1
ATOM 2930 O O . GLU B 1 132 ? 27.312 -6.367 -5.223 1 93.94 132 GLU B O 1
ATOM 2935 N N . TYR B 1 133 ? 26.984 -8.391 -6.105 1 96.12 133 TYR B N 1
ATOM 2936 C CA . TYR B 1 133 ? 27.453 -8.008 -7.43 1 96.12 133 TYR B CA 1
ATOM 2937 C C . TYR B 1 133 ? 26.281 -7.707 -8.367 1 96.12 133 TYR B C 1
ATOM 2939 O O . TYR B 1 133 ? 26.484 -7.496 -9.562 1 96.12 133 TYR B O 1
ATOM 2947 N N . CYS B 1 134 ? 25.109 -7.715 -7.848 1 96.19 134 CYS B N 1
ATOM 2948 C CA . CYS B 1 134 ? 23.922 -7.566 -8.672 1 96.19 134 CYS B CA 1
ATOM 2949 C C . CYS B 1 134 ? 23.406 -6.129 -8.641 1 96.19 134 CYS B C 1
ATOM 2951 O O . CYS B 1 134 ? 22.453 -5.789 -9.336 1 96.19 134 CYS B O 1
ATOM 2953 N N . LYS B 1 135 ? 24.078 -5.27 -7.848 1 93.5 135 LYS B N 1
ATOM 2954 C CA . LYS B 1 135 ? 23.609 -3.893 -7.715 1 93.5 135 LYS B CA 1
ATOM 2955 C C . LYS B 1 135 ? 23.609 -3.172 -9.055 1 93.5 135 LYS B C 1
ATOM 2957 O O . LYS B 1 135 ? 24.609 -3.207 -9.781 1 93.5 135 LYS B O 1
ATOM 2962 N N . ASN B 1 136 ? 22.484 -2.611 -9.484 1 94.06 136 ASN B N 1
ATOM 2963 C CA . ASN B 1 136 ? 22.312 -1.821 -10.703 1 94.06 136 ASN B CA 1
ATOM 2964 C C . ASN B 1 136 ? 22.516 -2.668 -11.953 1 94.06 136 ASN B C 1
ATOM 2966 O O . ASN B 1 136 ? 22.984 -2.164 -12.977 1 94.06 136 ASN B O 1
ATOM 2970 N N . LYS B 1 137 ? 22.406 -3.965 -11.883 1 96.31 137 LYS B N 1
ATOM 2971 C CA . LYS B 1 137 ? 22.422 -4.871 -13.031 1 96.31 137 LYS B CA 1
ATOM 2972 C C . LYS B 1 137 ? 21.016 -5.398 -13.336 1 96.31 137 LYS B C 1
ATOM 2974 O O . LYS B 1 137 ? 20.266 -5.719 -12.422 1 96.31 137 LYS B O 1
ATOM 2979 N N . TYR B 1 138 ? 20.75 -5.434 -14.641 1 95.88 138 TYR B N 1
ATOM 2980 C CA . TYR B 1 138 ? 19.406 -5.793 -15.086 1 95.88 138 TYR B CA 1
ATOM 2981 C C . TYR B 1 138 ? 19.469 -6.895 -16.141 1 95.88 138 TYR B C 1
ATOM 2983 O O . TYR B 1 138 ? 20.391 -6.934 -16.969 1 95.88 138 TYR B O 1
ATOM 2991 N N . TRP B 1 139 ? 18.516 -7.777 -16.062 1 94.94 139 TRP B N 1
ATOM 2992 C CA . TRP B 1 139 ? 18.312 -8.781 -17.094 1 94.94 139 TRP B CA 1
ATOM 2993 C C . TRP B 1 139 ? 17.172 -8.375 -18.031 1 94.94 139 TRP B C 1
ATOM 2995 O O . TRP B 1 139 ? 16.141 -7.883 -17.578 1 94.94 139 TRP B O 1
ATOM 3005 N N . PRO B 1 140 ? 17.391 -8.562 -19.312 1 92.12 140 PRO B N 1
ATOM 3006 C CA . PRO B 1 140 ? 16.281 -8.312 -20.234 1 92.12 140 PRO B CA 1
ATOM 3007 C C . PRO B 1 140 ? 15.156 -9.336 -20.094 1 92.12 140 PRO B C 1
ATOM 3009 O O . PRO B 1 140 ? 15.398 -10.484 -19.719 1 92.12 140 PRO B O 1
ATOM 3012 N N . LYS B 1 141 ? 13.992 -8.867 -20.281 1 89.06 141 LYS B N 1
ATOM 3013 C CA . LYS B 1 141 ? 12.797 -9.711 -20.25 1 89.06 141 LYS B CA 1
ATOM 3014 C C . LYS B 1 141 ? 12.016 -9.602 -21.562 1 89.06 141 LYS B C 1
ATOM 3016 O O . LYS B 1 141 ? 11.727 -8.5 -22.031 1 89.06 141 LYS B O 1
ATOM 3021 N N . LYS B 1 142 ? 11.711 -10.711 -22.094 1 81.5 142 LYS B N 1
ATOM 3022 C CA . LYS B 1 142 ? 10.875 -10.703 -23.281 1 81.5 142 LYS B CA 1
ATOM 3023 C C . LYS B 1 142 ? 9.43 -10.367 -22.938 1 81.5 142 LYS B C 1
ATOM 3025 O O . LYS B 1 142 ? 8.844 -10.969 -22.047 1 81.5 142 LYS B O 1
ATOM 3030 N N . LYS B 1 143 ? 9 -9.359 -23.609 1 75.25 143 LYS B N 1
ATOM 3031 C CA . LYS B 1 143 ? 7.605 -8.984 -23.391 1 75.25 143 LYS B CA 1
ATOM 3032 C C . LYS B 1 143 ? 6.66 -9.852 -24.203 1 75.25 143 LYS B C 1
ATOM 3034 O O . LYS B 1 143 ? 6.871 -10.047 -25.406 1 75.25 143 LYS B O 1
ATOM 3039 N N . ARG B 1 144 ? 5.832 -10.547 -23.453 1 72.81 144 ARG B N 1
ATOM 3040 C CA . ARG B 1 144 ? 4.789 -11.273 -24.172 1 72.81 144 ARG B CA 1
ATOM 3041 C C . ARG B 1 144 ? 3.5 -10.469 -24.234 1 72.81 144 ARG B C 1
ATOM 3043 O O . ARG B 1 144 ? 3.139 -9.789 -23.266 1 72.81 144 ARG B O 1
ATOM 3050 N N . MET B 1 145 ? 2.961 -10.422 -25.438 1 81.31 145 MET B N 1
ATOM 3051 C CA . MET B 1 145 ? 1.71 -9.695 -25.641 1 81.31 145 MET B CA 1
ATOM 3052 C C . MET B 1 145 ? 0.562 -10.656 -25.922 1 81.31 145 MET B C 1
ATOM 3054 O O . MET B 1 145 ? 0.664 -11.516 -26.812 1 81.31 145 MET B O 1
ATOM 3058 N N . HIS B 1 146 ? -0.373 -10.57 -25.094 1 87.31 146 HIS B N 1
ATOM 3059 C CA . HIS B 1 146 ? -1.628 -11.273 -25.328 1 87.31 146 HIS B CA 1
ATOM 3060 C C . HIS B 1 146 ? -2.635 -10.383 -26.047 1 87.31 146 HIS B C 1
ATOM 3062 O O . HIS B 1 146 ? -3.029 -9.336 -25.531 1 87.31 146 HIS B O 1
ATOM 3068 N N . PHE B 1 147 ? -3.127 -10.812 -27.125 1 84.44 147 PHE B N 1
ATOM 3069 C CA . PHE B 1 147 ? -3.9 -9.938 -27.984 1 84.44 147 PHE B CA 1
ATOM 3070 C C . PHE B 1 147 ? -5.387 -10.039 -27.672 1 84.44 147 PHE B C 1
ATOM 3072 O O . PHE B 1 147 ? -6.172 -9.172 -28.078 1 84.44 147 PHE B O 1
ATOM 3079 N N . ASP B 1 148 ? -5.805 -11 -26.984 1 90.19 148 ASP B N 1
ATOM 3080 C CA . ASP B 1 148 ? -7.227 -11.211 -26.734 1 90.19 148 ASP B CA 1
ATOM 3081 C C . ASP B 1 148 ? -7.625 -10.664 -25.359 1 90.19 148 ASP B C 1
ATOM 3083 O O . ASP B 1 148 ? -8.648 -11.062 -24.797 1 90.19 148 ASP B O 1
ATOM 3087 N N . VAL B 1 149 ? -6.773 -9.812 -24.812 1 92.38 149 VAL B N 1
ATOM 3088 C CA . VAL B 1 149 ? -7.066 -9.164 -23.531 1 92.38 149 VAL B CA 1
ATOM 3089 C C . VAL B 1 149 ? -6.875 -7.66 -23.656 1 92.38 149 VAL B C 1
ATOM 3091 O O . VAL B 1 149 ? -6.207 -7.188 -24.594 1 92.38 149 VAL B O 1
ATOM 3094 N N . PRO B 1 150 ? -7.531 -6.879 -22.719 1 92.88 150 PRO B N 1
ATOM 3095 C CA . PRO B 1 150 ? -7.254 -5.441 -22.75 1 92.88 150 PRO B CA 1
ATOM 3096 C C . PRO B 1 150 ? -5.762 -5.129 -22.672 1 92.88 150 PRO B C 1
ATOM 3098 O O . PRO B 1 150 ? -5.02 -5.805 -21.953 1 92.88 150 PRO B O 1
ATOM 3101 N N . GLN B 1 151 ? -5.355 -4.156 -23.391 1 91.88 151 GLN B N 1
ATOM 3102 C CA . GLN B 1 151 ? -3.945 -3.795 -23.5 1 91.88 151 GLN B CA 1
ATOM 3103 C C . GLN B 1 151 ? -3.316 -3.611 -22.109 1 91.88 151 GLN B C 1
ATOM 3105 O O . GLN B 1 151 ? -2.154 -3.969 -21.906 1 91.88 151 GLN B O 1
ATOM 3110 N N . VAL B 1 152 ? -4.062 -3.088 -21.203 1 93.06 152 VAL B N 1
ATOM 3111 C CA . VAL B 1 152 ? -3.566 -2.756 -19.875 1 93.06 152 VAL B CA 1
ATOM 3112 C C . VAL B 1 152 ? -3.148 -4.027 -19.141 1 93.06 152 VAL B C 1
ATOM 3114 O O . VAL B 1 152 ? -2.277 -3.996 -18.266 1 93.06 152 VAL B O 1
ATOM 3117 N N . CYS B 1 153 ? -3.66 -5.113 -19.5 1 92.75 153 CYS B N 1
ATOM 3118 C CA . CYS B 1 153 ? -3.352 -6.387 -18.859 1 92.75 153 CYS B CA 1
ATOM 3119 C C . CYS B 1 153 ? -1.956 -6.863 -19.234 1 92.75 153 CYS B C 1
ATOM 3121 O O . CYS B 1 153 ? -1.396 -7.742 -18.578 1 92.75 153 CYS B O 1
ATOM 3123 N N . ASN B 1 154 ? -1.459 -6.27 -20.312 1 91.06 154 ASN B N 1
ATOM 3124 C CA . ASN B 1 154 ? -0.147 -6.664 -20.812 1 91.06 154 ASN B CA 1
ATOM 3125 C C . ASN B 1 154 ? 0.965 -5.812 -20.219 1 91.06 154 ASN B C 1
ATOM 3127 O O . ASN B 1 154 ? 2.139 -5.992 -20.547 1 91.06 154 ASN B O 1
ATOM 3131 N N . ALA B 1 155 ? 0.562 -4.906 -19.375 1 89.25 155 ALA B N 1
ATOM 3132 C CA . ALA B 1 155 ? 1.569 -4.039 -18.766 1 89.25 155 ALA B CA 1
ATOM 3133 C C . ALA B 1 155 ? 2.539 -4.844 -17.906 1 89.25 155 ALA B C 1
ATOM 3135 O O . ALA B 1 155 ? 2.119 -5.598 -17.031 1 89.25 155 ALA B O 1
ATOM 3136 N N . SER B 1 156 ? 3.857 -4.75 -18.266 1 87.62 156 SER B N 1
ATOM 3137 C CA . SER B 1 156 ? 4.934 -5.41 -17.531 1 87.62 156 SER B CA 1
ATOM 3138 C C . SER B 1 156 ? 6.281 -4.754 -17.812 1 87.62 156 SER B C 1
ATOM 3140 O O . SER B 1 156 ? 6.41 -3.971 -18.766 1 87.62 156 SER B O 1
ATOM 3142 N N . TYR B 1 157 ? 7.199 -5.078 -17.047 1 89.56 157 TYR B N 1
ATOM 3143 C CA . TYR B 1 157 ? 8.539 -4.551 -17.25 1 89.56 157 TYR B CA 1
ATOM 3144 C C . TYR B 1 157 ? 9.25 -5.297 -18.375 1 89.56 157 TYR B C 1
ATOM 3146 O O . TYR B 1 157 ? 9.039 -6.5 -18.562 1 89.56 157 TYR B O 1
ATOM 3154 N N . GLY B 1 158 ? 10.078 -4.57 -19.125 1 89.38 158 GLY B N 1
ATOM 3155 C CA . GLY B 1 158 ? 10.891 -5.172 -20.172 1 89.38 158 GLY B CA 1
ATOM 3156 C C . GLY B 1 158 ? 12.242 -5.656 -19.672 1 89.38 158 GLY B C 1
ATOM 3157 O O . GLY B 1 158 ? 13.031 -6.191 -20.438 1 89.38 158 GLY B O 1
ATOM 3158 N N . GLU B 1 159 ? 12.531 -5.414 -18.469 1 93.62 159 GLU B N 1
ATOM 3159 C CA . GLU B 1 159 ? 13.719 -5.879 -17.766 1 93.62 159 GLU B CA 1
ATOM 3160 C C . GLU B 1 159 ? 13.461 -5.996 -16.266 1 93.62 159 GLU B C 1
ATOM 3162 O O . GLU B 1 159 ? 12.43 -5.527 -15.766 1 93.62 159 GLU B O 1
ATOM 3167 N N . TYR B 1 160 ? 14.273 -6.738 -15.594 1 93.81 160 TYR B N 1
ATOM 3168 C CA . TYR B 1 160 ? 14.156 -6.785 -14.141 1 93.81 160 TYR B CA 1
ATOM 3169 C C . TYR B 1 160 ? 15.531 -6.793 -13.484 1 93.81 160 TYR B C 1
ATOM 3171 O O . TYR B 1 160 ? 16.5 -7.285 -14.062 1 93.81 160 TYR B O 1
ATOM 3179 N N . PRO B 1 161 ? 15.602 -6.16 -12.305 1 96.75 161 PRO B N 1
ATOM 3180 C CA . PRO B 1 161 ? 16.875 -6.121 -11.586 1 96.75 161 PRO B CA 1
ATOM 3181 C C . PRO B 1 161 ? 17.328 -7.5 -11.117 1 96.75 161 PRO B C 1
ATOM 3183 O O . PRO B 1 161 ? 16.531 -8.281 -10.602 1 96.75 161 PRO B O 1
ATOM 3186 N N . MET B 1 162 ? 18.609 -7.742 -11.195 1 97.31 162 MET B N 1
ATOM 3187 C CA . MET B 1 162 ? 19.172 -9.016 -10.742 1 97.31 162 MET B CA 1
ATOM 3188 C C . MET B 1 162 ? 18.984 -9.18 -9.234 1 97.31 162 MET B C 1
ATOM 3190 O O . MET B 1 162 ? 18.75 -10.289 -8.758 1 97.31 162 MET B O 1
ATOM 3194 N N . VAL B 1 163 ? 19.062 -8.094 -8.531 1 97.75 163 VAL B N 1
ATOM 3195 C CA . VAL B 1 163 ? 18.891 -8.148 -7.086 1 97.75 163 VAL B CA 1
ATOM 3196 C C . VAL B 1 163 ? 17.484 -8.641 -6.742 1 97.75 163 VAL B C 1
ATOM 3198 O O . VAL B 1 163 ? 17.297 -9.336 -5.742 1 97.75 163 VAL B O 1
ATOM 3201 N N . SER B 1 164 ? 16.531 -8.258 -7.527 1 98 164 SER B N 1
ATOM 3202 C CA . SER B 1 164 ? 15.148 -8.664 -7.281 1 98 164 SER B CA 1
ATOM 3203 C C . SER B 1 164 ? 14.977 -10.164 -7.488 1 98 164 SER B C 1
ATOM 3205 O O . SER B 1 164 ? 14.078 -10.781 -6.91 1 98 164 SER B O 1
ATOM 3207 N N . VAL B 1 165 ? 15.766 -10.758 -8.352 1 97.94 165 VAL B N 1
ATOM 3208 C CA . VAL B 1 165 ? 15.75 -12.203 -8.523 1 97.94 165 VAL B CA 1
ATOM 3209 C C . VAL B 1 165 ? 16.172 -12.891 -7.227 1 97.94 165 VAL B C 1
ATOM 3211 O O . VAL B 1 165 ? 15.578 -13.891 -6.828 1 97.94 165 VAL B O 1
ATOM 3214 N N . HIS B 1 166 ? 17.188 -12.359 -6.559 1 98.19 166 HIS B N 1
ATOM 3215 C CA . HIS B 1 166 ? 17.578 -12.883 -5.258 1 98.19 166 HIS B CA 1
ATOM 3216 C C . HIS B 1 166 ? 16.422 -12.812 -4.266 1 98.19 166 HIS B C 1
ATOM 3218 O O . HIS B 1 166 ? 16.203 -13.734 -3.479 1 98.19 166 HIS B O 1
ATOM 3224 N N . GLU B 1 167 ? 15.688 -11.711 -4.305 1 98.38 167 GLU B N 1
ATOM 3225 C CA . GLU B 1 167 ? 14.531 -11.562 -3.432 1 98.38 167 GLU B CA 1
ATOM 3226 C C . GLU B 1 167 ? 13.469 -12.609 -3.738 1 98.38 167 GLU B C 1
ATOM 3228 O O . GLU B 1 167 ? 12.836 -13.148 -2.824 1 98.38 167 GLU B O 1
ATOM 3233 N N . LEU B 1 168 ? 13.258 -12.867 -4.988 1 98.5 168 LEU B N 1
ATOM 3234 C CA . LEU B 1 168 ? 12.312 -13.898 -5.402 1 98.5 168 LEU B CA 1
ATOM 3235 C C . LEU B 1 168 ? 12.742 -15.273 -4.883 1 98.5 168 LEU B C 1
ATOM 3237 O O . LEU B 1 168 ? 11.914 -16.031 -4.363 1 98.5 168 LEU B O 1
ATOM 3241 N N . LEU B 1 169 ? 13.992 -15.578 -5.008 1 98.31 169 LEU B N 1
ATOM 3242 C CA . LEU B 1 169 ? 14.508 -16.859 -4.535 1 98.31 169 LEU B CA 1
ATOM 3243 C C . LEU B 1 169 ? 14.367 -16.969 -3.02 1 98.31 169 LEU B C 1
ATOM 3245 O O . LEU B 1 169 ? 14.023 -18.031 -2.502 1 98.31 169 LEU B O 1
ATOM 3249 N N . ASP B 1 170 ? 14.617 -15.859 -2.322 1 98.06 170 ASP B N 1
ATOM 3250 C CA . ASP B 1 170 ? 14.398 -15.82 -0.878 1 98.06 170 ASP B CA 1
ATOM 3251 C C . ASP B 1 170 ? 12.938 -16.094 -0.536 1 98.06 170 ASP B C 1
ATOM 3253 O O . ASP B 1 170 ? 12.641 -16.812 0.425 1 98.06 170 ASP B O 1
ATOM 3257 N N . LEU B 1 171 ? 12.094 -15.523 -1.281 1 98.69 171 LEU B N 1
ATOM 3258 C CA . LEU B 1 171 ? 10.656 -15.711 -1.072 1 98.69 171 LEU B CA 1
ATOM 3259 C C . LEU B 1 171 ? 10.266 -17.172 -1.288 1 98.69 171 LEU B C 1
ATOM 3261 O O . LEU B 1 171 ? 9.477 -17.734 -0.522 1 98.69 171 LEU B O 1
ATOM 3265 N N . ILE B 1 172 ? 10.797 -17.781 -2.328 1 98.62 172 ILE B N 1
ATOM 3266 C CA . ILE B 1 172 ? 10.547 -19.188 -2.607 1 98.62 172 ILE B CA 1
ATOM 3267 C C . ILE B 1 172 ? 10.961 -20.031 -1.406 1 98.62 172 ILE B C 1
ATOM 3269 O O . ILE B 1 172 ? 10.18 -20.859 -0.928 1 98.62 172 ILE B O 1
ATOM 3273 N N . ASP B 1 173 ? 12.109 -19.797 -0.879 1 98.5 173 ASP B N 1
ATOM 3274 C CA . ASP B 1 173 ? 12.617 -20.562 0.248 1 98.5 173 ASP B CA 1
ATOM 3275 C C . ASP B 1 173 ? 11.75 -20.375 1.489 1 98.5 173 ASP B C 1
ATOM 3277 O O . ASP B 1 173 ? 11.438 -21.328 2.193 1 98.5 173 ASP B O 1
ATOM 3281 N N . ARG B 1 174 ? 11.438 -19.156 1.735 1 98.38 174 ARG B N 1
ATOM 3282 C CA . ARG B 1 174 ? 10.562 -18.859 2.867 1 98.38 174 ARG B CA 1
ATOM 3283 C C . ARG B 1 174 ? 9.219 -19.562 2.729 1 98.38 174 ARG B C 1
ATOM 3285 O O . ARG B 1 174 ? 8.703 -20.109 3.701 1 98.38 174 ARG B O 1
ATOM 3292 N N . THR B 1 175 ? 8.672 -19.531 1.529 1 98.5 175 THR B N 1
ATOM 3293 C CA . THR B 1 175 ? 7.379 -20.141 1.261 1 98.5 175 THR B CA 1
ATOM 3294 C C . THR B 1 175 ? 7.43 -21.641 1.508 1 98.5 175 THR B C 1
ATOM 3296 O O . THR B 1 175 ? 6.523 -22.203 2.129 1 98.5 175 THR B O 1
ATOM 3299 N N . LYS B 1 176 ? 8.477 -22.297 1.083 1 98.38 176 LYS B N 1
ATOM 3300 C CA . LYS B 1 176 ? 8.641 -23.734 1.325 1 98.38 176 LYS B CA 1
ATOM 3301 C C . LYS B 1 176 ? 8.586 -24.047 2.818 1 98.38 176 LYS B C 1
ATOM 3303 O O . LYS B 1 176 ? 7.957 -25.016 3.23 1 98.38 176 LYS B O 1
ATOM 3308 N N . ARG B 1 177 ? 9.195 -23.203 3.584 1 98.38 177 ARG B N 1
ATOM 3309 C CA . ARG B 1 177 ? 9.266 -23.406 5.027 1 98.38 177 ARG B CA 1
ATOM 3310 C C . ARG B 1 177 ? 7.91 -23.188 5.684 1 98.38 177 ARG B C 1
ATOM 3312 O O . ARG B 1 177 ? 7.594 -23.812 6.695 1 98.38 177 ARG B O 1
ATOM 3319 N N . GLU B 1 178 ? 7.102 -22.359 5.09 1 98.62 178 GLU B N 1
ATOM 3320 C CA . GLU B 1 178 ? 5.855 -21.953 5.727 1 98.62 178 GLU B CA 1
ATOM 3321 C C . GLU B 1 178 ? 4.68 -22.797 5.242 1 98.62 178 GLU B C 1
ATOM 3323 O O . GLU B 1 178 ? 3.617 -22.797 5.867 1 98.62 178 GLU B O 1
ATOM 3328 N N . LEU B 1 179 ? 4.82 -23.516 4.199 1 98.69 179 LEU B N 1
ATOM 3329 C CA . LEU B 1 179 ? 3.752 -24.266 3.541 1 98.69 179 LEU B CA 1
ATOM 3330 C C . LEU B 1 179 ? 3.055 -25.203 4.523 1 98.69 179 LEU B C 1
ATOM 3332 O O . LEU B 1 179 ? 1.824 -25.281 4.547 1 98.69 179 LEU B O 1
ATOM 3336 N N . PRO B 1 180 ? 3.803 -25.875 5.438 1 98.75 180 PRO B N 1
ATOM 3337 C CA . PRO B 1 180 ? 3.129 -26.781 6.371 1 98.75 180 PRO B CA 1
ATOM 3338 C C . PRO B 1 180 ? 2.193 -26.047 7.332 1 98.75 180 PRO B C 1
ATOM 3340 O O . PRO B 1 180 ? 1.323 -26.672 7.945 1 98.75 180 PRO B O 1
ATOM 3343 N N . ARG B 1 181 ? 2.322 -24.734 7.434 1 98.62 181 ARG B N 1
ATOM 3344 C CA . ARG B 1 181 ? 1.529 -23.953 8.367 1 98.62 181 ARG B CA 1
ATOM 3345 C C . ARG B 1 181 ? 0.226 -23.484 7.73 1 98.62 181 ARG B C 1
ATOM 3347 O O . ARG B 1 181 ? -0.647 -22.938 8.406 1 98.62 181 ARG B O 1
ATOM 3354 N N . VAL B 1 182 ? 0.044 -23.719 6.453 1 98.69 182 VAL B N 1
ATOM 3355 C CA . VAL B 1 182 ? -1.2 -23.375 5.77 1 98.69 182 VAL B CA 1
ATOM 3356 C C . VAL B 1 182 ? -2.281 -24.391 6.117 1 98.69 182 VAL B C 1
ATOM 3358 O O . VAL B 1 182 ? -2.154 -25.578 5.793 1 98.69 182 VAL B O 1
ATOM 3361 N N . LYS B 1 183 ? -3.338 -23.891 6.695 1 98.25 183 LYS B N 1
ATOM 3362 C CA . LYS B 1 183 ? -4.371 -24.812 7.16 1 98.25 183 LYS B CA 1
ATOM 3363 C C . LYS B 1 183 ? -5.672 -24.609 6.387 1 98.25 183 LYS B C 1
ATOM 3365 O O . LYS B 1 183 ? -6.523 -25.5 6.359 1 98.25 183 LYS B O 1
ATOM 3370 N N . CYS B 1 184 ? -5.875 -23.469 5.797 1 98.56 184 CYS B N 1
ATOM 3371 C CA . CYS B 1 184 ? -7.098 -23.203 5.043 1 98.56 184 CYS B CA 1
ATOM 3372 C C . CYS B 1 184 ? -7.145 -24.047 3.773 1 98.56 184 CYS B C 1
ATOM 3374 O O . CYS B 1 184 ? -6.117 -24.547 3.316 1 98.56 184 CYS B O 1
ATOM 3376 N N . PRO B 1 185 ? -8.352 -24.266 3.229 1 98.88 185 PRO B N 1
ATOM 3377 C CA . PRO B 1 185 ? -8.43 -24.938 1.929 1 98.88 185 PRO B CA 1
ATOM 3378 C C . PRO B 1 185 ? -7.547 -24.281 0.871 1 98.88 185 PRO B C 1
ATOM 3380 O O . PRO B 1 185 ? -7.445 -23.062 0.821 1 98.88 185 PRO B O 1
ATOM 3383 N N . MET B 1 186 ? -6.906 -25.141 0.011 1 98.81 186 MET B N 1
ATOM 3384 C CA . MET B 1 186 ? -5.938 -24.609 -0.944 1 98.81 186 MET B CA 1
ATOM 3385 C C . MET B 1 186 ? -6.172 -25.188 -2.334 1 98.81 186 MET B C 1
ATOM 3387 O O . MET B 1 186 ? -6.305 -26.406 -2.492 1 98.81 186 MET B O 1
ATOM 3391 N N . LEU B 1 187 ? -6.254 -24.328 -3.268 1 98.94 187 LEU B N 1
ATOM 3392 C CA . LEU B 1 187 ? -6.254 -24.703 -4.68 1 98.94 187 LEU B CA 1
ATOM 3393 C C . LEU B 1 187 ? -4.898 -24.406 -5.316 1 98.94 187 LEU B C 1
ATOM 3395 O O . LEU B 1 187 ? -4.426 -23.266 -5.281 1 98.94 187 LEU B O 1
ATOM 3399 N N . VAL B 1 188 ? -4.266 -25.406 -5.828 1 98.88 188 VAL B N 1
ATOM 3400 C CA . VAL B 1 188 ? -3.033 -25.25 -6.59 1 98.88 188 VAL B CA 1
ATOM 3401 C C . VAL B 1 188 ? -3.312 -25.5 -8.07 1 98.88 188 VAL B C 1
ATOM 3403 O O . VAL B 1 188 ? -3.738 -26.578 -8.469 1 98.88 188 VAL B O 1
ATOM 3406 N N . MET B 1 189 ? -3.121 -24.469 -8.852 1 98.88 189 MET B N 1
ATOM 3407 C CA . MET B 1 189 ? -3.371 -24.562 -10.281 1 98.88 189 MET B CA 1
ATOM 3408 C C . MET B 1 189 ? -2.098 -24.281 -11.078 1 98.88 189 MET B C 1
ATOM 3410 O O . MET B 1 189 ? -1.348 -23.359 -10.75 1 98.88 189 MET B O 1
ATOM 3414 N N . HIS B 1 190 ? -1.816 -25.078 -12.078 1 98.56 190 HIS B N 1
ATOM 3415 C CA . HIS B 1 190 ? -0.628 -24.953 -12.914 1 98.56 190 HIS B CA 1
ATOM 3416 C C . HIS B 1 190 ? -0.919 -25.391 -14.344 1 98.56 190 HIS B C 1
ATOM 3418 O O . HIS B 1 190 ? -1.933 -26.047 -14.609 1 98.56 190 HIS B O 1
ATOM 3424 N N . SER B 1 191 ? -0.122 -24.875 -15.242 1 97.75 191 SER B N 1
ATOM 3425 C CA . SER B 1 191 ? -0.286 -25.266 -16.641 1 97.75 191 SER B CA 1
ATOM 3426 C C . SER B 1 191 ? 0.892 -26.094 -17.125 1 97.75 191 SER B C 1
ATOM 3428 O O . SER B 1 191 ? 2.045 -25.812 -16.797 1 97.75 191 SER B O 1
ATOM 3430 N N . HIS B 1 192 ? 0.616 -27.094 -17.953 1 95.94 192 HIS B N 1
ATOM 3431 C CA . HIS B 1 192 ? 1.676 -27.891 -18.562 1 95.94 192 HIS B CA 1
ATOM 3432 C C . HIS B 1 192 ? 2.453 -27.062 -19.578 1 95.94 192 HIS B C 1
ATOM 3434 O O . HIS B 1 192 ? 3.605 -27.359 -19.891 1 95.94 192 HIS B O 1
ATOM 3440 N N . GLY B 1 193 ? 1.809 -25.984 -20.031 1 93.62 193 GLY B N 1
ATOM 3441 C CA . GLY B 1 193 ? 2.453 -25.125 -21.016 1 93.62 193 GLY B CA 1
ATOM 3442 C C . GLY B 1 193 ? 3.307 -24.047 -20.375 1 93.62 193 GLY B C 1
ATOM 3443 O O . GLY B 1 193 ? 3.814 -23.156 -21.062 1 93.62 193 GLY B O 1
ATOM 3444 N N . ASP B 1 194 ? 3.514 -24.062 -19.078 1 95.31 194 ASP B N 1
ATOM 3445 C CA . ASP B 1 194 ? 4.312 -23.078 -18.344 1 95.31 194 ASP B CA 1
ATOM 3446 C C . ASP B 1 194 ? 5.805 -23.297 -18.594 1 95.31 194 ASP B C 1
ATOM 3448 O O . ASP B 1 194 ? 6.352 -24.344 -18.219 1 95.31 194 ASP B O 1
ATOM 3452 N N . HIS B 1 195 ? 6.461 -22.328 -19.094 1 92.25 195 HIS B N 1
ATOM 3453 C CA . HIS B 1 195 ? 7.887 -22.438 -19.375 1 92.25 195 HIS B CA 1
ATOM 3454 C C . HIS B 1 195 ? 8.711 -21.578 -18.422 1 92.25 195 HIS B C 1
ATOM 3456 O O . HIS B 1 195 ? 9.875 -21.297 -18.688 1 92.25 195 HIS B O 1
ATOM 3462 N N . THR B 1 196 ? 8.062 -21.094 -17.438 1 94.25 196 THR B N 1
ATOM 3463 C CA . THR B 1 196 ? 8.742 -20.312 -16.406 1 94.25 196 THR B CA 1
ATOM 3464 C C . THR B 1 196 ? 8.836 -21.109 -15.102 1 94.25 196 THR B C 1
ATOM 3466 O O . THR B 1 196 ? 9.938 -21.375 -14.609 1 94.25 196 THR B O 1
ATOM 3469 N N . ALA B 1 197 ? 7.754 -21.5 -14.562 1 95.94 197 ALA B N 1
ATOM 3470 C CA . ALA B 1 197 ? 7.695 -22.344 -13.367 1 95.94 197 ALA B CA 1
ATOM 3471 C C . ALA B 1 197 ? 7.551 -23.812 -13.75 1 95.94 197 ALA B C 1
ATOM 3473 O O . ALA B 1 197 ? 6.637 -24.188 -14.484 1 95.94 197 ALA B O 1
ATOM 3474 N N . ARG B 1 198 ? 8.383 -24.625 -13.18 1 96.19 198 ARG B N 1
ATOM 3475 C CA . ARG B 1 198 ? 8.32 -26.047 -13.492 1 96.19 198 ARG B CA 1
ATOM 3476 C C . ARG B 1 198 ? 7.059 -26.688 -12.914 1 96.19 198 ARG B C 1
ATOM 3478 O O . ARG B 1 198 ? 6.617 -26.312 -11.82 1 96.19 198 ARG B O 1
ATOM 3485 N N . ASP B 1 199 ? 6.629 -27.719 -13.602 1 94.88 199 ASP B N 1
ATOM 3486 C CA . ASP B 1 199 ? 5.43 -28.453 -13.195 1 94.88 199 ASP B CA 1
ATOM 3487 C C . ASP B 1 199 ? 5.559 -28.969 -11.766 1 94.88 199 ASP B C 1
ATOM 3489 O O . ASP B 1 199 ? 4.594 -28.938 -11 1 94.88 199 ASP B O 1
ATOM 3493 N N . ARG B 1 200 ? 6.703 -29.422 -11.438 1 96.81 200 ARG B N 1
ATOM 3494 C CA . ARG B 1 200 ? 6.914 -30.016 -10.125 1 96.81 200 ARG B CA 1
ATOM 3495 C C . ARG B 1 200 ? 6.688 -29 -9.016 1 96.81 200 ARG B C 1
ATOM 3497 O O . ARG B 1 200 ? 6.543 -29.375 -7.844 1 96.81 200 ARG B O 1
ATOM 3504 N N . SER B 1 201 ? 6.711 -27.703 -9.367 1 98 201 SER B N 1
ATOM 3505 C CA . SER B 1 201 ? 6.383 -26.688 -8.375 1 98 201 SER B CA 1
ATOM 3506 C C . SER B 1 201 ? 5.008 -26.922 -7.766 1 98 201 SER B C 1
ATOM 3508 O O . SER B 1 201 ? 4.84 -26.859 -6.547 1 98 201 SER B O 1
ATOM 3510 N N . ALA B 1 202 ? 4.035 -27.203 -8.602 1 98.44 202 ALA B N 1
ATOM 3511 C CA . ALA B 1 202 ? 2.664 -27.422 -8.148 1 98.44 202 ALA B CA 1
ATOM 3512 C C . ALA B 1 202 ? 2.58 -28.625 -7.227 1 98.44 202 ALA B C 1
ATOM 3514 O O . ALA B 1 202 ? 1.918 -28.578 -6.188 1 98.44 202 ALA B O 1
ATOM 3515 N N . ASN B 1 203 ? 3.279 -29.688 -7.609 1 98.44 203 ASN B N 1
ATOM 3516 C CA . ASN B 1 203 ? 3.305 -30.891 -6.785 1 98.44 203 ASN B CA 1
ATOM 3517 C C . ASN B 1 203 ? 3.924 -30.625 -5.418 1 98.44 203 ASN B C 1
ATOM 3519 O O . ASN B 1 203 ? 3.422 -31.094 -4.398 1 98.44 203 ASN B O 1
ATOM 3523 N N . LYS B 1 204 ? 5.023 -29.906 -5.465 1 98.56 204 LYS B N 1
ATOM 3524 C CA . LYS B 1 204 ? 5.719 -29.609 -4.215 1 98.56 204 LYS B CA 1
ATOM 3525 C C . LYS B 1 204 ? 4.836 -28.781 -3.279 1 98.56 204 LYS B C 1
ATOM 3527 O O . LYS B 1 204 ? 4.773 -29.062 -2.078 1 98.56 204 LYS B O 1
ATOM 3532 N N . ILE B 1 205 ? 4.137 -27.766 -3.797 1 98.81 205 ILE B N 1
ATOM 3533 C CA . ILE B 1 205 ? 3.238 -26.938 -3.004 1 98.81 205 ILE B CA 1
ATOM 3534 C C . ILE B 1 205 ? 2.121 -27.797 -2.42 1 98.81 205 ILE B C 1
ATOM 3536 O O . ILE B 1 205 ? 1.829 -27.719 -1.224 1 98.81 205 ILE B O 1
ATOM 3540 N N . TYR B 1 206 ? 1.567 -28.625 -3.256 1 98.56 206 TYR B N 1
ATOM 3541 C CA . TYR B 1 206 ? 0.488 -29.5 -2.836 1 98.56 206 TYR B CA 1
ATOM 3542 C C . TYR B 1 206 ? 0.945 -30.422 -1.713 1 98.56 206 TYR B C 1
ATOM 3544 O O . TYR B 1 206 ? 0.255 -30.578 -0.701 1 98.56 206 TYR B O 1
ATOM 3552 N N . ASP B 1 207 ? 2.074 -30.984 -1.881 1 98.19 207 ASP B N 1
ATOM 3553 C CA . ASP B 1 207 ? 2.586 -31.984 -0.955 1 98.19 207 ASP B CA 1
ATOM 3554 C C . ASP B 1 207 ? 2.959 -31.359 0.386 1 98.19 207 ASP B C 1
ATOM 3556 O O . ASP B 1 207 ? 2.725 -31.953 1.441 1 98.19 207 ASP B O 1
ATOM 3560 N N . LEU B 1 208 ? 3.523 -30.188 0.352 1 98.44 208 LEU B N 1
ATOM 3561 C CA . LEU B 1 208 ? 4.07 -29.578 1.561 1 98.44 208 LEU B CA 1
ATOM 3562 C C . LEU B 1 208 ? 2.988 -28.844 2.34 1 98.44 208 LEU B C 1
ATOM 3564 O O . LEU B 1 208 ? 3.148 -28.578 3.533 1 98.44 208 LEU B O 1
ATOM 3568 N N . SER B 1 209 ? 1.936 -28.469 1.642 1 98.56 209 SER B N 1
ATOM 3569 C CA . SER B 1 209 ? 0.891 -27.703 2.301 1 98.56 209 SER B CA 1
ATOM 3570 C C . SER B 1 209 ? 0.295 -28.453 3.48 1 98.56 209 SER B C 1
ATOM 3572 O O . SER B 1 209 ? 0.072 -29.672 3.395 1 98.56 209 SER B O 1
ATOM 3574 N N . GLY B 1 210 ? 0.058 -27.766 4.57 1 98.44 210 GLY B N 1
ATOM 3575 C CA . GLY B 1 210 ? -0.571 -28.359 5.734 1 98.44 210 GLY B CA 1
ATOM 3576 C C . GLY B 1 210 ? -2.086 -28.406 5.641 1 98.44 210 GLY B C 1
ATOM 3577 O O . GLY B 1 210 ? -2.758 -28.875 6.562 1 98.44 210 GLY B O 1
ATOM 3578 N N . SER B 1 211 ? -2.627 -27.891 4.555 1 97.69 211 SER B N 1
ATOM 3579 C CA . SER B 1 211 ? -4.074 -27.859 4.363 1 97.69 211 SER B CA 1
ATOM 3580 C C . SER B 1 211 ? -4.645 -29.281 4.293 1 97.69 211 SER B C 1
ATOM 3582 O O . SER B 1 211 ? -4.047 -30.156 3.68 1 97.69 211 SER B O 1
ATOM 3584 N N . TYR B 1 212 ? -5.836 -29.5 4.875 1 94.5 212 TYR B N 1
ATOM 3585 C CA . TYR B 1 212 ? -6.488 -30.797 4.797 1 94.5 212 TYR B CA 1
ATOM 3586 C C . TYR B 1 212 ? -7.395 -30.875 3.57 1 94.5 212 TYR B C 1
ATOM 3588 O O . TYR B 1 212 ? -7.758 -31.969 3.131 1 94.5 212 TYR B O 1
ATOM 3596 N N . GLU B 1 213 ? -7.789 -29.781 3.082 1 97.62 213 GLU B N 1
ATOM 3597 C CA . GLU B 1 213 ? -8.594 -29.703 1.866 1 97.62 213 GLU B CA 1
ATOM 3598 C C . GLU B 1 213 ? -7.82 -29.016 0.743 1 97.62 213 GLU B C 1
ATOM 3600 O O . GLU B 1 213 ? -7.816 -27.781 0.648 1 97.62 213 GLU B O 1
ATOM 3605 N N . LYS B 1 214 ? -7.227 -29.703 -0.08 1 97.75 214 LYS B N 1
ATOM 3606 C CA . LYS B 1 214 ? -6.43 -29.141 -1.169 1 97.75 214 LYS B CA 1
ATOM 3607 C C . LYS B 1 214 ? -6.754 -29.828 -2.494 1 97.75 214 LYS B C 1
ATOM 3609 O O . LYS B 1 214 ? -7.145 -31 -2.516 1 97.75 214 LYS B O 1
ATOM 3614 N N . GLU B 1 215 ? -6.645 -29.125 -3.49 1 98.44 215 GLU B N 1
ATOM 3615 C CA . GLU B 1 215 ? -6.863 -29.578 -4.859 1 98.44 215 GLU B CA 1
ATOM 3616 C C . GLU B 1 215 ? -5.73 -29.125 -5.781 1 98.44 215 GLU B C 1
ATOM 3618 O O . GLU B 1 215 ? -5.242 -28 -5.672 1 98.44 215 GLU B O 1
ATOM 3623 N N . LEU B 1 216 ? -5.312 -30.062 -6.602 1 98.62 216 LEU B N 1
ATOM 3624 C CA . LEU B 1 216 ? -4.34 -29.781 -7.652 1 98.62 216 LEU B CA 1
ATOM 3625 C C . LEU B 1 216 ? -4.988 -29.828 -9.031 1 98.62 216 LEU B C 1
ATOM 3627 O O . LEU B 1 216 ? -5.52 -30.875 -9.422 1 98.62 216 LEU B O 1
ATOM 3631 N N . VAL B 1 217 ? -4.949 -28.719 -9.742 1 98.69 217 VAL B N 1
ATOM 3632 C CA . VAL B 1 217 ? -5.586 -28.625 -11.055 1 98.69 217 VAL B CA 1
ATOM 3633 C C . VAL B 1 217 ? -4.531 -28.344 -12.117 1 98.69 217 VAL B C 1
ATOM 3635 O O . VAL B 1 217 ? -3.715 -27.422 -11.961 1 98.69 217 VAL B O 1
ATOM 3638 N N . TRP B 1 218 ? -4.609 -29.031 -13.211 1 98.38 218 TRP B N 1
ATOM 3639 C CA . TRP B 1 218 ? -3.701 -28.828 -14.336 1 98.38 218 TRP B CA 1
ATOM 3640 C C . TRP B 1 218 ? -4.438 -28.25 -15.531 1 98.38 218 TRP B C 1
ATOM 3642 O O . TRP B 1 218 ? -5.508 -28.734 -15.914 1 98.38 218 TRP B O 1
ATOM 3652 N N . LEU B 1 219 ? -3.891 -27.203 -16.062 1 98.12 219 LEU B N 1
ATOM 3653 C CA . LEU B 1 219 ? -4.301 -26.688 -17.359 1 98.12 219 LEU B CA 1
ATOM 3654 C C . LEU B 1 219 ? -3.393 -27.203 -18.469 1 98.12 219 LEU B C 1
ATOM 3656 O O . LEU B 1 219 ? -2.242 -27.578 -18.219 1 98.12 219 LEU B O 1
ATOM 3660 N N . GLU B 1 220 ? -3.887 -27.234 -19.688 1 96.25 220 GLU B N 1
ATOM 3661 C CA . GLU B 1 220 ? -3.16 -27.906 -20.75 1 96.25 220 GLU B CA 1
ATOM 3662 C C . GLU B 1 220 ? -2.498 -26.906 -21.703 1 96.25 220 GLU B C 1
ATOM 3664 O O . GLU B 1 220 ? -1.368 -27.109 -22.141 1 96.25 220 GLU B O 1
ATOM 3669 N N . GLU B 1 221 ? -3.176 -25.859 -22 1 93.94 221 GLU B N 1
ATOM 3670 C CA . GLU B 1 221 ? -2.75 -25.016 -23.125 1 93.94 221 GLU B CA 1
ATOM 3671 C C . GLU B 1 221 ? -2.24 -23.656 -22.625 1 93.94 221 GLU B C 1
ATOM 3673 O O . GLU B 1 221 ? -1.54 -22.953 -23.359 1 93.94 221 GLU B O 1
ATOM 3678 N N . SER B 1 222 ? -2.547 -23.328 -21.453 1 93.44 222 SER B N 1
ATOM 3679 C CA . SER B 1 222 ? -2.162 -22.016 -20.938 1 93.44 222 SER B CA 1
ATOM 3680 C C . SER B 1 222 ? -0.655 -21.938 -20.703 1 93.44 222 SER B C 1
ATOM 3682 O O . SER B 1 222 ? 0.015 -22.953 -20.562 1 93.44 222 SER B O 1
ATOM 3684 N N . GLY B 1 223 ? -0.152 -20.781 -20.828 1 93.81 223 GLY B N 1
ATOM 3685 C CA . GLY B 1 223 ? 1.222 -20.531 -20.422 1 93.81 223 GLY B CA 1
ATOM 3686 C C . GLY B 1 223 ? 1.352 -20.188 -18.938 1 93.81 223 GLY B C 1
ATOM 3687 O O . GLY B 1 223 ? 0.58 -20.672 -18.109 1 93.81 223 GLY B O 1
ATOM 3688 N N . HIS B 1 224 ? 2.443 -19.406 -18.656 1 94.56 224 HIS B N 1
ATOM 3689 C CA . HIS B 1 224 ? 2.758 -19.062 -17.281 1 94.56 224 HIS B CA 1
ATOM 3690 C C . HIS B 1 224 ? 1.714 -18.109 -16.703 1 94.56 224 HIS B C 1
ATOM 3692 O O . HIS B 1 224 ? 1.332 -18.234 -15.531 1 94.56 224 HIS B O 1
ATOM 3698 N N . LEU B 1 225 ? 1.259 -17.172 -17.453 1 95.94 225 LEU B N 1
ATOM 3699 C CA . LEU B 1 225 ? 0.267 -16.203 -17 1 95.94 225 LEU B CA 1
ATOM 3700 C C . LEU B 1 225 ? -1.147 -16.734 -17.219 1 95.94 225 LEU B C 1
ATOM 3702 O O . LEU B 1 225 ? -1.801 -16.375 -18.203 1 95.94 225 LEU B O 1
ATOM 3706 N N . ILE B 1 226 ? -1.611 -17.391 -16.266 1 97.44 226 ILE B N 1
ATOM 3707 C CA . ILE B 1 226 ? -2.875 -18.109 -16.344 1 97.44 226 ILE B CA 1
ATOM 3708 C C . ILE B 1 226 ? -4.031 -17.125 -16.438 1 97.44 226 ILE B C 1
ATOM 3710 O O . ILE B 1 226 ? -4.992 -17.344 -17.172 1 97.44 226 ILE B O 1
ATOM 3714 N N . THR B 1 227 ? -3.992 -15.961 -15.773 1 97.44 227 THR B N 1
ATOM 3715 C CA . THR B 1 227 ? -5.098 -15.016 -15.648 1 97.44 227 THR B CA 1
ATOM 3716 C C . THR B 1 227 ? -5.348 -14.305 -16.984 1 97.44 227 THR B C 1
ATOM 3718 O O . THR B 1 227 ? -6.402 -13.703 -17.172 1 97.44 227 THR B O 1
ATOM 3721 N N . ILE B 1 228 ? -4.34 -14.383 -17.844 1 96.25 228 ILE B N 1
ATOM 3722 C CA . ILE B 1 228 ? -4.508 -13.742 -19.156 1 96.25 228 ILE B CA 1
ATOM 3723 C C . ILE B 1 228 ? -4.176 -14.734 -20.266 1 96.25 228 ILE B C 1
ATOM 3725 O O . ILE B 1 228 ? -3.926 -14.336 -21.406 1 96.25 228 ILE B O 1
ATOM 3729 N N . GLY B 1 229 ? -4.117 -16.016 -19.953 1 94.62 229 GLY B N 1
ATOM 3730 C CA . GLY B 1 229 ? -3.803 -17.047 -20.922 1 94.62 229 GLY B CA 1
ATOM 3731 C C . GLY B 1 229 ? -5.023 -17.578 -21.641 1 94.62 229 GLY B C 1
ATOM 3732 O O . GLY B 1 229 ? -6.137 -17.094 -21.422 1 94.62 229 GLY B O 1
ATOM 3733 N N . SER B 1 230 ? -4.789 -18.594 -22.469 1 94.69 230 SER B N 1
ATOM 3734 C CA . SER B 1 230 ? -5.812 -19.094 -23.375 1 94.69 230 SER B CA 1
ATOM 3735 C C . SER B 1 230 ? -6.922 -19.812 -22.625 1 94.69 230 SER B C 1
ATOM 3737 O O . SER B 1 230 ? -8.062 -19.875 -23.094 1 94.69 230 SER B O 1
ATOM 3739 N N . GLU B 1 231 ? -6.641 -20.312 -21.422 1 97.25 231 GLU B N 1
ATOM 3740 C CA . GLU B 1 231 ? -7.637 -21.047 -20.656 1 97.25 231 GLU B CA 1
ATOM 3741 C C . GLU B 1 231 ? -8.102 -20.25 -19.438 1 97.25 231 GLU B C 1
ATOM 3743 O O . GLU B 1 231 ? -8.508 -20.828 -18.438 1 97.25 231 GLU B O 1
ATOM 3748 N N . ARG B 1 232 ? -8.023 -18.953 -19.516 1 97.75 232 ARG B N 1
ATOM 3749 C CA . ARG B 1 232 ? -8.297 -18.109 -18.359 1 97.75 232 ARG B CA 1
ATOM 3750 C C . ARG B 1 232 ? -9.727 -18.281 -17.859 1 97.75 232 ARG B C 1
ATOM 3752 O O . ARG B 1 232 ? -9.977 -18.281 -16.656 1 97.75 232 ARG B O 1
ATOM 3759 N N . GLU B 1 233 ? -10.695 -18.422 -18.75 1 97.94 233 GLU B N 1
ATOM 3760 C CA . GLU B 1 233 ? -12.086 -18.547 -18.344 1 97.94 233 GLU B CA 1
ATOM 3761 C C . GLU B 1 233 ? -12.305 -19.828 -17.531 1 97.94 233 GLU B C 1
ATOM 3763 O O . GLU B 1 233 ? -13.016 -19.812 -16.516 1 97.94 233 GLU B O 1
ATOM 3768 N N . LYS B 1 234 ? -11.688 -20.859 -18.031 1 98.38 234 LYS B N 1
ATOM 3769 C CA . LYS B 1 234 ? -11.734 -22.109 -17.266 1 98.38 234 LYS B CA 1
ATOM 3770 C C . LYS B 1 234 ? -11.102 -21.938 -15.891 1 98.38 234 LYS B C 1
ATOM 3772 O O . LYS B 1 234 ? -11.656 -22.391 -14.891 1 98.38 234 LYS B O 1
ATOM 3777 N N . ALA B 1 235 ? -10 -21.312 -15.836 1 98.75 235 ALA B N 1
ATOM 3778 C CA . ALA B 1 235 ? -9.305 -21.047 -14.57 1 98.75 235 ALA B CA 1
ATOM 3779 C C . ALA B 1 235 ? -10.188 -20.234 -13.625 1 98.75 235 ALA B C 1
ATOM 3781 O O . ALA B 1 235 ? -10.258 -20.547 -12.43 1 98.75 235 ALA B O 1
ATOM 3782 N N . PHE B 1 236 ? -10.844 -19.172 -14.156 1 98.88 236 PHE B N 1
ATOM 3783 C CA . PHE B 1 236 ? -11.711 -18.312 -13.352 1 98.88 236 PHE B CA 1
ATOM 3784 C C . PHE B 1 236 ? -12.836 -19.125 -12.734 1 98.88 236 PHE B C 1
ATOM 3786 O O . PHE B 1 236 ? -13.117 -19 -11.539 1 98.88 236 PHE B O 1
ATOM 3793 N N . GLU B 1 237 ? -13.398 -19.969 -13.539 1 98.81 237 GLU B N 1
ATOM 3794 C CA . GLU B 1 237 ? -14.5 -20.812 -13.07 1 98.81 237 GLU B CA 1
ATOM 3795 C C . GLU B 1 237 ? -14.055 -21.75 -11.953 1 98.81 237 GLU B C 1
ATOM 3797 O O . GLU B 1 237 ? -14.758 -21.906 -10.953 1 98.81 237 GLU B O 1
ATOM 3802 N N . LEU B 1 238 ? -12.914 -22.344 -12.102 1 98.75 238 LEU B N 1
ATOM 3803 C CA . LEU B 1 238 ? -12.398 -23.297 -11.125 1 98.75 238 LEU B CA 1
ATOM 3804 C C . LEU B 1 238 ? -12.055 -22.594 -9.812 1 98.75 238 LEU B C 1
ATOM 3806 O O . LEU B 1 238 ? -12.297 -23.141 -8.734 1 98.75 238 LEU B O 1
ATOM 3810 N N . VAL B 1 239 ? -11.508 -21.391 -9.875 1 98.88 239 VAL B N 1
ATOM 3811 C CA . VAL B 1 239 ? -11.227 -20.594 -8.68 1 98.88 239 VAL B CA 1
ATOM 3812 C C . VAL B 1 239 ? -12.531 -20.297 -7.949 1 98.88 239 VAL B C 1
ATOM 3814 O O . VAL B 1 239 ? -12.633 -20.5 -6.742 1 98.88 239 VAL B O 1
ATOM 3817 N N . ASP B 1 240 ? -13.508 -19.812 -8.711 1 98.88 240 ASP B N 1
ATOM 3818 C CA . ASP B 1 240 ? -14.797 -19.453 -8.125 1 98.88 240 ASP B CA 1
ATOM 3819 C C . ASP B 1 240 ? -15.461 -20.672 -7.488 1 98.88 240 ASP B C 1
ATOM 3821 O O . ASP B 1 240 ? -15.961 -20.594 -6.363 1 98.88 240 ASP B O 1
ATOM 3825 N N . GLU B 1 241 ? -15.461 -21.766 -8.219 1 98.75 241 GLU B N 1
ATOM 3826 C CA . GLU B 1 241 ? -16.062 -23 -7.719 1 98.75 241 GLU B CA 1
ATOM 3827 C C . GLU B 1 241 ? -15.398 -23.453 -6.426 1 98.75 241 GLU B C 1
ATOM 3829 O O . GLU B 1 241 ? -16.078 -23.828 -5.469 1 98.75 241 GLU B O 1
ATOM 3834 N N . PHE B 1 242 ? -14.109 -23.453 -6.336 1 98.88 242 PHE B N 1
ATOM 3835 C CA . PHE B 1 242 ? -13.375 -23.875 -5.152 1 98.88 242 PHE B CA 1
ATOM 3836 C C . PHE B 1 242 ? -13.734 -23 -3.951 1 98.88 242 PHE B C 1
ATOM 3838 O O . PHE B 1 242 ? -13.977 -23.516 -2.857 1 98.88 242 PHE B O 1
ATOM 3845 N N . ILE B 1 243 ? -13.719 -21.688 -4.191 1 98.69 243 ILE B N 1
ATOM 3846 C CA . ILE B 1 243 ? -14.008 -20.75 -3.115 1 98.69 243 ILE B CA 1
ATOM 3847 C C . ILE B 1 243 ? -15.438 -20.953 -2.619 1 98.69 243 ILE B C 1
ATOM 3849 O O . ILE B 1 243 ? -15.688 -20.984 -1.412 1 98.69 243 ILE B O 1
ATOM 3853 N N . ARG B 1 244 ? -16.359 -21.188 -3.492 1 98 244 ARG B N 1
ATOM 3854 C CA . ARG B 1 244 ? -17.75 -21.406 -3.129 1 98 244 ARG B CA 1
ATOM 3855 C C . ARG B 1 244 ? -17.922 -22.688 -2.312 1 98 244 ARG B C 1
ATOM 3857 O O . ARG B 1 244 ? -18.672 -22.719 -1.342 1 98 244 ARG B O 1
ATOM 3864 N N . GLU B 1 245 ? -17.203 -23.656 -2.744 1 97.69 245 GLU B N 1
ATOM 3865 C CA . GLU B 1 245 ? -17.328 -24.953 -2.111 1 97.69 245 GLU B CA 1
ATOM 3866 C C . GLU B 1 245 ? -16.766 -24.938 -0.691 1 97.69 245 GLU B C 1
ATOM 3868 O O . GLU B 1 245 ? -17.188 -25.734 0.156 1 97.69 245 GLU B O 1
ATOM 3873 N N . HIS B 1 246 ? -15.875 -24.078 -0.431 1 96 246 HIS B N 1
ATOM 3874 C CA . HIS B 1 246 ? -15.188 -24.109 0.855 1 96 246 HIS B CA 1
ATOM 3875 C C . HIS B 1 246 ? -15.531 -22.891 1.692 1 96 246 HIS B C 1
ATOM 3877 O O . HIS B 1 246 ? -14.906 -22.641 2.723 1 96 246 HIS B O 1
ATOM 3883 N N . SER B 1 247 ? -16.359 -21.953 1.237 1 85 247 SER B N 1
ATOM 3884 C CA . SER B 1 247 ? -16.719 -20.734 1.958 1 85 247 SER B CA 1
ATOM 3885 C C . SER B 1 247 ? -18.016 -20.906 2.727 1 85 247 SER B C 1
ATOM 3887 O O . SER B 1 247 ? -18.938 -21.562 2.252 1 85 247 SER B O 1
#

Sequence (494 aa):
MIINGGEPFFLKGGPHGILLIHGFTGVPAEMLLLGRYLNDKGYTVLAVRLAGHGTTTEDMAHMTSEDWYDSVCDGYSILASICEKISVVGQSMGGLLSILLAANASVKCCCTLAAPIFIHEDKQLYRLPAKEYCKNKYWPKKKRMHFDVPQVCNASYGEYPMVSVHELLDLIDRTKRELPRVKCPMLVMHSHGDHTARDRSANKIYDLSGSYEKELVWLEESGHLITIGSEREKAFELVDEFIREHSMIINGGEPFFLKGGPHGILLIHGFTGVPAEMLLLGRYLNDKGYTVLAVRLAGHGTTTEDMAHMTSEDWYDSVCDGYSILASICEKISVVGQSMGGLLSILLAANASVKCCCTLAAPIFIHEDKQLYRLPAKEYCKNKYWPKKKRMHFDVPQVCNASYGEYPMVSVHELLDLIDRTKRELPRVKCPMLVMHSHGDHTARDRSANKIYDLSGSYEKELVWLEESGHLITIGSEREKAFELVDEFIREHS

Secondary structure (DSSP, 8-state):
-PPTT-S-EEE--SSEEEEEE--TT--GGGGHHHHHHHHHTT-EEEEEPPTTTTS-HHHHHT--HHHHHHHHHHHHHHHHTT-SEEEEEEETHHHHHHHHHHHHS--S-EEEES--SSB-GGG-GGG---GGG-TT-EEE-PPP--TTS-GGGG---SEEEHHHHHHHHHHHHHHHHHGGG--S-EEEEEETT-SSB-THHHHHHHHH---SSEEEEEESS--S-GGGSTTHHHHHHHHHHHHHHH-/-PPTT-S-EEE--SSEEEEEE--TT--GGGGHHHHHHHHHTT-EEEEEPPTTTTS-HHHHHT--HHHHHHHHHHHHHHHHTT-SEEEEEEETHHHHHHHHHHHHS--S-EEEES--SSB-GGG-GGG---GGG-TT-EEE-PPP--TTS-GGGG---SEEEHHHHHHHHHHHHHHHHHGGG--S-EEEEEETT-SSB-THHHHHHHHH---SSEEEEEESS--S-GGGSTTHHHHHHHHHHHHHHH-

pLDDT: mean 96.46, std 3.87, range [72.81, 99.0]

Solvent-accessible surface area (backbone atoms only — not comparable to full-atom values): 24426 Å² total; per-residue (Å²): 116,71,40,82,36,18,55,29,45,39,42,86,48,44,50,44,22,37,42,35,32,39,32,79,63,31,19,19,27,44,43,43,63,46,42,51,54,46,32,75,74,40,24,16,28,37,26,38,43,43,54,34,48,28,52,47,56,71,48,31,43,69,41,49,49,65,49,34,46,48,32,52,51,40,47,50,40,38,43,60,51,73,22,81,43,36,30,33,38,8,34,24,52,11,13,44,49,34,48,48,45,40,38,73,45,90,41,51,32,35,36,26,35,35,32,49,72,36,70,36,69,90,69,47,64,87,72,58,67,62,65,90,74,20,72,97,34,70,42,82,39,86,76,69,78,57,83,93,49,65,72,48,43,51,45,58,54,58,44,44,31,46,40,35,51,54,28,51,53,51,45,37,55,52,32,65,72,38,28,53,55,20,55,41,36,32,40,38,35,37,28,74,44,24,80,48,34,35,68,64,16,49,53,50,52,62,68,47,34,42,32,83,49,66,46,81,45,80,41,71,77,15,37,54,57,45,60,70,28,85,47,22,68,61,51,47,50,52,52,52,51,51,46,59,74,64,100,116,72,40,82,36,17,55,28,44,39,42,87,50,45,50,45,24,36,42,36,32,37,32,79,63,31,18,19,26,43,43,42,64,48,43,53,55,44,31,74,75,40,24,15,30,38,28,38,42,43,54,34,47,27,54,47,58,70,50,31,43,67,42,48,49,64,46,34,46,49,33,50,50,39,47,49,41,39,43,59,52,73,24,84,42,35,30,32,39,8,35,23,53,12,13,44,49,32,49,49,45,39,39,72,44,92,43,51,31,35,35,27,35,34,33,52,70,36,71,36,69,90,70,46,64,87,72,57,66,60,66,89,73,19,70,97,36,69,42,83,37,84,76,70,80,58,82,92,49,65,72,48,42,49,45,58,53,56,44,44,31,45,40,34,51,54,28,50,53,51,45,36,53,52,33,65,71,39,28,52,56,20,55,41,37,32,41,40,34,36,28,73,44,23,78,49,34,35,68,64,14,49,55,50,51,61,69,46,34,43,31,85,48,66,47,81,46,79,40,71,76,15,37,54,56,45,59,70,28,86,47,22,67,61,51,46,50,52,52,53,50,52,47,58,73,64,101